Protein 5IR4 (pdb70)

Nearest PDB structures (foldseek):
  5ir4-assembly1_A  TM=1.002E+00  e=6.500E-102  Pseudomonas aeruginosa
  5lc8-assembly1_A  TM=9.999E-01  e=4.297E-97  Pseudomonas aeruginosa
  4g33-assembly1_A  TM=1.000E+00  e=2.411E-96  Pseudomonas aeruginosa
  4rpe-assembly1_A  TM=9.992E-01  e=1.468E-93  Pseudomonas aeruginosa
  5ir5-assembly1_A  TM=9.910E-01  e=6.858E-91  Pseudomonas aeruginosa

Structure (mmCIF, N/CA/C/O backbone):
data_5IR4
#
_entry.id   5IR4
#
_cell.length_a   83.744
_cell.length_b   97.391
_cell.length_c   153.839
_cell.angle_alpha   90.00
_cell.angle_beta   90.00
_cell.angle_gamma   90.00
#
_symmetry.space_group_name_H-M   'C 2 2 21'
#
loop_
_entity.id
_entity.type
_entity.pdbx_description
1 polymer 'Arachidonate 15-lipoxygenase'
2 non-polymer 'FE (II) ION'
3 non-polymer '(2R)-3-{[(S)-(2-aminoethoxy)(hydroxy)phosphoryl]oxy}-2-(tetradec-5-enoyloxy)propyl (11Z)-octadec-11-enoate'
4 non-polymer GLYCEROL
5 non-polymer 'CHLORIDE ION'
6 non-polymer 'MAGNESIUM ION'
7 non-polymer DI(HYDROXYETHYL)ETHER
8 water water
#
loop_
_atom_site.group_PDB
_atom_site.id
_atom_site.type_symbol
_atom_site.label_atom_id
_atom_site.label_alt_id
_atom_site.label_comp_id
_atom_site.label_asym_id
_atom_site.label_entity_id
_atom_site.label_seq_id
_atom_site.pdbx_PDB_ins_code
_atom_site.Cartn_x
_atom_site.Cartn_y
_atom_site.Cartn_z
_atom_site.occupancy
_atom_site.B_iso_or_equiv
_atom_site.auth_seq_id
_atom_site.auth_comp_id
_atom_site.auth_asym_id
_atom_site.auth_atom_id
_atom_site.pdbx_PDB_model_num
ATOM 1 N N A ASP A 1 24 ? 56.305 6.856 -45.755 0.70 64.04 21 ASP A N 1
ATOM 2 N N B ASP A 1 24 ? 56.307 6.756 -45.847 0.30 64.20 21 ASP A N 1
ATOM 3 C CA A ASP A 1 24 ? 54.947 7.143 -46.314 0.70 58.51 21 ASP A CA 1
ATOM 4 C CA B ASP A 1 24 ? 54.956 7.090 -46.384 0.30 58.63 21 ASP A CA 1
ATOM 5 C C A ASP A 1 24 ? 55.034 8.284 -47.345 0.70 51.89 21 ASP A C 1
ATOM 6 C C B ASP A 1 24 ? 55.041 8.260 -47.364 0.30 51.52 21 ASP A C 1
ATOM 7 O O A ASP A 1 24 ? 56.085 8.928 -47.485 0.70 46.49 21 ASP A O 1
ATOM 8 O O B ASP A 1 24 ? 56.090 8.901 -47.485 0.30 50.14 21 ASP A O 1
ATOM 17 N N . SER A 1 25 ? 53.936 8.521 -48.064 1.00 44.04 22 SER A N 1
ATOM 18 C CA . SER A 1 25 ? 53.863 9.607 -49.068 1.00 36.16 22 SER A CA 1
ATOM 19 C C . SER A 1 25 ? 54.088 10.976 -48.437 1.00 29.79 22 SER A C 1
ATOM 20 O O . SER A 1 25 ? 53.628 11.225 -47.317 1.00 30.57 22 SER A O 1
ATOM 23 N N A ILE A 1 26 ? 54.776 11.856 -49.162 0.50 24.58 23 ILE A N 1
ATOM 24 N N B ILE A 1 26 ? 54.787 11.867 -49.143 0.50 24.65 23 ILE A N 1
ATOM 25 C CA A ILE A 1 26 ? 55.047 13.207 -48.680 0.50 23.48 23 ILE A CA 1
ATOM 26 C CA B ILE A 1 26 ? 55.045 13.209 -48.608 0.50 23.68 23 ILE A CA 1
ATOM 27 C C A ILE A 1 26 ? 53.760 14.002 -48.431 0.50 21.94 23 ILE A C 1
ATOM 28 C C B ILE A 1 26 ? 53.751 14.011 -48.416 0.50 21.98 23 ILE A C 1
ATOM 29 O O A ILE A 1 26 ? 53.740 14.904 -47.599 0.50 20.93 23 ILE A O 1
ATOM 30 O O B ILE A 1 26 ? 53.719 14.933 -47.607 0.50 20.96 23 ILE A O 1
ATOM 39 N N . PHE A 1 27 ? 52.688 13.657 -49.141 1.00 21.17 24 PHE A N 1
ATOM 40 C CA . PHE A 1 27 ? 51.387 14.310 -48.942 1.00 20.98 24 PHE A CA 1
ATOM 41 C C . PHE A 1 27 ? 50.699 13.893 -47.632 1.00 21.90 24 PHE A C 1
ATOM 42 O O . PHE A 1 27 ? 49.793 14.573 -47.192 1.00 23.94 24 PHE A O 1
ATOM 50 N N . PHE A 1 28 ? 51.132 12.793 -47.012 1.00 22.96 25 PHE A N 1
ATOM 51 C CA . PHE A 1 28 ? 50.653 12.421 -45.674 1.00 24.33 25 PHE A CA 1
ATOM 52 C C . PHE A 1 28 ? 51.320 13.259 -44.573 1.00 20.71 25 PHE A C 1
ATOM 53 O O . PHE A 1 28 ? 50.820 13.310 -43.455 1.00 18.72 25 PHE A O 1
ATOM 61 N N . SER A 1 29 ? 52.437 13.925 -44.889 1.00 18.19 26 SER A N 1
ATOM 62 C CA . SER A 1 29 ? 53.193 14.697 -43.883 1.00 16.74 26 SER A CA 1
ATOM 63 C C . SER A 1 29 ? 52.306 15.577 -42.972 1.00 17.90 26 SER A C 1
ATOM 64 O O . SER A 1 29 ? 52.442 15.507 -41.754 1.00 18.64 26 SER A O 1
ATOM 67 N N . PRO A 1 30 ? 51.379 16.374 -43.552 1.00 19.13 27 PRO A N 1
ATOM 68 C CA . PRO A 1 30 ? 50.496 17.211 -42.698 1.00 20.75 27 PRO A CA 1
ATOM 69 C C . PRO A 1 30 ? 49.515 16.461 -41.794 1.00 23.56 27 PRO A C 1
ATOM 70 O O . PRO A 1 30 ? 49.005 17.052 -40.839 1.00 26.21 27 PRO A O 1
ATOM 74 N N . LEU A 1 31 ? 49.245 15.194 -42.098 1.00 22.52 28 LEU A N 1
ATOM 75 C CA . LEU A 1 31 ? 48.287 14.399 -41.329 1.00 24.25 28 LEU A CA 1
ATOM 76 C C . LEU A 1 31 ? 48.926 13.601 -40.202 1.00 23.55 28 LEU A C 1
ATOM 77 O O . LEU A 1 31 ? 48.228 13.163 -39.293 1.00 25.30 28 LEU A O 1
ATOM 82 N N . LYS A 1 32 ? 50.244 13.418 -40.252 1.00 23.20 29 LYS A N 1
ATOM 83 C CA . LYS A 1 32 ? 50.931 12.547 -39.302 1.00 25.30 29 LYS A CA 1
ATOM 84 C C . LYS A 1 32 ? 50.755 12.984 -37.844 1.00 24.03 29 LYS A C 1
ATOM 85 O O . LYS A 1 32 ? 50.511 12.146 -36.977 1.00 23.82 29 LYS A O 1
ATOM 91 N N . TYR A 1 33 ? 50.875 14.285 -37.590 1.00 23.05 30 TYR A N 1
ATOM 92 C CA . TYR A 1 33 ? 50.824 14.817 -36.224 1.00 23.80 30 TYR A CA 1
ATOM 93 C C . TYR A 1 33 ? 49.587 15.664 -35.951 1.00 25.88 30 TYR A C 1
ATOM 94 O O . TYR A 1 33 ? 49.461 16.234 -34.872 1.00 30.83 30 TYR A O 1
ATOM 103 N N . LEU A 1 34 ? 48.678 15.735 -36.921 1.00 27.25 31 LEU A N 1
ATOM 104 C CA . LEU A 1 34 ? 47.467 16.532 -36.799 1.00 29.12 31 LEU A CA 1
ATOM 105 C C . LEU A 1 34 ? 46.510 15.820 -35.856 1.00 29.41 31 LEU A C 1
ATOM 106 O O . LEU A 1 34 ? 46.219 14.642 -36.043 1.00 32.49 31 LEU A O 1
ATOM 111 N N . GLY A 1 35 ? 46.045 16.535 -34.834 1.00 26.48 32 GLY A N 1
ATOM 112 C CA . GLY A 1 35 ? 45.112 15.987 -33.854 1.00 23.43 32 GLY A CA 1
ATOM 113 C C . GLY A 1 35 ? 44.093 17.018 -33.417 1.00 21.97 32 GLY A C 1
ATOM 114 O O . GLY A 1 35 ? 44.246 18.208 -33.679 1.00 19.88 32 GLY A O 1
ATOM 115 N N . ALA A 1 36 ? 43.054 16.550 -32.734 1.00 22.03 33 ALA A N 1
ATOM 116 C CA . ALA A 1 36 ? 41.944 17.416 -32.326 1.00 20.42 33 ALA A CA 1
ATOM 117 C C . ALA A 1 36 ? 42.336 18.471 -31.284 1.00 18.79 33 ALA A C 1
ATOM 118 O O . ALA A 1 36 ? 41.849 19.600 -31.344 1.00 17.51 33 ALA A O 1
ATOM 120 N N . GLU A 1 37 ? 43.208 18.112 -30.340 1.00 18.14 34 GLU A N 1
ATOM 121 C CA . GLU A 1 37 ? 43.678 19.072 -29.335 1.00 19.51 34 GLU A CA 1
ATOM 122 C C . GLU A 1 37 ? 44.409 20.245 -29.987 1.00 18.59 34 GLU A C 1
ATOM 123 O O . GLU A 1 37 ? 44.168 21.404 -29.636 1.00 17.27 34 GLU A O 1
ATOM 129 N N A GLN A 1 38 ? 45.359 19.929 -30.865 0.70 18.78 35 GLN A N 1
ATOM 130 N N B GLN A 1 38 ? 45.243 19.935 -30.982 0.30 18.90 35 GLN A N 1
ATOM 131 C CA A GLN A 1 38 ? 46.124 20.936 -31.600 0.70 18.80 35 GLN A CA 1
ATOM 132 C CA B GLN A 1 38 ? 45.877 20.956 -31.811 0.30 19.10 35 GLN A CA 1
ATOM 133 C C A GLN A 1 38 ? 45.173 21.884 -32.323 0.70 16.42 35 GLN A C 1
ATOM 134 C C B GLN A 1 38 ? 44.846 21.789 -32.595 0.30 16.77 35 GLN A C 1
ATOM 135 O O A GLN A 1 38 ? 45.308 23.101 -32.270 0.70 16.43 35 GLN A O 1
ATOM 136 O O B GLN A 1 38 ? 44.946 23.015 -32.608 0.30 14.29 35 GLN A O 1
ATOM 147 N N A GLN A 1 39 ? 44.179 21.293 -33.007 0.65 15.69 36 GLN A N 1
ATOM 148 N N B GLN A 1 39 ? 43.852 21.160 -33.235 0.35 16.11 36 GLN A N 1
ATOM 149 C CA A GLN A 1 39 ? 43.148 22.059 -33.746 0.65 17.02 36 GLN A CA 1
ATOM 150 C CA B GLN A 1 39 ? 42.862 21.958 -33.923 0.35 17.08 36 GLN A CA 1
ATOM 151 C C A GLN A 1 39 ? 42.263 22.918 -32.845 0.65 15.92 36 GLN A C 1
ATOM 152 C C B GLN A 1 39 ? 42.092 22.856 -32.926 0.35 16.25 36 GLN A C 1
ATOM 153 O O A GLN A 1 39 ? 41.935 24.047 -33.198 0.65 15.95 36 GLN A O 1
ATOM 154 O O B GLN A 1 39 ? 41.705 23.968 -33.285 0.35 16.39 36 GLN A O 1
ATOM 165 N N . ARG A 1 40 ? 41.887 22.389 -31.685 1.00 15.84 37 ARG A N 1
ATOM 166 C CA . ARG A 1 40 ? 41.176 23.207 -30.671 1.00 15.62 37 ARG A CA 1
ATOM 167 C C . ARG A 1 40 ? 42.026 24.403 -30.203 1.00 15.70 37 ARG A C 1
ATOM 168 O O . ARG A 1 40 ? 41.497 25.500 -30.028 1.00 16.79 37 ARG A O 1
ATOM 176 N N . SER A 1 41 ? 43.334 24.205 -30.016 1.00 15.99 38 SER A N 1
ATOM 177 C CA . SER A 1 41 ? 44.226 25.326 -29.653 1.00 16.24 38 SER A CA 1
ATOM 178 C C . SER A 1 41 ? 44.247 26.392 -30.739 1.00 15.63 38 SER A C 1
ATOM 179 O O . SER A 1 41 ? 44.137 27.581 -30.446 1.00 17.12 38 SER A O 1
ATOM 182 N N . ILE A 1 42 ? 44.385 25.947 -31.987 1.00 16.46 39 ILE A N 1
ATOM 183 C CA . ILE A 1 42 ? 44.396 26.834 -33.147 1.00 18.79 39 ILE A CA 1
ATOM 184 C C . ILE A 1 42 ? 43.082 27.616 -33.228 1.00 19.41 39 ILE A C 1
ATOM 185 O O . ILE A 1 42 ? 43.088 28.840 -33.417 1.00 21.40 39 ILE A O 1
ATOM 190 N N . ASP A 1 43 ? 41.962 26.911 -33.076 1.00 20.41 40 ASP A N 1
ATOM 191 C CA . ASP A 1 43 ? 40.635 27.547 -33.088 1.00 22.04 40 ASP A CA 1
ATOM 192 C C . ASP A 1 43 ? 40.508 28.627 -32.016 1.00 21.28 40 ASP A C 1
ATOM 193 O O . ASP A 1 43 ? 39.983 29.723 -32.277 1.00 22.99 40 ASP A O 1
ATOM 198 N N . ALA A 1 44 ? 40.988 28.319 -30.816 1.00 18.24 41 ALA A N 1
ATOM 199 C CA . ALA A 1 44 ? 40.912 29.258 -29.702 1.00 18.32 41 ALA A CA 1
ATOM 200 C C . ALA A 1 44 ? 41.747 30.510 -29.961 1.00 19.81 41 ALA A C 1
ATOM 201 O O . ALA A 1 44 ? 41.285 31.623 -29.696 1.00 20.45 41 ALA A O 1
ATOM 203 N N A SER A 1 45 ? 42.966 30.331 -30.474 0.50 20.10 42 SER A N 1
ATOM 204 N N B SER A 1 45 ? 42.958 30.322 -30.480 0.50 19.57 42 SER A N 1
ATOM 205 C CA A SER A 1 45 ? 43.854 31.468 -30.739 0.50 21.16 42 SER A CA 1
ATOM 206 C CA B SER A 1 45 ? 43.859 31.437 -30.755 0.50 19.99 42 SER A CA 1
ATOM 207 C C A SER A 1 45 ? 43.367 32.275 -31.941 0.50 23.62 42 SER A C 1
ATOM 208 C C B SER A 1 45 ? 43.358 32.263 -31.932 0.50 22.89 42 SER A C 1
ATOM 209 O O A SER A 1 45 ? 43.343 33.508 -31.893 0.50 25.93 42 SER A O 1
ATOM 210 O O B SER A 1 45 ? 43.314 33.495 -31.859 0.50 25.12 42 SER A O 1
ATOM 215 N N . ARG A 1 46 ? 42.966 31.590 -33.011 0.50 24.56 43 ARG A N 1
ATOM 216 C CA . ARG A 1 46 ? 42.442 32.281 -34.199 0.50 25.48 43 ARG A CA 1
ATOM 217 C C . ARG A 1 46 ? 41.254 33.180 -33.860 0.50 27.08 43 ARG A C 1
ATOM 218 O O . ARG A 1 46 ? 41.104 34.246 -34.455 0.50 27.10 43 ARG A O 1
ATOM 226 N N . SER A 1 47 ? 40.409 32.750 -32.917 1.00 28.97 44 SER A N 1
ATOM 227 C CA . SER A 1 47 ? 39.222 33.526 -32.524 1.00 33.27 44 SER A CA 1
ATOM 228 C C . SER A 1 47 ? 39.578 34.855 -31.846 1.00 30.43 44 SER A C 1
ATOM 229 O O . SER A 1 47 ? 38.901 35.852 -32.064 1.00 33.12 44 SER A O 1
ATOM 232 N N . LEU A 1 48 ? 40.631 34.867 -31.025 1.00 23.77 45 LEU A N 1
ATOM 233 C CA . LEU A 1 48 ? 41.122 36.127 -30.447 1.00 21.27 45 LEU A CA 1
ATOM 234 C C . LEU A 1 48 ? 41.664 37.054 -31.532 1.00 23.15 45 LEU A C 1
ATOM 235 O O . LEU A 1 48 ? 41.506 38.271 -31.457 1.00 23.83 45 LEU A O 1
ATOM 240 N N . LEU A 1 49 ? 42.316 36.457 -32.523 1.00 25.74 46 LEU A N 1
ATOM 241 C CA . LEU A 1 49 ? 42.976 37.186 -33.599 1.00 29.60 46 LEU A CA 1
ATOM 242 C C . LEU A 1 49 ? 41.975 37.769 -34.577 1.00 31.60 46 LEU A C 1
ATOM 243 O O . LEU A 1 49 ? 42.045 38.956 -34.910 1.00 33.19 46 LEU A O 1
ATOM 248 N N . ASP A 1 50 ? 41.049 36.934 -35.042 1.00 33.41 47 ASP A N 1
ATOM 249 C CA . ASP A 1 50 ? 39.966 37.392 -35.932 1.00 33.02 47 ASP A CA 1
ATOM 250 C C . ASP A 1 50 ? 39.175 38.534 -35.320 1.00 33.97 47 ASP A C 1
ATOM 251 O O . ASP A 1 50 ? 38.775 39.467 -36.021 1.00 36.35 47 ASP A O 1
ATOM 253 N N . ASN A 1 51 ? 38.957 38.454 -34.009 1.00 33.36 48 ASN A N 1
ATOM 254 C CA . ASN A 1 51 ? 38.157 39.446 -33.282 1.00 31.96 48 ASN A CA 1
ATOM 255 C C . ASN A 1 51 ? 38.760 40.868 -33.206 1.00 31.35 48 ASN A C 1
ATOM 256 O O . ASN A 1 51 ? 38.105 41.783 -32.710 1.00 33.88 48 ASN A O 1
ATOM 258 N N . LEU A 1 52 ? 39.995 41.040 -33.687 1.00 29.93 49 LEU A N 1
ATOM 259 C CA . LEU A 1 52 ? 40.627 42.351 -33.811 1.00 29.57 49 LEU A CA 1
ATOM 260 C C . LEU A 1 52 ? 40.172 43.080 -35.076 1.00 30.33 49 LEU A C 1
ATOM 261 O O . LEU A 1 52 ? 40.446 44.260 -35.228 1.00 31.10 49 LEU A O 1
ATOM 266 N N . ILE A 1 53 ? 39.516 42.366 -35.992 1.00 28.10 50 ILE A N 1
ATOM 267 C CA . ILE A 1 53 ? 39.006 42.961 -37.231 1.00 25.71 50 ILE A CA 1
ATOM 268 C C . ILE A 1 53 ? 37.787 43.833 -36.883 1.00 23.69 50 ILE A C 1
ATOM 269 O O . ILE A 1 53 ? 36.833 43.347 -36.274 1.00 21.65 50 ILE A O 1
ATOM 274 N N . PRO A 1 54 ? 37.816 45.126 -37.253 1.00 23.21 51 PRO A N 1
ATOM 275 C CA . PRO A 1 54 ? 36.655 45.979 -36.919 1.00 21.84 51 PRO A CA 1
ATOM 276 C C . PRO A 1 54 ? 35.393 45.494 -37.635 1.00 19.30 51 PRO A C 1
ATOM 277 O O . PRO A 1 54 ? 35.483 45.167 -38.801 1.00 21.44 51 PRO A O 1
ATOM 281 N N . PRO A 1 55 ? 34.232 45.428 -36.942 1.00 18.58 52 PRO A N 1
ATOM 282 C CA . PRO A 1 55 ? 33.047 44.875 -37.635 1.00 17.21 52 PRO A CA 1
ATOM 283 C C . PRO A 1 55 ? 32.468 45.820 -38.686 1.00 15.14 52 PRO A C 1
ATOM 284 O O . PRO A 1 55 ? 32.592 47.038 -38.548 1.00 16.71 52 PRO A O 1
ATOM 288 N N . SER A 1 56 ? 31.851 45.260 -39.730 1.00 12.37 53 SER A N 1
ATOM 289 C CA . SER A 1 56 ? 31.277 46.072 -40.811 1.00 12.62 53 SER A CA 1
ATOM 290 C C . SER A 1 56 ? 30.141 45.357 -41.511 1.00 12.13 53 SER A C 1
ATOM 291 O O . SER A 1 56 ? 30.157 44.119 -41.643 1.00 12.21 53 SER A O 1
ATOM 294 N N . LEU A 1 57 ? 29.159 46.129 -41.971 1.00 12.15 54 LEU A N 1
ATOM 295 C CA . LEU A 1 57 ? 28.178 45.609 -42.923 1.00 12.31 54 LEU A CA 1
ATOM 296 C C . LEU A 1 57 ? 28.917 45.310 -44.220 1.00 12.05 54 LEU A C 1
ATOM 297 O O . LEU A 1 57 ? 29.894 45.989 -44.541 1.00 12.31 54 LEU A O 1
ATOM 302 N N . PRO A 1 58 ? 28.469 44.291 -44.972 1.00 12.03 55 PRO A N 1
ATOM 303 C CA . PRO A 1 58 ? 29.232 43.934 -46.169 1.00 12.45 55 PRO A CA 1
ATOM 304 C C . PRO A 1 58 ? 29.349 45.084 -47.168 1.00 12.90 55 PRO A C 1
ATOM 305 O O . PRO A 1 58 ? 30.421 45.275 -47.747 1.00 13.31 55 PRO A O 1
ATOM 309 N N . GLN A 1 59 ? 28.286 45.857 -47.340 1.00 12.76 56 GLN A N 1
ATOM 310 C CA . GLN A 1 59 ? 28.310 46.966 -48.305 1.00 14.24 56 GLN A CA 1
ATOM 311 C C . GLN A 1 59 ? 29.230 48.119 -47.900 1.00 14.80 56 GLN A C 1
ATOM 312 O O . GLN A 1 59 ? 29.547 48.963 -48.743 1.00 16.72 56 GLN A O 1
ATOM 318 N N . TYR A 1 60 ? 29.641 48.178 -46.634 1.00 13.70 57 TYR A N 1
ATOM 319 C CA . TYR A 1 60 ? 30.613 49.188 -46.170 1.00 14.73 57 TYR A CA 1
ATOM 320 C C . TYR A 1 60 ? 32.027 48.637 -45.999 1.00 15.09 57 TYR A C 1
ATOM 321 O O . TYR A 1 60 ? 32.952 49.378 -45.662 1.00 16.55 57 TYR A O 1
ATOM 330 N N . ASP A 1 61 ? 32.203 47.346 -46.258 1.00 13.57 58 ASP A N 1
ATOM 331 C CA . ASP A 1 61 ? 33.514 46.733 -46.164 1.00 14.10 58 ASP A CA 1
ATOM 332 C C . ASP A 1 61 ? 34.267 47.072 -47.436 1.00 14.32 58 ASP A C 1
ATOM 333 O O . ASP A 1 61 ? 33.661 47.410 -48.455 1.00 14.00 58 ASP A O 1
ATOM 338 N N . ASN A 1 62 ? 35.591 47.007 -47.382 1.00 15.18 59 ASN A N 1
ATOM 339 C CA . ASN A 1 62 ? 36.371 47.216 -48.599 1.00 15.38 59 ASN A CA 1
ATOM 340 C C . ASN A 1 62 ? 36.424 45.918 -49.402 1.00 14.27 59 ASN A C 1
ATOM 341 O O . ASN A 1 62 ? 35.966 44.865 -48.927 1.00 13.69 59 ASN A O 1
ATOM 346 N N . LEU A 1 63 ? 36.957 45.981 -50.616 1.00 13.76 60 LEU A N 1
ATOM 347 C CA . LEU A 1 63 ? 36.914 44.814 -51.500 1.00 15.13 60 LEU A CA 1
ATOM 348 C C . LEU A 1 63 ? 37.661 43.604 -50.907 1.00 14.86 60 LEU A C 1
ATOM 349 O O . LEU A 1 63 ? 37.182 42.459 -51.005 1.00 14.40 60 LEU A O 1
ATOM 354 N N . ALA A 1 64 ? 38.815 43.857 -50.285 1.00 14.81 61 ALA A N 1
ATOM 355 C CA . ALA A 1 64 ? 39.585 42.791 -49.614 1.00 15.14 61 ALA A CA 1
ATOM 356 C C . ALA A 1 64 ? 38.760 42.123 -48.514 1.00 14.46 61 ALA A C 1
ATOM 357 O O . ALA A 1 64 ? 38.771 40.896 -48.370 1.00 14.68 61 ALA A O 1
ATOM 359 N N . GLY A 1 65 ? 38.049 42.934 -47.741 1.00 12.89 62 GLY A N 1
ATOM 360 C CA . GLY A 1 65 ? 37.166 42.418 -46.708 1.00 12.49 62 GLY A CA 1
ATOM 361 C C . GLY A 1 65 ? 36.002 41.616 -47.279 1.00 12.19 62 GLY A C 1
ATOM 362 O O . GLY A 1 65 ? 35.650 40.557 -46.728 1.00 12.13 62 GLY A O 1
ATOM 363 N N A LYS A 1 66 ? 35.399 42.108 -48.364 0.50 11.83 63 LYS A N 1
ATOM 364 N N B LYS A 1 66 ? 35.398 42.114 -48.363 0.50 12.01 63 LYS A N 1
ATOM 365 C CA A LYS A 1 66 ? 34.307 41.383 -49.037 0.50 11.94 63 LYS A CA 1
ATOM 366 C CA B LYS A 1 66 ? 34.306 41.399 -49.047 0.50 12.31 63 LYS A CA 1
ATOM 367 C C A LYS A 1 66 ? 34.768 40.007 -49.523 0.50 12.18 63 LYS A C 1
ATOM 368 C C B LYS A 1 66 ? 34.761 40.017 -49.534 0.50 12.37 63 LYS A C 1
ATOM 369 O O A LYS A 1 66 ? 34.069 39.003 -49.347 0.50 12.31 63 LYS A O 1
ATOM 370 O O B LYS A 1 66 ? 34.048 39.021 -49.373 0.50 12.56 63 LYS A O 1
ATOM 381 N N . LEU A 1 67 ? 35.948 39.973 -50.134 1.00 12.55 64 LEU A N 1
ATOM 382 C CA . LEU A 1 67 ? 36.550 38.720 -50.604 1.00 14.25 64 LEU A CA 1
ATOM 383 C C . LEU A 1 67 ? 36.763 37.741 -49.451 1.00 13.21 64 LEU A C 1
ATOM 384 O O . LEU A 1 67 ? 36.327 36.585 -49.507 1.00 13.18 64 LEU A O 1
ATOM 389 N N . ALA A 1 68 ? 37.414 38.216 -48.397 1.00 13.10 65 ALA A N 1
ATOM 390 C CA . ALA A 1 68 ? 37.743 37.354 -47.262 1.00 12.47 65 ALA A CA 1
ATOM 391 C C . ALA A 1 68 ? 36.489 36.839 -46.569 1.00 12.45 65 ALA A C 1
ATOM 392 O O . ALA A 1 68 ? 36.407 35.659 -46.227 1.00 12.38 65 ALA A O 1
ATOM 394 N N . ARG A 1 69 ? 35.511 37.719 -46.354 1.00 11.81 66 ARG A N 1
ATOM 395 C CA . ARG A 1 69 ? 34.307 37.300 -45.629 1.00 12.04 66 ARG A CA 1
ATOM 396 C C . ARG A 1 69 ? 33.491 36.291 -46.429 1.00 11.89 66 ARG A C 1
ATOM 397 O O . ARG A 1 69 ? 32.937 35.346 -45.853 1.00 12.84 66 ARG A O 1
ATOM 405 N N . ARG A 1 70 ? 33.445 36.455 -47.747 1.00 11.28 67 ARG A N 1
ATOM 406 C CA . ARG A 1 70 ? 32.759 35.482 -48.592 1.00 11.44 67 ARG A CA 1
ATOM 407 C C . ARG A 1 70 ? 33.488 34.120 -48.585 1.00 11.53 67 ARG A C 1
ATOM 408 O O . ARG A 1 70 ? 32.856 33.060 -48.543 1.00 11.83 67 ARG A O 1
ATOM 416 N N . ALA A 1 71 ? 34.818 34.152 -48.621 1.00 11.75 68 ALA A N 1
ATOM 417 C CA . ALA A 1 71 ? 35.606 32.925 -48.493 1.00 12.35 68 ALA A CA 1
ATOM 418 C C . ALA A 1 71 ? 35.327 32.217 -47.171 1.00 11.57 68 ALA A C 1
ATOM 419 O O . ALA A 1 71 ? 35.106 30.999 -47.144 1.00 12.72 68 ALA A O 1
ATOM 421 N N . VAL A 1 72 ? 35.325 32.981 -46.078 1.00 11.38 69 VAL A N 1
ATOM 422 C CA . VAL A 1 72 ? 35.078 32.414 -44.746 1.00 11.40 69 VAL A CA 1
ATOM 423 C C . VAL A 1 72 ? 33.672 31.818 -44.672 1.00 11.13 69 VAL A C 1
ATOM 424 O O . VAL A 1 72 ? 33.502 30.696 -44.193 1.00 10.98 69 VAL A O 1
ATOM 428 N N . LEU A 1 73 ? 32.674 32.542 -45.179 1.00 11.25 70 LEU A N 1
ATOM 429 C CA . LEU A 1 73 ? 31.293 32.024 -45.162 1.00 11.90 70 LEU A CA 1
ATOM 430 C C . LEU A 1 73 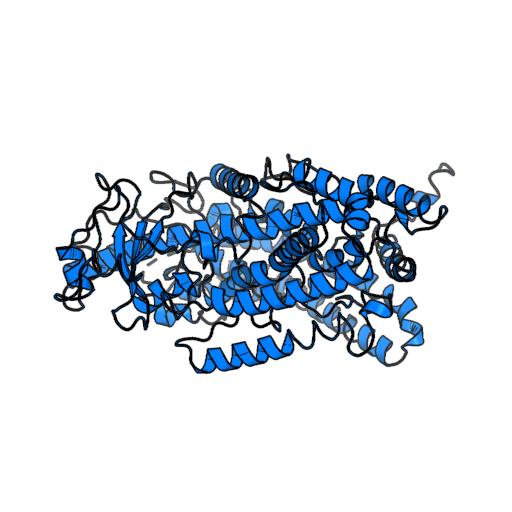? 31.145 30.741 -45.976 1.00 12.19 70 LEU A C 1
ATOM 431 O O . LEU A 1 73 ? 30.364 29.873 -45.611 1.00 12.99 70 LEU A O 1
ATOM 436 N N . THR A 1 74 ? 31.888 30.623 -47.077 1.00 12.25 71 THR A N 1
ATOM 437 C CA . THR A 1 74 ? 31.850 29.409 -47.884 1.00 12.98 71 THR A CA 1
ATOM 438 C C . THR A 1 74 ? 32.434 28.227 -47.078 1.00 12.62 71 THR A C 1
ATOM 439 O O . THR A 1 74 ? 31.859 27.132 -47.053 1.00 13.30 71 THR A O 1
ATOM 443 N N . SER A 1 75 ? 33.551 28.463 -46.397 1.00 12.23 72 SER A N 1
ATOM 444 C CA . SER A 1 75 ? 34.156 27.438 -45.530 1.00 13.55 72 SER A CA 1
ATOM 445 C C . SER A 1 75 ? 33.259 27.092 -44.331 1.00 13.49 72 SER A C 1
ATOM 446 O O . SER A 1 75 ? 33.197 25.933 -43.915 1.00 14.61 72 SER A O 1
ATOM 449 N N . LYS A 1 76 ? 32.565 28.092 -43.778 1.00 12.59 73 LYS A N 1
ATOM 450 C CA . LYS A 1 76 ? 31.640 27.862 -42.655 1.00 13.00 73 LYS A CA 1
ATOM 451 C C . LYS A 1 76 ? 30.579 26.826 -43.015 1.00 12.37 73 LYS A C 1
ATOM 452 O O . LYS A 1 76 ? 30.189 26.024 -42.176 1.00 12.51 73 LYS A O 1
ATOM 458 N N . LYS A 1 77 ? 30.117 26.852 -44.262 1.00 11.88 74 LYS A N 1
ATOM 459 C CA . LYS A 1 77 ? 29.072 25.931 -44.716 1.00 12.13 74 LYS A CA 1
ATOM 460 C C . LYS A 1 77 ? 29.543 24.465 -44.821 1.00 12.63 74 LYS A C 1
ATOM 461 O O . LYS A 1 77 ? 28.722 23.565 -44.936 1.00 13.79 74 LYS A O 1
ATOM 467 N N . LEU A 1 78 ? 30.855 24.240 -44.781 1.00 12.83 75 LEU A N 1
ATOM 468 C CA . LEU A 1 78 ? 31.410 22.890 -44.726 1.00 13.90 75 LEU A CA 1
ATOM 469 C C . LEU A 1 78 ? 31.302 22.298 -43.329 1.00 14.65 75 LEU A C 1
ATOM 470 O O . LEU A 1 78 ? 31.212 21.088 -43.174 1.00 16.23 75 LEU A O 1
ATOM 475 N N . VAL A 1 79 ? 31.318 23.182 -42.332 1.00 14.83 76 VAL A N 1
ATOM 476 C CA . VAL A 1 79 ? 31.420 22.855 -40.909 1.00 16.52 76 VAL A CA 1
ATOM 477 C C . VAL A 1 79 ? 30.045 22.865 -40.221 1.00 13.77 76 VAL A C 1
ATOM 478 O O . VAL A 1 79 ? 29.762 22.026 -39.386 1.00 13.08 76 VAL A O 1
ATOM 482 N N . TYR A 1 80 ? 29.211 23.832 -40.594 1.00 12.20 77 TYR A N 1
ATOM 483 C CA . TYR A 1 80 ? 27.868 24.014 -40.053 1.00 11.15 77 TYR A CA 1
ATOM 484 C C . TYR A 1 80 ? 26.899 23.577 -41.138 1.00 11.03 77 TYR A C 1
ATOM 485 O O . TYR A 1 80 ? 26.688 24.301 -42.114 1.00 12.09 77 TYR A O 1
ATOM 494 N N . VAL A 1 81 ? 26.332 22.384 -40.970 1.00 10.83 78 VAL A N 1
ATOM 495 C CA . VAL A 1 81 ? 25.573 21.713 -42.020 1.00 11.19 78 VAL A CA 1
ATOM 496 C C . VAL A 1 81 ? 24.189 21.368 -41.494 1.00 10.99 78 VAL A C 1
ATOM 497 O O . VAL A 1 81 ? 24.070 20.787 -40.422 1.00 11.85 78 VAL A O 1
ATOM 501 N N . TRP A 1 82 ? 23.151 21.737 -42.239 1.00 10.70 79 TRP A N 1
ATOM 502 C CA . TRP A 1 82 ? 21.782 21.423 -41.855 1.00 10.84 79 TRP A CA 1
ATOM 503 C C . TRP A 1 82 ? 21.431 19.964 -42.125 1.00 11.40 79 TRP A C 1
ATOM 504 O O . TRP A 1 82 ? 21.850 19.381 -43.137 1.00 12.59 79 TRP A O 1
ATOM 515 N N . THR A 1 83 ? 20.626 19.394 -41.237 1.00 11.34 80 THR A N 1
ATOM 516 C CA . THR A 1 83 ? 19.961 18.122 -41.506 1.00 11.66 80 THR A CA 1
ATOM 517 C C . THR A 1 83 ? 18.570 18.141 -40.892 1.00 11.92 80 THR A C 1
ATOM 518 O O . THR A 1 83 ? 18.339 18.806 -39.876 1.00 11.98 80 THR A O 1
ATOM 522 N N . GLU A 1 84 ? 17.646 17.431 -41.522 1.00 12.55 81 GLU A N 1
ATOM 523 C CA . GLU A 1 84 ? 16.333 17.165 -40.940 1.00 13.87 81 GLU A CA 1
ATOM 524 C C . GLU A 1 84 ? 16.166 15.681 -40.634 1.00 13.15 81 GLU A C 1
ATOM 525 O O . GLU A 1 84 ? 15.041 15.220 -40.428 1.00 14.78 81 GLU A O 1
ATOM 531 N N A ASN A 1 85 ? 17.272 14.932 -40.605 0.50 13.59 82 ASN A N 1
ATOM 532 N N B ASN A 1 85 ? 17.279 14.953 -40.579 0.50 13.56 82 ASN A N 1
ATOM 533 C CA A ASN A 1 85 ? 17.235 13.500 -40.281 0.50 15.12 82 ASN A CA 1
ATOM 534 C CA B ASN A 1 85 ? 17.260 13.527 -40.286 0.50 14.99 82 ASN A CA 1
ATOM 535 C C A ASN A 1 85 ? 18.167 13.162 -39.131 0.50 14.40 82 ASN A C 1
ATOM 536 C C B ASN A 1 85 ? 18.187 13.173 -39.143 0.50 14.36 82 ASN A C 1
ATOM 537 O O A ASN A 1 85 ? 18.771 12.089 -39.109 0.50 15.61 82 ASN A O 1
ATOM 538 O O B ASN A 1 85 ? 18.802 12.106 -39.133 0.50 15.67 82 ASN A O 1
ATOM 547 N N . PHE A 1 86 ? 18.281 14.071 -38.164 1.00 13.40 83 PHE A N 1
ATOM 548 C CA . PHE A 1 86 ? 19.094 13.814 -36.993 1.00 13.24 83 PHE A CA 1
ATOM 549 C C . PHE A 1 86 ? 18.407 12.760 -36.119 1.00 13.12 83 PHE A C 1
ATOM 550 O O . PHE A 1 86 ? 17.187 12.770 -35.978 1.00 13.76 83 PHE A O 1
ATOM 558 N N . ALA A 1 87 ? 19.204 11.866 -35.539 1.00 13.35 84 ALA A N 1
ATOM 559 C CA . ALA A 1 87 ? 18.690 10.764 -34.709 1.00 13.42 84 ALA A CA 1
ATOM 560 C C . ALA A 1 87 ? 17.709 11.262 -33.657 1.00 13.25 84 ALA A C 1
ATOM 561 O O . ALA A 1 87 ? 18.019 12.196 -32.918 1.00 12.87 84 ALA A O 1
ATOM 563 N N . ASN A 1 88 ? 16.527 10.636 -33.614 1.00 13.39 85 ASN A N 1
ATOM 564 C CA . ASN A 1 88 ? 15.487 10.879 -32.594 1.00 14.00 85 ASN A CA 1
ATOM 565 C C . ASN A 1 88 ? 14.734 12.213 -32.682 1.00 14.26 85 ASN A C 1
ATOM 566 O O . ASN A 1 88 ? 13.857 12.471 -31.861 1.00 15.04 85 ASN A O 1
ATOM 571 N N . VAL A 1 89 ? 15.056 13.059 -33.668 1.00 13.63 86 VAL A N 1
ATOM 572 C CA . VAL A 1 89 ? 14.342 14.326 -33.848 1.00 14.16 86 VAL A CA 1
ATOM 573 C C . VAL A 1 89 ? 14.077 14.577 -35.335 1.00 14.15 86 VAL A C 1
ATOM 574 O O . VAL A 1 89 ? 14.295 15.677 -35.853 1.00 14.25 86 VAL A O 1
ATOM 578 N N . LYS A 1 90 ? 13.578 13.540 -36.009 1.00 14.84 87 LYS A N 1
ATOM 579 C CA . LYS A 1 90 ? 13.298 13.617 -37.452 1.00 15.54 87 LYS A CA 1
ATOM 580 C C . LYS A 1 90 ? 12.414 14.819 -37.763 1.00 14.54 87 LYS A C 1
ATOM 581 O O . LYS A 1 90 ? 11.421 15.078 -37.072 1.00 15.38 87 LYS A O 1
ATOM 587 N N . GLY A 1 91 ? 12.794 15.554 -38.802 1.00 13.12 88 GLY A N 1
ATOM 588 C CA . GLY A 1 91 ? 12.049 16.708 -39.277 1.00 13.23 88 GLY A CA 1
ATOM 589 C C . GLY A 1 91 ? 12.449 18.044 -38.671 1.00 12.49 88 GLY A C 1
ATOM 590 O O . GLY A 1 91 ? 12.110 19.098 -39.212 1.00 14.33 88 GLY A O 1
ATOM 591 N N . VAL A 1 92 ? 13.159 18.019 -37.546 1.00 11.34 89 VAL A N 1
ATOM 592 C CA . VAL A 1 92 ? 13.596 19.249 -36.906 1.00 11.54 89 VAL A CA 1
ATOM 593 C C . VAL A 1 92 ? 14.936 19.672 -37.520 1.00 10.93 89 VAL A C 1
ATOM 594 O O . VAL A 1 92 ? 15.869 18.862 -37.577 1.00 10.89 89 VAL A O 1
ATOM 598 N N . PRO A 1 93 ? 15.042 20.929 -37.997 1.00 10.80 90 PRO A N 1
ATOM 599 C CA . PRO A 1 93 ? 16.357 21.360 -38.480 1.00 10.64 90 PRO A CA 1
ATOM 600 C C . PRO A 1 93 ? 17.408 21.299 -37.371 1.00 10.24 90 PRO A C 1
ATOM 601 O O . PRO A 1 93 ? 17.214 21.857 -36.293 1.00 10.77 90 PRO A O 1
ATOM 605 N N . MET A 1 94 ? 18.493 20.578 -37.639 1.00 9.67 91 MET A N 1
ATOM 606 C CA . MET A 1 94 ? 19.563 20.370 -36.682 1.00 9.46 91 MET A CA 1
ATOM 607 C C . MET A 1 94 ? 20.909 20.511 -37.355 1.00 9.42 91 MET A C 1
ATOM 608 O O . MET A 1 94 ? 21.030 20.382 -38.575 1.00 10.33 91 MET A O 1
ATOM 613 N N . ALA A 1 95 ? 21.928 20.751 -36.552 1.00 9.01 92 ALA A N 1
ATOM 614 C CA . ALA A 1 95 ? 23.291 20.629 -37.037 1.00 9.18 92 ALA A CA 1
ATOM 615 C C . ALA A 1 95 ? 23.595 19.141 -37.282 1.00 9.95 92 ALA A C 1
ATOM 616 O O . ALA A 1 95 ? 23.304 18.293 -36.442 1.00 10.43 92 ALA A O 1
ATOM 618 N N . ARG A 1 96 ? 24.184 18.823 -38.435 1.00 10.00 93 ARG A N 1
ATOM 619 C CA . ARG A 1 96 ? 24.584 17.445 -38.722 1.00 11.54 93 ARG A CA 1
ATOM 620 C C . ARG A 1 96 ? 25.571 16.940 -37.670 1.00 11.76 93 ARG A C 1
ATOM 621 O O . ARG A 1 96 ? 25.522 15.774 -37.272 1.00 12.59 93 ARG A O 1
ATOM 629 N N . SER A 1 97 ? 26.463 17.829 -37.238 1.00 11.29 94 SER A N 1
ATOM 630 C CA . SER A 1 97 ? 27.394 17.560 -36.157 1.00 11.61 94 SER A CA 1
ATOM 631 C C . SER A 1 97 ? 27.785 18.863 -35.490 1.00 11.64 94 SER A C 1
ATOM 632 O O . SER A 1 97 ? 27.564 19.935 -36.041 1.00 12.28 94 SER A O 1
ATOM 635 N N . VAL A 1 98 ? 28.383 18.757 -34.305 1.00 12.07 95 VAL A N 1
ATOM 636 C CA . VAL A 1 98 ? 28.860 19.910 -33.555 1.00 12.37 95 VAL A CA 1
ATOM 637 C C . VAL A 1 98 ? 30.312 20.180 -33.942 1.00 12.94 95 VAL A C 1
ATOM 638 O O . VAL A 1 98 ? 31.159 19.318 -33.723 1.00 13.22 95 VAL A O 1
ATOM 642 N N . PRO A 1 99 ? 30.609 21.368 -34.518 1.00 12.81 96 PRO A N 1
ATOM 643 C CA . PRO A 1 99 ? 32.011 21.684 -34.841 1.00 14.01 96 PRO A CA 1
ATOM 644 C C . PRO A 1 99 ? 32.940 21.685 -33.629 1.00 14.35 96 PRO A C 1
ATOM 645 O O . PRO A 1 99 ? 32.488 21.909 -32.499 1.00 13.95 96 PRO A O 1
ATOM 649 N N . LEU A 1 100 ? 34.235 21.447 -33.864 1.00 14.99 97 LEU A N 1
ATOM 650 C CA . LEU A 1 100 ? 35.234 21.477 -32.782 1.00 14.95 97 LEU A CA 1
ATOM 651 C C . LEU A 1 100 ? 35.150 22.744 -31.944 1.00 14.29 97 LEU A C 1
ATOM 652 O O . LEU A 1 100 ? 35.216 22.687 -30.710 1.00 15.46 97 LEU A O 1
ATOM 657 N N . GLY A 1 101 ? 35.005 23.882 -32.621 1.00 13.84 98 GLY A N 1
ATOM 658 C CA . GLY A 1 101 ? 34.917 25.174 -31.955 1.00 14.65 98 GLY A CA 1
ATOM 659 C C . GLY A 1 101 ? 33.612 25.418 -31.210 1.00 14.07 98 GLY A C 1
ATOM 660 O O . GLY A 1 101 ? 33.489 26.421 -30.507 1.00 14.99 98 GLY A O 1
ATOM 661 N N . GLU A 1 102 ? 32.643 24.516 -31.375 1.00 12.72 99 GLU A N 1
ATOM 662 C CA . GLU A 1 102 ? 31.341 24.592 -30.690 1.00 11.46 99 GLU A CA 1
ATOM 663 C C . GLU A 1 102 ? 31.233 23.624 -29.504 1.00 11.57 99 GLU A C 1
ATOM 664 O O . GLU A 1 102 ? 30.196 23.541 -28.859 1.00 11.57 99 GLU A O 1
ATOM 670 N N . LEU A 1 103 ? 32.304 22.892 -29.204 1.00 11.50 100 LEU A N 1
ATOM 671 C CA . LEU A 1 103 ? 32.344 22.137 -27.964 1.00 11.78 100 LEU A CA 1
ATOM 672 C C . LEU A 1 103 ? 32.345 23.113 -26.792 1.00 11.30 100 LEU A C 1
ATOM 673 O O . LEU A 1 103 ? 32.889 24.217 -26.902 1.00 12.72 100 LEU A O 1
ATOM 678 N N . PRO A 1 104 ? 31.726 22.723 -25.661 1.00 11.50 101 PRO A N 1
ATOM 679 C CA . PRO A 1 104 ? 31.759 23.635 -24.520 1.00 11.24 101 PRO A CA 1
ATOM 680 C C . PRO A 1 104 ? 33.169 23.912 -24.025 1.00 11.86 101 PRO A C 1
ATOM 681 O O . PRO A 1 104 ? 34.061 23.051 -24.121 1.00 11.91 101 PRO A O 1
ATOM 685 N N . ASN A 1 105 ? 33.363 25.107 -23.490 1.00 12.14 102 ASN A N 1
ATOM 686 C CA . ASN A 1 105 ? 34.654 25.459 -22.916 1.00 12.66 102 ASN A CA 1
ATOM 687 C C . ASN A 1 105 ? 34.852 24.775 -21.570 1.00 13.28 102 ASN A C 1
ATOM 688 O O . ASN A 1 105 ? 33.910 24.193 -21.004 1.00 13.50 102 ASN A O 1
ATOM 693 N N A VAL A 1 106 ? 36.071 24.836 -21.058 0.50 14.23 103 VAL A N 1
ATOM 694 N N B VAL A 1 106 ? 36.083 24.831 -21.052 0.50 14.31 103 VAL A N 1
ATOM 695 C CA A VAL A 1 106 ? 36.404 24.103 -19.848 0.50 14.56 103 VAL A CA 1
ATOM 696 C CA B VAL A 1 106 ? 36.427 24.154 -19.787 0.50 14.74 103 VAL A CA 1
ATOM 697 C C A VAL A 1 106 ? 35.586 24.586 -18.620 0.50 13.75 103 VAL A C 1
ATOM 698 C C B VAL A 1 106 ? 35.555 24.589 -18.620 0.50 13.82 103 VAL A C 1
ATOM 699 O O A VAL A 1 106 ? 35.293 23.790 -17.731 0.50 14.50 103 VAL A O 1
ATOM 700 O O B VAL A 1 106 ? 35.214 23.777 -17.762 0.50 14.46 103 VAL A O 1
ATOM 707 N N . ASP A 1 107 ? 35.200 25.869 -18.587 1.00 13.09 104 ASP A N 1
ATOM 708 C CA . ASP A 1 107 ? 34.376 26.399 -17.489 1.00 14.28 104 ASP A CA 1
ATOM 709 C C . ASP A 1 107 ? 33.010 25.687 -17.423 1.00 12.77 104 ASP A C 1
ATOM 710 O O . ASP A 1 107 ? 32.581 25.257 -16.358 1.00 14.40 104 ASP A O 1
ATOM 715 N N . TRP A 1 108 ? 32.355 25.538 -18.571 1.00 10.77 105 TRP A N 1
ATOM 716 C CA . TRP A 1 108 ? 31.072 24.826 -18.619 1.00 10.01 105 TRP A CA 1
ATOM 717 C C . TRP A 1 108 ? 31.260 23.346 -18.317 1.00 10.20 105 TRP A C 1
ATOM 718 O O . TRP A 1 108 ? 30.468 22.750 -17.589 1.00 10.44 105 TRP A O 1
ATOM 729 N N . LEU A 1 109 ? 32.304 22.748 -18.889 1.00 10.56 106 LEU A N 1
ATOM 730 C CA . LEU A 1 109 ? 32.569 21.323 -18.668 1.00 11.56 106 LEU A CA 1
ATOM 731 C C . LEU A 1 109 ? 32.790 21.005 -17.194 1.00 11.99 106 LEU A C 1
ATOM 732 O O . LEU A 1 109 ? 32.241 20.015 -16.687 1.00 12.56 106 LEU A O 1
ATOM 737 N N . LEU A 1 110 ? 33.574 21.837 -16.501 1.00 12.07 107 LEU A N 1
ATOM 738 C CA . LEU A 1 110 ? 33.800 21.644 -15.063 1.00 13.96 107 LEU A CA 1
ATOM 739 C C . LEU A 1 110 ? 32.530 21.787 -14.223 1.00 14.13 107 LEU A C 1
ATOM 740 O O . LEU A 1 110 ? 32.292 20.992 -13.316 1.00 15.22 107 LEU A O 1
ATOM 745 N N . LYS A 1 111 ? 31.724 22.802 -14.516 1.00 14.26 108 LYS A N 1
ATOM 746 C CA . LYS A 1 111 ? 30.468 23.009 -13.790 1.00 14.89 108 LYS A CA 1
ATOM 747 C C . LYS A 1 111 ? 29.538 21.821 -13.952 1.00 14.10 108 LYS A C 1
ATOM 748 O O . LYS A 1 111 ? 28.997 21.291 -12.981 1.00 15.05 108 LYS A O 1
ATOM 754 N N . THR A 1 112 ? 29.368 21.398 -15.192 1.00 13.00 109 THR A N 1
ATOM 755 C CA . THR A 1 112 ? 28.448 20.336 -15.517 1.00 13.32 109 THR A CA 1
ATOM 756 C C . THR A 1 112 ? 28.942 18.993 -14.969 1.00 13.60 109 THR A C 1
ATOM 757 O O . THR A 1 112 ? 28.175 18.241 -14.385 1.00 12.88 109 THR A O 1
ATOM 761 N N . ALA A 1 113 ? 30.226 18.703 -15.148 1.00 13.89 110 ALA A N 1
ATOM 762 C CA . ALA A 1 113 ? 30.807 17.493 -14.570 1.00 14.55 110 ALA A CA 1
ATOM 763 C C . ALA A 1 113 ? 30.651 17.481 -13.048 1.00 14.03 110 ALA A C 1
ATOM 764 O O . ALA A 1 113 ? 30.363 16.431 -12.470 1.00 15.48 110 ALA A O 1
ATOM 766 N N . GLY A 1 114 ? 30.825 18.637 -12.409 1.00 13.85 111 GLY A N 1
ATOM 767 C CA . GLY A 1 114 ? 30.640 18.757 -10.966 1.00 15.10 111 GLY A CA 1
ATOM 768 C C . GLY A 1 114 ? 29.264 18.320 -10.521 1.00 14.93 111 GLY A C 1
ATOM 769 O O . GLY A 1 114 ? 29.126 17.508 -9.589 1.00 15.43 111 GLY A O 1
ATOM 770 N N . VAL A 1 115 ? 28.240 18.838 -11.193 1.00 13.50 112 VAL A N 1
ATOM 771 C CA . VAL A 1 115 ? 26.861 18.492 -10.830 1.00 12.88 112 VAL A CA 1
ATOM 772 C C . VAL A 1 115 ? 26.588 17.006 -11.073 1.00 12.41 112 VAL A C 1
ATOM 773 O O . VAL A 1 115 ? 26.008 16.329 -10.219 1.00 12.63 112 VAL A O 1
ATOM 777 N N . ILE A 1 116 ? 27.013 16.490 -12.222 1.00 11.96 113 ILE A N 1
ATOM 778 C CA . ILE A 1 116 ? 26.742 15.091 -12.554 1.00 12.38 113 ILE A CA 1
ATOM 779 C C . ILE A 1 116 ? 27.433 14.162 -11.558 1.00 12.92 113 ILE A C 1
ATOM 780 O O . ILE A 1 116 ? 26.820 13.219 -11.076 1.00 12.85 113 ILE A O 1
ATOM 785 N N . VAL A 1 117 ? 28.695 14.442 -11.239 1.00 14.07 114 VAL A N 1
ATOM 786 C CA . VAL A 1 117 ? 29.430 13.611 -10.274 1.00 15.08 114 VAL A CA 1
ATOM 787 C C . VAL A 1 117 ? 28.770 13.660 -8.888 1.00 14.94 114 VAL A C 1
ATOM 788 O O . VAL A 1 117 ? 28.628 12.611 -8.245 1.00 14.80 114 VAL A O 1
ATOM 792 N N A GLU A 1 118 ? 28.365 14.851 -8.437 0.50 15.15 115 GLU A N 1
ATOM 793 N N B GLU A 1 118 ? 28.363 14.852 -8.442 0.50 15.02 115 GLU A N 1
ATOM 794 C CA A GLU A 1 118 ? 27.630 14.983 -7.168 0.50 16.62 115 GLU A CA 1
ATOM 795 C CA B GLU A 1 118 ? 27.633 14.994 -7.171 0.50 16.55 115 GLU A CA 1
ATOM 796 C C A GLU A 1 118 ? 26.385 14.094 -7.160 0.50 14.77 115 GLU A C 1
ATOM 797 C C B GLU A 1 118 ? 26.381 14.108 -7.156 0.50 14.78 115 GLU A C 1
ATOM 798 O O A GLU A 1 118 ? 26.128 13.384 -6.193 0.50 15.13 115 GLU A O 1
ATOM 799 O O B GLU A 1 118 ? 26.115 13.414 -6.180 0.50 15.17 115 GLU A O 1
ATOM 810 N N . LEU A 1 119 ? 25.624 14.130 -8.250 1.00 13.56 116 LEU A N 1
ATOM 811 C CA . LEU A 1 119 ? 24.420 13.311 -8.367 1.00 13.04 116 LEU A CA 1
ATOM 812 C C . LEU A 1 119 ? 24.723 11.805 -8.417 1.00 13.26 116 LEU A C 1
ATOM 813 O O . LEU A 1 119 ? 23.990 11.000 -7.825 1.00 13.37 116 LEU A O 1
ATOM 818 N N . ILE A 1 120 ? 25.796 11.428 -9.109 1.00 12.89 117 ILE A N 1
ATOM 819 C CA . ILE A 1 120 ? 26.218 10.012 -9.136 1.00 14.11 117 ILE A CA 1
ATOM 820 C C . ILE A 1 120 ? 26.552 9.532 -7.728 1.00 14.67 117 ILE A C 1
ATOM 821 O O . ILE A 1 120 ? 26.054 8.490 -7.292 1.00 15.57 117 ILE A O 1
ATOM 826 N N . VAL A 1 121 ? 27.369 10.306 -7.021 1.00 14.48 118 VAL A N 1
ATOM 827 C CA . VAL A 1 121 ? 27.780 9.941 -5.651 1.00 16.68 118 VAL A CA 1
ATOM 828 C C . VAL A 1 121 ? 26.546 9.803 -4.750 1.00 16.40 118 VAL A C 1
ATOM 829 O O . VAL A 1 121 ? 26.420 8.837 -3.991 1.00 15.96 118 VAL A O 1
ATOM 833 N N . ASN A 1 122 ? 25.629 10.760 -4.852 1.00 15.80 119 ASN A N 1
ATOM 834 C CA . ASN A 1 122 ? 24.388 10.734 -4.083 1.00 16.06 119 ASN A CA 1
ATOM 835 C C . ASN A 1 122 ? 23.543 9.496 -4.384 1.00 16.31 119 ASN A C 1
ATOM 836 O O . ASN A 1 122 ? 23.040 8.839 -3.464 1.00 17.85 119 ASN A O 1
ATOM 841 N N . PHE A 1 123 ? 23.385 9.171 -5.662 1.00 16.12 120 PHE A N 1
ATOM 842 C CA . PHE A 1 123 ? 22.583 8.009 -6.037 1.00 17.53 120 PHE A CA 1
ATOM 843 C C . PHE A 1 123 ? 23.235 6.696 -5.601 1.00 17.59 120 PHE A C 1
ATOM 844 O O . PHE A 1 123 ? 22.569 5.835 -5.025 1.00 17.31 120 PHE A O 1
ATOM 852 N N . VAL A 1 124 ? 24.528 6.551 -5.873 1.00 16.85 121 VAL A N 1
ATOM 853 C CA . VAL A 1 124 ? 25.257 5.327 -5.520 1.00 18.21 121 VAL A CA 1
ATOM 854 C C . VAL A 1 124 ? 25.202 5.094 -4.000 1.00 19.42 121 VAL A C 1
ATOM 855 O O . VAL A 1 124 ? 25.070 3.952 -3.553 1.00 19.45 121 VAL A O 1
ATOM 859 N N . ALA A 1 125 ? 25.264 6.173 -3.216 1.00 19.57 122 ALA A N 1
ATOM 860 C CA . ALA A 1 125 ? 25.147 6.075 -1.746 1.00 21.36 122 ALA A CA 1
ATOM 861 C C . ALA A 1 125 ? 23.827 5.446 -1.244 1.00 22.05 122 ALA A C 1
ATOM 862 O O . ALA A 1 125 ? 23.800 4.875 -0.143 1.00 23.66 122 ALA A O 1
ATOM 864 N N A SER A 1 126 ? 22.761 5.556 -2.043 0.50 22.61 123 SER A N 1
ATOM 865 N N B SER A 1 126 ? 22.757 5.554 -2.032 0.50 23.33 123 SER A N 1
ATOM 866 C CA A SER A 1 126 ? 21.447 4.985 -1.723 0.50 24.45 123 SER A CA 1
ATOM 867 C CA B SER A 1 126 ? 21.454 4.967 -1.691 0.50 26.00 123 SER A CA 1
ATOM 868 C C A SER A 1 126 ? 21.254 3.541 -2.197 0.50 24.11 123 SER A C 1
ATOM 869 C C B SER A 1 126 ? 21.234 3.545 -2.221 0.50 24.77 123 SER A C 1
ATOM 870 O O A SER A 1 126 ? 20.313 2.877 -1.766 0.50 26.19 123 SER A O 1
ATOM 871 O O B SER A 1 126 ? 20.253 2.901 -1.851 0.50 26.54 123 SER A O 1
ATOM 876 N N . LEU A 1 127 ? 22.124 3.058 -3.089 1.00 23.11 124 LEU A N 1
ATOM 877 C CA . LEU A 1 127 ? 22.018 1.689 -3.612 1.00 23.24 124 LEU A CA 1
ATOM 878 C C . LEU A 1 127 ? 22.353 0.668 -2.531 1.00 24.38 124 LEU A C 1
ATOM 879 O O . LEU A 1 127 ? 23.087 1.001 -1.590 1.00 23.08 124 LEU A O 1
ATOM 884 N N . PRO A 1 128 ? 21.829 -0.572 -2.664 1.00 27.02 125 PRO A N 1
ATOM 885 C CA . PRO A 1 128 ? 22.261 -1.651 -1.770 1.00 26.82 125 PRO A CA 1
ATOM 886 C C . PRO A 1 128 ? 23.773 -1.803 -1.851 1.00 23.26 125 PRO A C 1
ATOM 887 O O . PRO A 1 128 ? 24.345 -1.748 -2.949 1.00 21.62 125 PRO A O 1
ATOM 891 N N . ALA A 1 129 ? 24.415 -1.989 -0.703 1.00 20.21 126 ALA A N 1
ATOM 892 C CA . ALA A 1 129 ? 25.877 -1.971 -0.623 1.00 19.41 126 ALA A CA 1
ATOM 893 C C . ALA A 1 129 ? 26.582 -2.894 -1.628 1.00 21.14 126 ALA A C 1
ATOM 894 O O . ALA A 1 129 ? 27.535 -2.478 -2.270 1.00 19.25 126 ALA A O 1
ATOM 896 N N . SER A 1 130 ? 26.108 -4.133 -1.767 1.00 24.60 127 SER A N 1
ATOM 897 C CA . SER A 1 130 ? 26.727 -5.108 -2.691 1.00 27.33 127 SER A CA 1
ATOM 898 C C . SER A 1 130 ? 26.747 -4.596 -4.136 1.00 26.85 127 SER A C 1
ATOM 899 O O . SER A 1 130 ? 27.782 -4.649 -4.816 1.00 28.19 127 SER A O 1
ATOM 902 N N . ALA A 1 131 ? 25.599 -4.092 -4.574 1.00 26.16 128 ALA A N 1
ATOM 903 C CA . ALA A 1 131 ? 25.433 -3.504 -5.910 1.00 27.83 128 ALA A CA 1
ATOM 904 C C . ALA A 1 131 ? 26.145 -2.158 -6.107 1.00 27.69 128 ALA A C 1
ATOM 905 O O . ALA A 1 131 ? 26.319 -1.722 -7.241 1.00 26.87 128 ALA A O 1
ATOM 907 N N . ALA A 1 132 ? 26.536 -1.500 -5.012 1.00 25.76 129 ALA A N 1
ATOM 908 C CA . ALA A 1 132 ? 27.212 -0.199 -5.063 1.00 22.19 129 ALA A CA 1
ATOM 909 C C . ALA A 1 132 ? 28.741 -0.267 -5.048 1.00 21.23 129 ALA A C 1
ATOM 910 O O . ALA A 1 132 ? 29.384 0.695 -5.433 1.00 20.54 129 ALA A O 1
ATOM 912 N N . ALA A 1 133 ? 29.326 -1.392 -4.621 1.00 22.21 130 ALA A N 1
ATOM 913 C CA . ALA A 1 133 ? 30.776 -1.452 -4.312 1.00 23.97 130 ALA A CA 1
ATOM 914 C C . ALA A 1 133 ? 31.715 -0.944 -5.422 1.00 25.30 130 ALA A C 1
ATOM 915 O O . ALA A 1 133 ? 32.593 -0.112 -5.168 1.00 25.66 130 ALA A O 1
ATOM 917 N N A GLN A 1 134 ? 31.518 -1.450 -6.638 0.50 26.98 131 GLN A N 1
ATOM 918 N N B GLN A 1 134 ? 31.529 -1.433 -6.640 0.50 27.17 131 GLN A N 1
ATOM 919 C CA A GLN A 1 134 ? 32.336 -1.051 -7.790 0.50 30.50 131 GLN A CA 1
ATOM 920 C CA B GLN A 1 134 ? 32.382 -1.015 -7.756 0.50 30.48 131 GLN A CA 1
ATOM 921 C C A GLN A 1 134 ? 32.053 0.390 -8.228 0.50 27.86 131 GLN A C 1
ATOM 922 C C B GLN A 1 134 ? 32.056 0.399 -8.253 0.50 27.92 131 GLN A C 1
ATOM 923 O O A GLN A 1 134 ? 32.984 1.138 -8.541 0.50 26.78 131 GLN A O 1
ATOM 924 O O B GLN A 1 134 ? 32.966 1.142 -8.633 0.50 27.05 131 GLN A O 1
ATOM 935 N N . PHE A 1 135 ? 30.773 0.771 -8.247 1.00 25.33 132 PHE A N 1
ATOM 936 C CA . PHE A 1 135 ? 30.368 2.142 -8.625 1.00 22.87 132 PHE A CA 1
ATOM 937 C C . PHE A 1 135 ? 30.979 3.171 -7.670 1.00 23.43 132 PHE A C 1
ATOM 938 O O . PHE A 1 135 ? 31.423 4.233 -8.102 1.00 22.52 132 PHE A O 1
ATOM 946 N N . GLU A 1 136 ? 30.992 2.847 -6.374 1.00 23.04 133 GLU A N 1
ATOM 947 C CA . GLU A 1 136 ? 31.608 3.713 -5.353 1.00 25.40 133 GLU A CA 1
ATOM 948 C C . GLU A 1 136 ? 33.053 4.041 -5.635 1.00 24.78 133 GLU A C 1
ATOM 949 O O . GLU A 1 136 ? 33.469 5.200 -5.510 1.00 26.17 133 GLU A O 1
ATOM 955 N N . ARG A 1 137 ? 33.819 3.012 -5.991 1.00 25.28 134 ARG A N 1
ATOM 956 C CA . ARG A 1 137 ? 35.239 3.177 -6.290 1.00 27.40 134 ARG A CA 1
ATOM 957 C C . ARG A 1 137 ? 35.432 4.038 -7.532 1.00 24.74 134 ARG A C 1
ATOM 958 O O . ARG A 1 137 ? 36.239 4.965 -7.522 1.00 24.14 134 ARG A O 1
ATOM 966 N N . ILE A 1 138 ? 34.685 3.725 -8.591 1.00 21.49 135 ILE A N 1
ATOM 967 C CA . ILE A 1 138 ? 34.790 4.475 -9.849 1.00 21.90 135 ILE A CA 1
ATOM 968 C C . ILE A 1 138 ? 34.355 5.923 -9.625 1.00 21.42 135 ILE A C 1
ATOM 969 O O . ILE A 1 138 ? 35.024 6.847 -10.074 1.00 21.18 135 ILE A O 1
ATOM 974 N N . ALA A 1 139 ? 33.242 6.113 -8.927 1.00 20.59 136 ALA A N 1
ATOM 975 C CA . ALA A 1 139 ? 32.732 7.456 -8.633 1.00 21.54 136 ALA A CA 1
ATOM 976 C C . ALA A 1 139 ? 33.714 8.260 -7.784 1.00 21.99 136 ALA A C 1
ATOM 977 O O . ALA A 1 139 ? 33.888 9.459 -8.004 1.00 21.89 136 ALA A O 1
ATOM 979 N N . ALA A 1 140 ? 34.356 7.599 -6.822 1.00 23.08 137 ALA A N 1
ATOM 980 C CA . ALA A 1 140 ? 35.385 8.247 -5.998 1.00 25.25 137 ALA A CA 1
ATOM 981 C C . ALA A 1 140 ? 36.549 8.728 -6.857 1.00 23.08 137 ALA A C 1
ATOM 982 O O . ALA A 1 140 ? 37.025 9.853 -6.687 1.00 24.33 137 ALA A O 1
ATOM 984 N N . GLY A 1 141 ? 36.997 7.872 -7.777 1.00 21.62 138 GLY A N 1
ATOM 985 C CA . GLY A 1 141 ? 38.072 8.205 -8.711 1.00 23.09 138 GLY A CA 1
ATOM 986 C C . GLY A 1 141 ? 37.709 9.388 -9.590 1.00 22.50 138 GLY A C 1
ATOM 987 O O . GLY A 1 141 ? 38.519 10.303 -9.770 1.00 23.43 138 GLY A O 1
ATOM 988 N N . LEU A 1 142 ? 36.485 9.381 -10.122 1.00 19.97 139 LEU A N 1
ATOM 989 C CA . LEU A 1 142 ? 36.002 10.500 -10.936 1.00 20.18 139 LEU A CA 1
ATOM 990 C C . LEU A 1 142 ? 35.934 11.801 -10.136 1.00 19.67 139 LEU A C 1
ATOM 991 O O . LEU A 1 142 ? 36.292 12.864 -10.657 1.00 19.18 139 LEU A O 1
ATOM 996 N N A SER A 1 143 ? 35.476 11.720 -8.885 0.50 19.14 140 SER A N 1
ATOM 997 N N B SER A 1 143 ? 35.473 11.717 -8.883 0.50 19.57 140 SER A N 1
ATOM 998 C CA A SER A 1 143 ? 35.413 12.896 -8.020 0.50 20.35 140 SER A CA 1
ATOM 999 C CA B SER A 1 143 ? 35.420 12.882 -7.995 0.50 21.24 140 SER A CA 1
ATOM 1000 C C A SER A 1 143 ? 36.813 13.459 -7.754 0.50 20.55 140 SER A C 1
ATOM 1001 C C B SER A 1 143 ? 36.815 13.455 -7.767 0.50 20.92 140 SER A C 1
ATOM 1002 O O A SER A 1 143 ? 37.010 14.675 -7.781 0.50 20.42 140 SER A O 1
ATOM 1003 O O B SER A 1 143 ? 37.013 14.670 -7.833 0.50 20.76 140 SER A O 1
ATOM 1008 N N . GLY A 1 144 ? 37.776 12.569 -7.503 1.00 20.73 141 GLY A N 1
ATOM 1009 C CA . GLY A 1 144 ? 39.171 12.966 -7.309 1.00 21.15 141 GLY A CA 1
ATOM 1010 C C . GLY A 1 144 ? 39.763 13.615 -8.555 1.00 20.40 141 GLY A C 1
ATOM 1011 O O . GLY A 1 144 ? 40.430 14.646 -8.462 1.00 20.63 141 GLY A O 1
ATOM 1012 N N . ASP A 1 145 ? 39.501 13.016 -9.720 1.00 20.47 142 ASP A N 1
ATOM 1013 C CA . ASP A 1 145 ? 39.975 13.560 -11.003 1.00 20.71 142 ASP A CA 1
ATOM 1014 C C . ASP A 1 145 ? 39.360 14.932 -11.274 1.00 19.22 142 ASP A C 1
ATOM 1015 O O . ASP A 1 145 ? 40.030 15.832 -11.780 1.00 17.73 142 ASP A O 1
ATOM 1020 N N . LEU A 1 146 ? 38.082 15.089 -10.940 1.00 18.36 143 LEU A N 1
ATOM 1021 C CA . LEU A 1 146 ? 37.425 16.376 -11.109 1.00 19.15 143 LEU A CA 1
ATOM 1022 C C . LEU A 1 146 ? 38.028 17.428 -10.191 1.00 18.74 143 LEU A C 1
ATOM 1023 O O . LEU A 1 146 ? 38.266 18.547 -10.620 1.00 18.52 143 LEU A O 1
ATOM 1028 N N . GLU A 1 147 ? 38.275 17.066 -8.932 1.00 19.60 144 GLU A N 1
ATOM 1029 C CA . GLU A 1 147 ? 38.922 17.989 -7.997 1.00 21.72 144 GLU A CA 1
ATOM 1030 C C . GLU A 1 147 ? 40.298 18.418 -8.515 1.00 19.70 144 GLU A C 1
ATOM 1031 O O . GLU A 1 147 ? 40.642 19.607 -8.467 1.00 19.72 144 GLU A O 1
ATOM 1037 N N . ALA A 1 148 ? 41.072 17.458 -9.017 1.00 18.93 145 ALA A N 1
ATOM 1038 C CA . ALA A 1 148 ? 42.389 17.755 -9.603 1.00 19.92 145 ALA A CA 1
ATOM 1039 C C . ALA A 1 148 ? 42.274 18.745 -10.771 1.00 18.11 145 ALA A C 1
ATOM 1040 O O . ALA A 1 148 ? 43.062 19.675 -10.879 1.00 17.72 145 ALA A O 1
ATOM 1042 N N . ALA A 1 149 ? 41.280 18.540 -11.633 1.00 16.53 146 ALA A N 1
ATOM 1043 C CA . ALA A 1 149 ? 41.061 19.422 -12.781 1.00 15.79 146 ALA A CA 1
ATOM 1044 C C . ALA A 1 149 ? 40.673 20.832 -12.340 1.00 15.73 146 ALA A C 1
ATOM 1045 O O . ALA A 1 149 ? 41.157 21.813 -12.911 1.00 16.44 146 ALA A O 1
ATOM 1047 N N . ARG A 1 150 ? 39.811 20.932 -11.323 1.00 16.81 147 ARG A N 1
ATOM 1048 C CA . ARG A 1 150 ? 39.450 22.236 -10.738 1.00 18.48 147 ARG A CA 1
ATOM 1049 C C . ARG A 1 150 ? 40.672 22.948 -10.172 1.00 18.42 147 ARG A C 1
ATOM 1050 O O . ARG A 1 150 ? 40.812 24.153 -10.321 1.00 19.42 147 ARG A O 1
ATOM 1058 N N . GLN A 1 151 ? 41.536 22.191 -9.501 1.00 19.00 148 GLN A N 1
ATOM 1059 C CA . GLN A 1 151 ? 42.767 22.750 -8.936 1.00 20.81 148 GLN A CA 1
ATOM 1060 C C . GLN A 1 151 ? 43.707 23.267 -10.027 1.00 20.46 148 GLN A C 1
ATOM 1061 O O . GLN A 1 151 ? 44.316 24.326 -9.862 1.00 21.47 148 GLN A O 1
ATOM 1067 N N . VAL A 1 152 ? 43.816 22.537 -11.137 1.00 19.79 149 VAL A N 1
ATOM 1068 C CA . VAL A 1 152 ? 44.612 23.011 -12.279 1.00 19.26 149 VAL A CA 1
ATOM 1069 C C . VAL A 1 152 ? 44.011 24.307 -12.825 1.00 18.37 149 VAL A C 1
ATOM 1070 O O . VAL A 1 152 ? 44.736 25.258 -13.098 1.00 17.79 149 VAL A O 1
ATOM 1074 N N . HIS A 1 153 ? 42.685 24.345 -12.971 1.00 17.47 150 HIS A N 1
ATOM 1075 C CA . HIS A 1 153 ? 42.014 25.538 -13.487 1.00 17.70 150 HIS A CA 1
ATOM 1076 C C . HIS A 1 153 ? 42.343 26.762 -12.618 1.00 19.39 150 HIS A C 1
ATOM 1077 O O . HIS A 1 153 ? 42.738 27.818 -13.129 1.00 18.41 150 HIS A O 1
ATOM 1084 N N A GLU A 1 154 ? 42.185 26.598 -11.306 0.50 20.59 151 GLU A N 1
ATOM 1085 N N B GLU A 1 154 ? 42.189 26.596 -11.306 0.50 20.29 151 GLU A N 1
ATOM 1086 C CA A GLU A 1 154 ? 42.484 27.655 -10.338 0.50 23.46 151 GLU A CA 1
ATOM 1087 C CA B GLU A 1 154 ? 42.474 27.656 -10.342 0.50 22.93 151 GLU A CA 1
ATOM 1088 C C A GLU A 1 154 ? 43.938 28.114 -10.415 0.50 22.60 151 GLU A C 1
ATOM 1089 C C B GLU A 1 154 ? 43.936 28.113 -10.403 0.50 22.44 151 GLU A C 1
ATOM 1090 O O A GLU A 1 154 ? 44.217 29.314 -10.383 0.50 23.27 151 GLU A O 1
ATOM 1091 O O B GLU A 1 154 ? 44.216 29.311 -10.346 0.50 23.40 151 GLU A O 1
ATOM 1102 N N . ALA A 1 155 ? 44.858 27.158 -10.526 1.00 22.39 152 ALA A N 1
ATOM 1103 C CA . ALA A 1 155 ? 46.296 27.469 -10.630 1.00 22.69 152 ALA A CA 1
ATOM 1104 C C . ALA A 1 155 ? 46.638 28.229 -11.916 1.00 21.63 152 ALA A C 1
ATOM 1105 O O . ALA A 1 155 ? 47.456 29.153 -11.897 1.00 23.70 152 ALA A O 1
ATOM 1107 N N . LEU A 1 156 ? 46.015 27.841 -13.030 1.00 18.70 153 LEU A N 1
ATOM 1108 C CA . LEU A 1 156 ? 46.225 28.545 -14.301 1.00 19.27 153 LEU A CA 1
ATOM 1109 C C . LEU A 1 156 ? 45.696 29.982 -14.237 1.00 19.98 153 LEU A C 1
ATOM 1110 O O . LEU A 1 156 ? 46.341 30.900 -14.744 1.00 21.65 153 LEU A O 1
ATOM 1115 N N . LEU A 1 157 ? 44.531 30.171 -13.614 1.00 20.11 154 LEU A N 1
ATOM 1116 C CA . LEU A 1 157 ? 43.959 31.509 -13.438 1.00 22.14 154 LEU A CA 1
ATOM 1117 C C . LEU A 1 157 ? 44.871 32.383 -12.572 1.00 24.40 154 LEU A C 1
ATOM 1118 O O . LEU A 1 157 ? 45.067 33.566 -12.866 1.00 25.39 154 LEU A O 1
ATOM 1123 N N . GLU A 1 158 ? 45.426 31.785 -11.514 1.00 26.08 155 GLU A N 1
ATOM 1124 C CA . GLU A 1 158 ? 46.371 32.469 -10.629 1.00 26.01 155 GLU A CA 1
ATOM 1125 C C . GLU A 1 158 ? 47.638 32.871 -11.384 1.00 26.38 155 GLU A C 1
ATOM 1126 O O . GLU A 1 158 ? 48.120 33.999 -11.231 1.00 28.33 155 GLU A O 1
ATOM 1128 N N . GLU A 1 159 ? 48.176 31.950 -12.190 1.00 26.15 156 GLU A N 1
ATOM 1129 C CA . GLU A 1 159 ? 49.322 32.253 -13.067 1.00 28.20 156 GLU A CA 1
ATOM 1130 C C . GLU A 1 159 ? 49.041 33.458 -13.959 1.00 29.58 156 GLU A C 1
ATOM 1131 O O . GLU A 1 159 ? 49.883 34.347 -14.099 1.00 31.51 156 GLU A O 1
ATOM 1137 N N . ALA A 1 160 ? 47.856 33.469 -14.567 1.00 27.85 157 ALA A N 1
ATOM 1138 C CA . ALA A 1 160 ? 47.453 34.546 -15.470 1.00 28.85 157 ALA A CA 1
ATOM 1139 C C . ALA A 1 160 ? 47.360 35.895 -14.756 1.00 30.01 157 ALA A C 1
ATOM 1140 O O . ALA A 1 160 ? 47.797 36.909 -15.291 1.00 31.64 157 ALA A O 1
ATOM 1142 N N . LYS A 1 161 ? 46.786 35.895 -13.555 1.00 31.79 158 LYS A N 1
ATOM 1143 C CA . LYS A 1 161 ? 46.690 37.113 -12.742 1.00 33.24 158 LYS A CA 1
ATOM 1144 C C . LYS A 1 161 ? 48.080 37.628 -12.348 1.00 38.50 158 LYS A C 1
ATOM 1145 O O . LYS A 1 161 ? 48.338 38.831 -12.408 1.00 43.04 158 LYS A O 1
ATOM 1147 N N . ASN A 1 162 ? 48.969 36.712 -11.963 1.00 40.24 159 ASN A N 1
ATOM 1148 C CA . ASN A 1 162 ? 50.332 37.071 -11.551 1.00 45.01 159 ASN A CA 1
ATOM 1149 C C . ASN A 1 162 ? 51.259 37.444 -12.717 1.00 44.08 159 ASN A C 1
ATOM 1150 O O . ASN A 1 162 ? 52.243 38.156 -12.513 1.00 45.09 159 ASN A O 1
ATOM 1155 N N . ASP A 1 163 ? 50.949 36.964 -13.924 1.00 41.08 160 ASP A N 1
ATOM 1156 C CA . ASP A 1 163 ? 51.737 37.284 -15.117 1.00 39.11 160 ASP A CA 1
ATOM 1157 C C . ASP A 1 163 ? 50.805 37.471 -16.329 1.00 37.74 160 ASP A C 1
ATOM 1158 O O . ASP A 1 163 ? 50.718 36.588 -17.189 1.00 36.65 160 ASP A O 1
ATOM 1163 N N . PRO A 1 164 ? 50.104 38.631 -16.398 1.00 37.39 161 PRO A N 1
ATOM 1164 C CA . PRO A 1 164 ? 49.180 38.948 -17.506 1.00 36.40 161 PRO A CA 1
ATOM 1165 C C . PRO A 1 164 ? 49.798 38.817 -18.904 1.00 34.38 161 PRO A C 1
ATOM 1166 O O . PRO A 1 164 ? 49.118 38.383 -19.834 1.00 32.73 161 PRO A O 1
ATOM 1170 N N . ALA A 1 165 ? 51.077 39.176 -19.035 1.00 32.75 162 ALA A N 1
ATOM 1171 C CA . ALA A 1 165 ? 51.804 39.077 -20.310 1.00 35.14 162 ALA A CA 1
ATOM 1172 C C . ALA A 1 165 ? 51.891 37.650 -20.883 1.00 34.18 162 ALA A C 1
ATOM 1173 O O . ALA A 1 165 ? 52.083 37.485 -22.086 1.00 34.30 162 ALA A O 1
ATOM 1175 N N . ALA A 1 166 ? 51.756 36.636 -20.030 1.00 34.46 163 ALA A N 1
ATOM 1176 C CA . ALA A 1 166 ? 51.786 35.233 -20.468 1.00 34.58 163 ALA A CA 1
ATOM 1177 C C . ALA A 1 166 ? 50.399 34.633 -20.730 1.00 30.51 163 ALA A C 1
ATOM 1178 O O . ALA A 1 166 ? 50.298 33.436 -20.995 1.00 27.88 163 ALA A O 1
ATOM 1180 N N . ALA A 1 167 ? 49.339 35.446 -20.661 1.00 26.42 164 ALA A N 1
ATOM 1181 C CA . ALA A 1 167 ? 47.972 34.952 -20.889 1.00 24.94 164 ALA A CA 1
ATOM 1182 C C . ALA A 1 167 ? 47.838 34.223 -22.221 1.00 22.56 164 ALA A C 1
ATOM 1183 O O . ALA A 1 167 ? 47.225 33.163 -22.288 1.00 21.12 164 ALA A O 1
ATOM 1185 N N . GLY A 1 168 ? 48.420 34.789 -23.279 1.00 21.85 165 GLY A N 1
ATOM 1186 C CA . GLY A 1 168 ? 48.341 34.188 -24.617 1.00 21.47 165 GLY A CA 1
ATOM 1187 C C . GLY A 1 168 ? 48.907 32.779 -24.683 1.00 20.58 165 GLY A C 1
ATOM 1188 O O . GLY A 1 168 ? 48.342 31.906 -25.350 1.00 20.68 165 GLY A O 1
ATOM 1189 N N . SER A 1 169 ? 50.021 32.551 -23.989 1.00 20.32 166 SER A N 1
ATOM 1190 C CA . SER A 1 169 ? 50.639 31.221 -23.946 1.00 22.31 166 SER A CA 1
ATOM 1191 C C . SER A 1 169 ? 49.914 30.266 -22.985 1.00 23.57 166 SER A C 1
ATOM 1192 O O . SER A 1 169 ? 49.879 29.055 -23.228 1.00 26.16 166 SER A O 1
ATOM 1195 N N . LEU A 1 170 ? 49.332 30.807 -21.910 1.00 23.02 167 LEU A N 1
ATOM 1196 C CA . LEU A 1 170 ? 48.537 30.007 -20.955 1.00 23.14 167 LEU A CA 1
ATOM 1197 C C . LEU A 1 170 ? 47.264 29.423 -21.565 1.00 21.44 167 LEU A C 1
ATOM 1198 O O . LEU A 1 170 ? 46.762 28.405 -21.089 1.00 21.46 167 LEU A O 1
ATOM 1203 N N . LEU A 1 171 ? 46.738 30.067 -22.603 1.00 19.85 168 LEU A N 1
ATOM 1204 C CA . LEU A 1 171 ? 45.553 29.566 -23.297 1.00 18.71 168 LEU A CA 1
ATOM 1205 C C . LEU A 1 171 ? 45.714 28.109 -23.754 1.00 18.31 168 LEU A C 1
ATOM 1206 O O . LEU A 1 171 ? 44.766 27.341 -23.708 1.00 18.82 168 LEU A O 1
ATOM 1211 N N . LEU A 1 172 ? 46.915 27.737 -24.195 1.00 17.56 169 LEU A N 1
ATOM 1212 C CA . LEU A 1 172 ? 47.183 26.344 -24.565 1.00 17.29 169 LEU A CA 1
ATOM 1213 C C . LEU A 1 172 ? 46.952 25.367 -23.389 1.00 17.24 169 LEU A C 1
ATOM 1214 O O . LEU A 1 172 ? 46.396 24.282 -23.586 1.00 17.49 169 LEU A O 1
ATOM 1219 N N A ARG A 1 173 ? 47.375 25.752 -22.186 0.50 17.55 170 ARG A N 1
ATOM 1220 N N B ARG A 1 173 ? 47.378 25.754 -22.186 0.50 17.57 170 ARG A N 1
ATOM 1221 C CA A ARG A 1 173 ? 47.180 24.910 -21.006 0.50 18.04 170 ARG A CA 1
ATOM 1222 C CA B ARG A 1 173 ? 47.186 24.917 -20.999 0.50 18.06 170 ARG A CA 1
ATOM 1223 C C A ARG A 1 173 ? 45.696 24.756 -20.657 0.50 16.57 170 ARG A C 1
ATOM 1224 C C B ARG A 1 173 ? 45.698 24.754 -20.664 0.50 16.59 170 ARG A C 1
ATOM 1225 O O A ARG A 1 173 ? 45.281 23.699 -20.187 0.50 16.65 170 ARG A O 1
ATOM 1226 O O B ARG A 1 173 ? 45.282 23.690 -20.212 0.50 16.63 170 ARG A O 1
ATOM 1241 N N . PHE A 1 174 ? 44.906 25.804 -20.887 1.00 15.77 171 PHE A N 1
ATOM 1242 C CA . PHE A 1 174 ? 43.439 25.708 -20.726 1.00 15.24 171 PHE A CA 1
ATOM 1243 C C . PHE A 1 174 ? 42.840 24.746 -21.770 1.00 14.90 171 PHE A C 1
ATOM 1244 O O . PHE A 1 174 ? 41.901 24.002 -21.472 1.00 15.66 171 PHE A O 1
ATOM 1252 N N . THR A 1 175 ? 43.380 24.768 -22.993 1.00 14.75 172 THR A N 1
ATOM 1253 C CA . THR A 1 175 ? 42.945 23.842 -24.037 1.00 15.80 172 THR A CA 1
ATOM 1254 C C . THR A 1 175 ? 43.294 22.389 -23.667 1.00 15.54 172 THR A C 1
ATOM 1255 O O . THR A 1 175 ? 42.503 21.480 -23.911 1.00 14.53 172 THR A O 1
ATOM 1259 N N . GLU A 1 176 ? 44.469 22.178 -23.073 1.00 15.39 173 GLU A N 1
ATOM 1260 C CA . GLU A 1 176 ? 44.853 20.843 -22.605 1.00 16.46 173 GLU A CA 1
ATOM 1261 C C . GLU A 1 176 ? 43.956 20.405 -21.448 1.00 15.48 173 GLU A C 1
ATOM 1262 O O . GLU A 1 176 ? 43.578 19.237 -21.352 1.00 14.99 173 GLU A O 1
ATOM 1268 N N . LEU A 1 177 ? 43.610 21.348 -20.572 1.00 15.08 174 LEU A N 1
ATOM 1269 C CA . LEU A 1 177 ? 42.671 21.053 -19.493 1.00 15.33 174 LEU A CA 1
ATOM 1270 C C . LEU A 1 177 ? 41.303 20.665 -20.063 1.00 14.93 174 LEU A C 1
ATOM 1271 O O . LEU A 1 177 ? 40.662 19.740 -19.557 1.00 15.43 174 LEU A O 1
ATOM 1276 N N . GLN A 1 178 ? 40.862 21.363 -21.115 1.00 14.06 175 GLN A N 1
ATOM 1277 C CA . GLN A 1 178 ? 39.633 20.984 -21.821 1.00 13.77 175 GLN A CA 1
ATOM 1278 C C . GLN A 1 178 ? 39.665 19.527 -22.272 1.00 14.26 175 GLN A C 1
ATOM 1279 O O . GLN A 1 178 ? 38.696 18.796 -22.085 1.00 14.36 175 GLN A O 1
ATOM 1285 N N . THR A 1 179 ? 40.779 19.103 -22.858 1.00 14.60 176 THR A N 1
ATOM 1286 C CA . THR A 1 179 ? 40.936 17.699 -23.274 1.00 15.18 176 THR A CA 1
ATOM 1287 C C . THR A 1 179 ? 40.730 16.754 -22.090 1.00 15.42 176 THR A C 1
ATOM 1288 O O . THR A 1 179 ? 40.012 15.755 -22.193 1.00 15.30 176 THR A O 1
ATOM 1292 N N . ARG A 1 180 ? 41.356 17.092 -20.963 1.00 15.38 177 ARG A N 1
ATOM 1293 C CA . ARG A 1 180 ? 41.238 16.283 -19.755 1.00 16.89 177 ARG A CA 1
ATOM 1294 C C . ARG A 1 180 ? 39.801 16.189 -19.237 1.00 15.92 177 ARG A C 1
ATOM 1295 O O . ARG A 1 180 ? 39.358 15.120 -18.845 1.00 15.14 177 ARG A O 1
ATOM 1303 N N . VAL A 1 181 ? 39.081 17.307 -19.223 1.00 14.53 178 VAL A N 1
ATOM 1304 C CA . VAL A 1 181 ? 37.716 17.300 -18.686 1.00 13.90 178 VAL A CA 1
ATOM 1305 C C . VAL A 1 181 ? 36.760 16.620 -19.667 1.00 14.10 178 VAL A C 1
ATOM 1306 O O . VAL A 1 181 ? 35.816 15.960 -19.243 1.00 14.32 178 VAL A O 1
ATOM 1310 N N . ILE A 1 182 ? 37.005 16.769 -20.973 1.00 13.99 179 ILE A N 1
ATOM 1311 C CA . ILE A 1 182 ? 36.254 15.998 -21.970 1.00 14.46 179 ILE A CA 1
ATOM 1312 C C . ILE A 1 182 ? 36.436 14.496 -21.721 1.00 14.60 179 ILE A C 1
ATOM 1313 O O . ILE A 1 182 ? 35.453 13.750 -21.722 1.00 14.70 179 ILE A O 1
ATOM 1318 N N . ALA A 1 183 ? 37.678 14.066 -21.495 1.00 15.09 180 ALA A N 1
ATOM 1319 C CA . ALA A 1 183 ? 37.959 12.649 -21.202 1.00 15.70 180 ALA A CA 1
ATOM 1320 C C . ALA A 1 183 ? 37.228 12.195 -19.929 1.00 15.90 180 ALA A C 1
ATOM 1321 O O . ALA A 1 183 ? 36.656 11.118 -19.900 1.00 16.36 180 ALA A O 1
ATOM 1323 N N A LEU A 1 184 ? 37.251 13.034 -18.893 0.50 16.22 181 LEU A N 1
ATOM 1324 N N B LEU A 1 184 ? 37.256 13.034 -18.893 0.50 16.20 181 LEU A N 1
ATOM 1325 C CA A LEU A 1 184 ? 36.546 12.758 -17.644 0.50 17.81 181 LEU A CA 1
ATOM 1326 C CA B LEU A 1 184 ? 36.546 12.766 -17.645 0.50 17.77 181 LEU A CA 1
ATOM 1327 C C A LEU A 1 184 ? 35.038 12.591 -17.872 0.50 16.46 181 LEU A C 1
ATOM 1328 C C B LEU A 1 184 ? 35.042 12.589 -17.876 0.50 16.46 181 LEU A C 1
ATOM 1329 O O A LEU A 1 184 ? 34.436 11.637 -17.378 0.50 16.26 181 LEU A O 1
ATOM 1330 O O B LEU A 1 184 ? 34.444 11.630 -17.388 0.50 16.35 181 LEU A O 1
ATOM 1339 N N . LEU A 1 185 ? 34.436 13.504 -18.635 1.00 15.20 182 LEU A N 1
ATOM 1340 C CA . LEU A 1 185 ? 32.989 13.415 -18.932 1.00 15.39 182 LEU A CA 1
ATOM 1341 C C . LEU A 1 185 ? 32.624 12.211 -19.807 1.00 15.45 182 LEU A C 1
ATOM 1342 O O . LEU A 1 185 ? 31.529 11.669 -19.681 1.00 15.03 182 LEU A O 1
ATOM 1347 N N . THR A 1 186 ? 33.541 11.793 -20.681 1.00 15.97 183 THR A N 1
ATOM 1348 C CA . THR A 1 186 ? 33.363 10.546 -21.433 1.00 16.80 183 THR A CA 1
ATOM 1349 C C . THR A 1 186 ? 33.292 9.351 -20.456 1.00 16.82 183 THR A C 1
ATOM 1350 O O . THR A 1 186 ? 32.407 8.498 -20.582 1.00 17.73 183 THR A O 1
ATOM 1354 N N . ARG A 1 187 ? 34.198 9.314 -19.478 1.00 16.82 184 ARG A N 1
ATOM 1355 C CA . ARG A 1 187 ? 34.178 8.263 -18.436 1.00 17.91 184 ARG A CA 1
ATOM 1356 C C . ARG A 1 187 ? 32.899 8.349 -17.582 1.00 17.67 184 ARG A C 1
ATOM 1357 O O . ARG A 1 187 ? 32.291 7.325 -17.245 1.00 17.51 184 ARG A O 1
ATOM 1365 N N . VAL A 1 188 ? 32.485 9.570 -17.248 1.00 16.63 185 VAL A N 1
ATOM 1366 C CA . VAL A 1 188 ? 31.226 9.785 -16.532 1.00 16.65 185 VAL A CA 1
ATOM 1367 C C . VAL A 1 188 ? 30.054 9.185 -17.318 1.00 16.80 185 VAL A C 1
ATOM 1368 O O . VAL A 1 188 ? 29.193 8.523 -16.732 1.00 17.37 185 VAL A O 1
ATOM 1372 N N . GLY A 1 189 ? 30.031 9.409 -18.634 1.00 16.09 186 GLY A N 1
ATOM 1373 C CA . GLY A 1 189 ? 28.972 8.877 -19.499 1.00 18.28 186 GLY A CA 1
ATOM 1374 C C . GLY A 1 189 ? 28.868 7.363 -19.447 1.00 18.98 186 GLY A C 1
ATOM 1375 O O . GLY A 1 189 ? 27.766 6.816 -19.392 1.00 18.74 186 GLY A O 1
ATOM 1376 N N . LEU A 1 190 ? 30.020 6.693 -19.461 1.00 19.22 187 LEU A N 1
ATOM 1377 C CA . LEU A 1 190 ? 30.063 5.228 -19.372 1.00 21.11 187 LEU A CA 1
ATOM 1378 C C . LEU A 1 190 ? 29.525 4.755 -18.026 1.00 19.70 187 LEU A C 1
ATOM 1379 O O . LEU A 1 190 ? 28.756 3.793 -17.969 1.00 20.21 187 LEU A O 1
ATOM 1384 N N . LEU A 1 191 ? 29.919 5.434 -16.949 1.00 18.48 188 LEU A N 1
ATOM 1385 C CA . LEU A 1 191 ? 29.420 5.094 -15.610 1.00 18.89 188 LEU A CA 1
ATOM 1386 C C . LEU A 1 191 ? 27.915 5.303 -15.497 1.00 19.17 188 LEU A C 1
ATOM 1387 O O . LEU A 1 191 ? 27.205 4.443 -14.973 1.00 18.96 188 LEU A O 1
ATOM 1392 N N . VAL A 1 192 ? 27.419 6.437 -15.992 1.00 18.94 189 VAL A N 1
ATOM 1393 C CA . VAL A 1 192 ? 25.982 6.715 -15.933 1.00 19.03 189 VAL A CA 1
ATOM 1394 C C . VAL A 1 192 ? 25.176 5.603 -16.624 1.00 20.03 189 VAL A C 1
ATOM 1395 O O . VAL A 1 192 ? 24.174 5.139 -16.077 1.00 22.10 189 VAL A O 1
ATOM 1399 N N . ASP A 1 193 ? 25.622 5.171 -17.802 1.00 21.07 190 ASP A N 1
ATOM 1400 C CA . ASP A 1 193 ? 24.935 4.096 -18.534 1.00 24.78 190 ASP A CA 1
ATOM 1401 C C . ASP A 1 193 ? 24.874 2.808 -17.718 1.00 25.84 190 ASP A C 1
ATOM 1402 O O . ASP A 1 193 ? 23.835 2.145 -17.692 1.00 28.53 190 ASP A O 1
ATOM 1407 N N . ASP A 1 194 ? 25.975 2.463 -17.051 1.00 24.21 191 ASP A N 1
ATOM 1408 C CA . ASP A 1 194 ? 25.994 1.272 -16.180 1.00 25.93 191 ASP A CA 1
ATOM 1409 C C . ASP A 1 194 ? 25.099 1.432 -14.946 1.00 27.41 191 ASP A C 1
ATOM 1410 O O . ASP A 1 194 ? 24.393 0.493 -14.563 1.00 29.05 191 ASP A O 1
ATOM 1415 N N . ILE A 1 195 ? 25.131 2.610 -14.325 1.00 27.55 192 ILE A N 1
ATOM 1416 C CA . ILE A 1 195 ? 24.307 2.890 -13.139 1.00 29.14 192 ILE A CA 1
ATOM 1417 C C . ILE A 1 195 ? 22.811 2.845 -13.458 1.00 30.03 192 ILE A C 1
ATOM 1418 O O . ILE A 1 195 ? 22.019 2.329 -12.657 1.00 29.01 192 ILE A O 1
ATOM 1423 N N . LEU A 1 196 ? 22.430 3.390 -14.613 1.00 30.18 193 LEU A N 1
ATOM 1424 C CA . LEU A 1 196 ? 21.029 3.369 -15.054 1.00 33.52 193 LEU A CA 1
ATOM 1425 C C . LEU A 1 196 ? 20.519 1.942 -15.218 1.00 33.57 193 LEU A C 1
ATOM 1426 O O . LEU A 1 196 ? 19.386 1.645 -14.828 1.00 32.45 193 LEU A O 1
ATOM 1431 N N . LYS A 1 197 ? 21.354 1.070 -15.789 1.00 32.81 194 LYS A N 1
ATOM 1432 C CA . LYS A 1 197 ? 21.009 -0.355 -15.944 1.00 31.95 194 LYS A CA 1
ATOM 1433 C C . LYS A 1 197 ? 20.805 -1.027 -14.584 1.00 33.66 194 LYS A C 1
ATOM 1434 O O . LYS A 1 197 ? 19.797 -1.706 -14.366 1.00 31.22 194 LYS A O 1
ATOM 1436 N N . SER A 1 198 ? 21.761 -0.826 -13.676 1.00 36.98 195 SER A N 1
ATOM 1437 C CA . SER A 1 198 ? 21.673 -1.367 -12.311 1.00 39.50 195 SER A CA 1
ATOM 1438 C C . SER A 1 198 ? 20.428 -0.858 -11.577 1.00 39.18 195 SER A C 1
ATOM 1439 O O . SER A 1 198 ? 19.702 -1.640 -10.963 1.00 37.82 195 SER A O 1
ATOM 1442 N N . ALA A 1 199 ? 20.195 0.453 -11.652 1.00 38.54 196 ALA A N 1
ATOM 1443 C CA . ALA A 1 199 ? 19.008 1.077 -11.055 1.00 38.06 196 ALA A CA 1
ATOM 1444 C C . ALA A 1 199 ? 17.728 0.450 -11.594 1.00 35.87 196 ALA A C 1
ATOM 1445 O O . ALA A 1 199 ? 16.856 0.066 -10.821 1.00 34.90 196 ALA A O 1
ATOM 1447 N N . SER A 1 200 ? 17.639 0.345 -12.922 1.00 36.08 197 SER A N 1
ATOM 1448 C CA . SER A 1 200 ? 16.470 -0.235 -13.605 1.00 39.29 197 SER A CA 1
ATOM 1449 C C . SER A 1 200 ? 16.141 -1.642 -13.114 1.00 39.17 197 SER A C 1
ATOM 1450 O O . SER A 1 200 ? 14.968 -1.969 -12.898 1.00 40.06 197 SER A O 1
ATOM 1453 N N A ASN A 1 201 ? 17.172 -2.472 -12.947 0.50 36.56 198 ASN A N 1
ATOM 1454 N N B ASN A 1 201 ? 17.177 -2.462 -12.944 0.50 36.66 198 ASN A N 1
ATOM 1455 C CA A ASN A 1 201 ? 17.003 -3.827 -12.418 0.50 32.55 198 ASN A CA 1
ATOM 1456 C CA B ASN A 1 201 ? 17.030 -3.817 -12.425 0.50 32.44 198 ASN A CA 1
ATOM 1457 C C A ASN A 1 201 ? 16.532 -3.831 -10.966 0.50 34.03 198 ASN A C 1
ATOM 1458 C C B ASN A 1 201 ? 16.546 -3.833 -10.973 0.50 34.00 198 ASN A C 1
ATOM 1459 O O A ASN A 1 201 ? 15.643 -4.602 -10.604 0.50 36.58 198 ASN A O 1
ATOM 1460 O O B ASN A 1 201 ? 15.662 -4.614 -10.621 0.50 36.56 198 ASN A O 1
ATOM 1469 N N . LEU A 1 202 ? 17.128 -2.968 -10.141 1.00 34.24 199 LEU A N 1
ATOM 1470 C CA . LEU A 1 202 ? 16.774 -2.883 -8.711 1.00 34.45 199 LEU A CA 1
ATOM 1471 C C . LEU A 1 202 ? 15.364 -2.319 -8.443 1.00 35.99 199 LEU A C 1
ATOM 1472 O O . LEU A 1 202 ? 14.559 -2.971 -7.776 1.00 38.71 199 LEU A O 1
ATOM 1474 N N . VAL A 1 203 ? 15.076 -1.118 -8.951 1.00 33.33 200 VAL A N 1
ATOM 1475 C CA . VAL A 1 203 ? 13.756 -0.490 -8.723 1.00 30.63 200 VAL A CA 1
ATOM 1476 C C . VAL A 1 203 ? 12.683 -1.121 -9.611 1.00 34.28 200 VAL A C 1
ATOM 1477 O O . VAL A 1 203 ? 11.493 -0.879 -9.413 1.00 42.29 200 VAL A O 1
ATOM 1481 N N . GLY A 1 211 ? 2.675 4.780 0.664 1.00 38.68 208 GLY A N 1
ATOM 1482 C CA . GLY A 1 211 ? 2.363 6.200 0.573 1.00 30.13 208 GLY A CA 1
ATOM 1483 C C . GLY A 1 211 ? 3.405 6.953 -0.237 1.00 26.36 208 GLY A C 1
ATOM 1484 O O . GLY A 1 211 ? 3.865 6.473 -1.282 1.00 26.72 208 GLY A O 1
ATOM 1485 N N . LEU A 1 212 ? 3.788 8.129 0.245 1.00 22.66 209 LEU A N 1
ATOM 1486 C CA . LEU A 1 212 ? 4.705 8.990 -0.502 1.00 21.91 209 LEU A CA 1
ATOM 1487 C C . LEU A 1 212 ? 6.184 8.938 -0.084 1.00 20.84 209 LEU A C 1
ATOM 1488 O O . LEU A 1 212 ? 6.982 9.674 -0.642 1.00 18.64 209 LEU A O 1
ATOM 1493 N N A ASN A 1 213 ? 6.551 8.076 0.868 0.50 21.43 210 ASN A N 1
ATOM 1494 N N B ASN A 1 213 ? 6.545 8.079 0.868 0.50 21.57 210 ASN A N 1
ATOM 1495 C CA A ASN A 1 213 ? 7.935 8.051 1.356 0.50 22.46 210 ASN A CA 1
ATOM 1496 C CA B ASN A 1 213 ? 7.923 8.043 1.367 0.50 22.64 210 ASN A CA 1
ATOM 1497 C C A ASN A 1 213 ? 8.968 7.821 0.256 0.50 20.68 210 ASN A C 1
ATOM 1498 C C B ASN A 1 213 ? 8.973 7.798 0.276 0.50 20.80 210 ASN A C 1
ATOM 1499 O O A ASN A 1 213 ? 10.025 8.454 0.261 0.50 21.06 210 ASN A O 1
ATOM 1500 O O B ASN A 1 213 ? 10.045 8.403 0.307 0.50 21.66 210 ASN A O 1
ATOM 1509 N N . ARG A 1 214 ? 8.661 6.934 -0.691 1.00 19.88 211 ARG A N 1
ATOM 1510 C CA . ARG A 1 214 ? 9.595 6.635 -1.793 1.00 20.12 211 ARG A CA 1
ATOM 1511 C C . ARG A 1 214 ? 9.935 7.878 -2.635 1.00 18.49 211 ARG A C 1
ATOM 1512 O O . ARG A 1 214 ? 11.028 7.964 -3.189 1.00 17.50 211 ARG A O 1
ATOM 1520 N N . PHE A 1 215 ? 9.013 8.839 -2.698 1.00 17.91 212 PHE A N 1
ATOM 1521 C CA . PHE A 1 215 ? 9.245 10.088 -3.446 1.00 15.84 212 PHE A CA 1
ATOM 1522 C C . PHE A 1 215 ? 10.177 11.071 -2.731 1.00 17.17 212 PHE A C 1
ATOM 1523 O O . PHE A 1 215 ? 10.728 11.967 -3.366 1.00 15.76 212 PHE A O 1
ATOM 1531 N N . ARG A 1 216 ? 10.354 10.904 -1.420 1.00 17.88 213 ARG A N 1
ATOM 1532 C CA . ARG A 1 216 ? 11.410 11.591 -0.688 1.00 20.08 213 ARG A CA 1
ATOM 1533 C C . ARG A 1 216 ? 12.700 10.778 -0.760 1.00 18.28 213 ARG A C 1
ATOM 1534 O O . ARG A 1 216 ? 13.784 11.345 -0.911 1.00 17.65 213 ARG A O 1
ATOM 1542 N N . ALA A 1 217 ? 12.595 9.454 -0.641 1.00 18.21 214 ALA A N 1
ATOM 1543 C CA . ALA A 1 217 ? 13.786 8.587 -0.625 1.00 19.81 214 ALA A CA 1
ATOM 1544 C C . ALA A 1 217 ? 14.672 8.745 -1.860 1.00 18.55 214 ALA A C 1
ATOM 1545 O O . ALA A 1 217 ? 15.896 8.695 -1.746 1.00 18.41 214 ALA A O 1
ATOM 1547 N N . VAL A 1 218 ? 14.064 8.945 -3.033 1.00 17.27 215 VAL A N 1
ATOM 1548 C CA . VAL A 1 218 ? 14.847 9.111 -4.270 1.00 17.46 215 VAL A CA 1
ATOM 1549 C C . VAL A 1 218 ? 15.789 10.331 -4.257 1.00 16.42 215 VAL A C 1
ATOM 1550 O O . VAL A 1 218 ? 16.735 10.384 -5.035 1.00 16.85 215 VAL A O 1
ATOM 1554 N N . PHE A 1 219 ? 15.520 11.301 -3.383 1.00 15.84 216 PHE A N 1
ATOM 1555 C CA . PHE A 1 219 ? 16.384 12.474 -3.235 1.00 15.51 216 PHE A CA 1
ATOM 1556 C C . PHE A 1 219 ? 17.718 12.184 -2.549 1.00 15.84 216 PHE A C 1
ATOM 1557 O O . PHE A 1 219 ? 18.690 12.905 -2.764 1.00 15.13 216 PHE A O 1
ATOM 1565 N N . GLY A 1 220 ? 17.774 11.141 -1.723 1.00 17.41 217 GLY A N 1
ATOM 1566 C CA . GLY A 1 220 ? 19.004 10.830 -0.997 1.00 18.50 217 GLY A CA 1
ATOM 1567 C C . GLY A 1 220 ? 19.346 11.969 -0.054 1.00 18.52 217 GLY A C 1
ATOM 1568 O O . GLY A 1 220 ? 18.544 12.328 0.812 1.00 19.77 217 GLY A O 1
ATOM 1569 N N . THR A 1 221 ? 20.524 12.555 -0.233 1.00 17.92 218 THR A N 1
ATOM 1570 C CA . THR A 1 221 ? 20.965 13.679 0.608 1.00 19.11 218 THR A CA 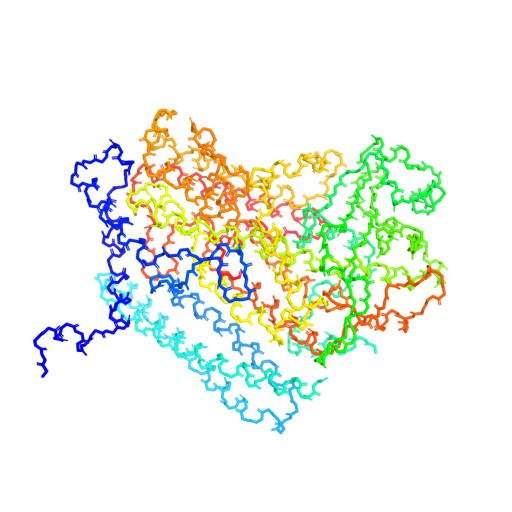1
ATOM 1571 C C . THR A 1 221 ? 20.373 15.018 0.188 1.00 18.11 218 THR A C 1
ATOM 1572 O O . THR A 1 221 ? 20.452 15.983 0.947 1.00 18.98 218 THR A O 1
ATOM 1576 N N . LEU A 1 222 ? 19.786 15.091 -1.010 1.00 17.58 219 LEU A N 1
ATOM 1577 C CA . LEU A 1 222 ? 19.242 16.342 -1.522 1.00 18.13 219 LEU A CA 1
ATOM 1578 C C . LEU A 1 222 ? 17.968 16.725 -0.775 1.00 18.66 219 LEU A C 1
ATOM 1579 O O . LEU A 1 222 ? 17.129 15.870 -0.510 1.00 17.15 219 LEU A O 1
ATOM 1584 N N A ARG A 1 223 ? 17.830 18.007 -0.448 0.50 20.53 220 ARG A N 1
ATOM 1585 N N B ARG A 1 223 ? 17.827 18.005 -0.432 0.50 20.55 220 ARG A N 1
ATOM 1586 C CA A ARG A 1 223 ? 16.632 18.501 0.216 0.50 22.27 220 ARG A CA 1
ATOM 1587 C CA B ARG A 1 223 ? 16.615 18.472 0.236 0.50 22.37 220 ARG A CA 1
ATOM 1588 C C A ARG A 1 223 ? 15.476 18.537 -0.777 0.50 20.22 220 ARG A C 1
ATOM 1589 C C B ARG A 1 223 ? 15.476 18.532 -0.769 0.50 20.25 220 ARG A C 1
ATOM 1590 O O A ARG A 1 223 ? 15.686 18.747 -1.979 0.50 19.35 220 ARG A O 1
ATOM 1591 O O B ARG A 1 223 ? 15.697 18.755 -1.967 0.50 19.42 220 ARG A O 1
ATOM 1606 N N . LEU A 1 224 ? 14.259 18.322 -0.278 1.00 19.61 221 LEU A N 1
ATOM 1607 C CA . LEU A 1 224 ? 13.067 18.411 -1.113 1.00 18.71 221 LEU A CA 1
ATOM 1608 C C . LEU A 1 224 ? 12.894 19.855 -1.581 1.00 18.21 221 LEU A C 1
ATOM 1609 O O . LEU A 1 224 ? 13.308 20.789 -0.879 1.00 19.21 221 LEU A O 1
ATOM 1614 N N . PRO A 1 225 ? 12.290 20.044 -2.764 1.00 17.13 222 PRO A N 1
ATOM 1615 C CA . PRO A 1 225 ? 12.047 21.396 -3.229 1.00 18.16 222 PRO A CA 1
ATOM 1616 C C . PRO A 1 225 ? 10.925 22.060 -2.435 1.00 19.48 222 PRO A C 1
ATOM 1617 O O . PRO A 1 225 ? 10.142 21.372 -1.752 1.00 17.25 222 PRO A O 1
ATOM 1621 N N . GLU A 1 226 ? 10.863 23.387 -2.527 1.00 21.64 223 GLU A N 1
ATOM 1622 C CA . GLU A 1 226 ? 9.844 24.179 -1.832 1.00 24.56 223 GLU A CA 1
ATOM 1623 C C . GLU A 1 226 ? 8.422 23.706 -2.140 1.00 22.83 223 GLU A C 1
ATOM 1624 O O . GLU A 1 226 ? 7.560 23.705 -1.260 1.00 22.59 223 GLU A O 1
ATOM 1626 N N . VAL A 1 227 ? 8.181 23.284 -3.381 1.00 21.18 224 VAL A N 1
ATOM 1627 C CA . VAL A 1 227 ? 6.832 22.847 -3.769 1.00 20.99 224 VAL A CA 1
ATOM 1628 C C . VAL A 1 227 ? 6.321 21.642 -2.976 1.00 19.97 224 VAL A C 1
ATOM 1629 O O . VAL A 1 227 ? 5.116 21.453 -2.879 1.00 22.67 224 VAL A O 1
ATOM 1633 N N . ALA A 1 228 ? 7.225 20.836 -2.410 1.00 18.26 225 ALA A N 1
ATOM 1634 C CA . ALA A 1 228 ? 6.827 19.667 -1.629 1.00 19.57 225 ALA A CA 1
ATOM 1635 C C . ALA A 1 228 ? 6.022 20.045 -0.383 1.00 21.40 225 ALA A C 1
ATOM 1636 O O . ALA A 1 228 ? 5.208 19.254 0.089 1.00 23.28 225 ALA A O 1
ATOM 1638 N N . ASP A 1 229 ? 6.257 21.244 0.144 1.00 23.21 226 ASP A N 1
ATOM 1639 C CA . ASP A 1 229 ? 5.491 21.735 1.298 1.00 27.22 226 ASP A CA 1
ATOM 1640 C C . ASP A 1 229 ? 4.083 22.189 0.911 1.00 28.06 226 ASP A C 1
ATOM 1641 O O . ASP A 1 229 ? 3.140 21.985 1.675 1.00 32.43 226 ASP A O 1
ATOM 1646 N N . SER A 1 230 ? 3.951 22.792 -0.273 1.00 26.09 227 SER A N 1
ATOM 1647 C CA . SER A 1 230 ? 2.717 23.455 -0.704 1.00 25.74 227 SER A CA 1
ATOM 1648 C C . SER A 1 230 ? 1.881 22.729 -1.766 1.00 24.31 227 SER A C 1
ATOM 1649 O O . SER A 1 230 ? 0.808 23.212 -2.108 1.00 23.64 227 SER A O 1
ATOM 1652 N N . PHE A 1 231 ? 2.348 21.589 -2.277 1.00 25.36 228 PHE A N 1
ATOM 1653 C CA . PHE A 1 231 ? 1.762 21.003 -3.506 1.00 24.33 228 PHE A CA 1
ATOM 1654 C C . PHE A 1 231 ? 0.249 20.716 -3.472 1.00 22.60 228 PHE A C 1
ATOM 1655 O O . PHE A 1 231 ? -0.382 20.802 -4.509 1.00 25.07 228 PHE A O 1
ATOM 1663 N N . ARG A 1 232 ? -0.329 20.391 -2.310 1.00 18.72 229 ARG A N 1
ATOM 1664 C CA . ARG A 1 232 ? -1.789 20.145 -2.235 1.00 18.21 229 ARG A CA 1
ATOM 1665 C C . ARG A 1 232 ? -2.632 21.423 -2.126 1.00 16.30 229 ARG A C 1
ATOM 1666 O O . ARG A 1 232 ? -3.847 21.361 -2.248 1.00 16.97 229 ARG A O 1
ATOM 1674 N N . ASP A 1 233 ? -1.997 22.572 -1.902 1.00 16.64 230 ASP A N 1
ATOM 1675 C CA . ASP A 1 233 ? -2.731 23.825 -1.735 1.00 17.01 230 ASP A CA 1
ATOM 1676 C C . ASP A 1 233 ? -3.317 24.304 -3.073 1.00 15.74 230 ASP A C 1
ATOM 1677 O O . ASP A 1 233 ? -2.606 24.386 -4.069 1.00 15.67 230 ASP A O 1
ATOM 1682 N N . ASP A 1 234 ? -4.608 24.626 -3.079 1.00 14.58 231 ASP A N 1
ATOM 1683 C CA . ASP A 1 234 ? -5.296 25.073 -4.307 1.00 14.29 231 ASP A CA 1
ATOM 1684 C C . ASP A 1 234 ? -4.775 26.400 -4.842 1.00 14.60 231 ASP A C 1
ATOM 1685 O O . ASP A 1 234 ? -4.676 26.574 -6.062 1.00 14.51 231 ASP A O 1
ATOM 1690 N N . GLU A 1 235 ? -4.457 27.348 -3.957 1.00 14.96 232 GLU A N 1
ATOM 1691 C CA . GLU A 1 235 ? -3.914 28.632 -4.423 1.00 16.40 232 GLU A CA 1
ATOM 1692 C C . GLU A 1 235 ? -2.515 28.463 -5.023 1.00 15.20 232 GLU A C 1
ATOM 1693 O O . GLU A 1 235 ? -2.172 29.152 -5.979 1.00 15.12 232 GLU A O 1
ATOM 1699 N N . ALA A 1 236 ? -1.717 27.546 -4.463 1.00 14.62 233 ALA A N 1
ATOM 1700 C CA . ALA A 1 236 ? -0.401 27.237 -5.017 1.00 14.86 233 ALA A CA 1
ATOM 1701 C C . ALA A 1 236 ? -0.560 26.656 -6.424 1.00 13.77 233 ALA A C 1
ATOM 1702 O O . ALA A 1 236 ? 0.108 27.093 -7.357 1.00 13.85 233 ALA A O 1
ATOM 1704 N N . PHE A 1 237 ? -1.472 25.698 -6.559 1.00 13.12 234 PHE A N 1
ATOM 1705 C CA . PHE A 1 237 ? -1.801 25.075 -7.849 1.00 12.56 234 PHE A CA 1
ATOM 1706 C C . PHE A 1 237 ? -2.160 26.131 -8.895 1.00 12.85 234 PHE A C 1
ATOM 1707 O O . PHE A 1 237 ? -1.662 26.093 -10.032 1.00 13.89 234 PHE A O 1
ATOM 1715 N N . ALA A 1 238 ? -3.010 27.081 -8.520 1.00 12.19 235 ALA A N 1
ATOM 1716 C CA . ALA A 1 238 ? -3.374 28.154 -9.446 1.00 11.97 235 ALA A CA 1
ATOM 1717 C C . ALA A 1 238 ? -2.173 29.054 -9.773 1.00 12.02 235 ALA A C 1
ATOM 1718 O O . ALA A 1 238 ? -2.025 29.497 -10.904 1.00 12.62 235 ALA A O 1
ATOM 1720 N N . TYR A 1 239 ? -1.318 29.319 -8.788 1.00 12.49 236 TYR A N 1
ATOM 1721 C CA . TYR A 1 239 ? -0.177 30.220 -8.987 1.00 12.80 236 TYR A CA 1
ATOM 1722 C C . TYR A 1 239 ? 0.852 29.687 -10.004 1.00 11.51 236 TYR A C 1
ATOM 1723 O O . TYR A 1 239 ? 1.536 30.475 -10.649 1.00 11.40 236 TYR A O 1
ATOM 1732 N N . TRP A 1 240 ? 0.940 28.364 -10.160 1.00 11.08 237 TRP A N 1
ATOM 1733 C CA . TRP A 1 240 ? 1.746 27.769 -11.234 1.00 11.07 237 TRP A CA 1
ATOM 1734 C C . TRP A 1 240 ? 1.443 28.367 -12.618 1.00 10.25 237 TRP A C 1
ATOM 1735 O O . TRP A 1 240 ? 2.323 28.444 -13.463 1.00 10.05 237 TRP A O 1
ATOM 1746 N N . ARG A 1 241 ? 0.198 28.786 -12.840 1.00 9.85 238 ARG A N 1
ATOM 1747 C CA . ARG A 1 241 ? -0.234 29.252 -14.154 1.00 10.39 238 ARG A CA 1
ATOM 1748 C C . ARG A 1 241 ? 0.406 30.593 -14.528 1.00 10.64 238 ARG A C 1
ATOM 1749 O O . ARG A 1 241 ? 0.508 30.923 -15.709 1.00 11.74 238 ARG A O 1
ATOM 1757 N N . VAL A 1 242 ? 0.812 31.374 -13.523 1.00 10.55 239 VAL A N 1
ATOM 1758 C CA . VAL A 1 242 ? 1.413 32.704 -13.758 1.00 10.54 239 VAL A CA 1
ATOM 1759 C C . VAL A 1 242 ? 2.865 32.834 -13.300 1.00 10.21 239 VAL A C 1
ATOM 1760 O O . VAL A 1 242 ? 3.543 33.783 -13.700 1.00 10.52 239 VAL A O 1
ATOM 1764 N N . ALA A 1 243 ? 3.332 31.905 -12.462 1.00 10.09 240 ALA A N 1
ATOM 1765 C CA . ALA A 1 243 ? 4.675 31.967 -11.889 1.00 10.79 240 ALA A CA 1
ATOM 1766 C C . ALA A 1 243 ? 5.424 30.632 -11.913 1.00 11.15 240 ALA A C 1
ATOM 1767 O O . ALA A 1 243 ? 6.486 30.519 -11.312 1.00 12.57 240 ALA A O 1
ATOM 1769 N N . GLY A 1 244 ? 4.889 29.638 -12.624 1.00 10.73 241 GLY A N 1
ATOM 1770 C CA . GLY A 1 244 ? 5.531 28.330 -12.753 1.00 10.51 241 GLY A CA 1
ATOM 1771 C C . GLY A 1 244 ? 6.349 28.199 -14.028 1.00 10.63 241 GLY A C 1
ATOM 1772 O O . GLY A 1 244 ? 6.574 29.180 -14.748 1.00 10.57 241 GLY A O 1
ATOM 1773 N N . PRO A 1 245 ? 6.799 26.972 -14.329 1.00 11.21 242 PRO A N 1
ATOM 1774 C CA . PRO A 1 245 ? 7.650 26.743 -15.514 1.00 11.45 242 PRO A CA 1
ATOM 1775 C C . PRO A 1 245 ? 6.958 26.978 -16.856 1.00 10.71 242 PRO A C 1
ATOM 1776 O O . PRO A 1 245 ? 7.639 27.232 -17.852 1.00 11.30 242 PRO A O 1
ATOM 1780 N N . ASN A 1 246 ? 5.629 26.886 -16.879 1.00 10.32 243 ASN A N 1
ATOM 1781 C CA . ASN A 1 246 ? 4.831 27.181 -18.067 1.00 9.85 243 ASN A CA 1
ATOM 1782 C C . ASN A 1 246 ? 3.864 28.326 -17.814 1.00 9.49 243 ASN A C 1
ATOM 1783 O O . ASN A 1 246 ? 2.676 28.096 -17.547 1.00 9.59 243 ASN A O 1
ATOM 1788 N N . PRO A 1 247 ? 4.357 29.572 -17.935 1.00 10.00 244 PRO A N 1
ATOM 1789 C CA . PRO A 1 247 ? 3.496 30.746 -17.819 1.00 10.32 244 PRO A CA 1
ATOM 1790 C C . PRO A 1 247 ? 2.820 31.157 -19.149 1.00 10.46 244 PRO A C 1
ATOM 1791 O O . PRO A 1 247 ? 2.226 32.236 -19.224 1.00 11.49 244 PRO A O 1
ATOM 1795 N N . LEU A 1 248 ? 2.889 30.311 -20.183 1.00 9.55 245 LEU A N 1
ATOM 1796 C CA . LEU A 1 248 ? 2.448 30.702 -21.526 1.00 9.76 245 LEU A CA 1
ATOM 1797 C C . LEU A 1 248 ? 1.066 30.221 -21.932 1.00 10.45 245 LEU A C 1
ATOM 1798 O O . LEU A 1 248 ? 0.496 30.771 -22.854 1.00 12.98 245 LEU A O 1
ATOM 1803 N N . LEU A 1 249 ? 0.529 29.201 -21.277 1.00 10.15 246 LEU A N 1
ATOM 1804 C CA . LEU A 1 249 ? -0.712 28.601 -21.747 1.00 10.37 246 LEU A CA 1
ATOM 1805 C C . LEU A 1 249 ? -1.961 29.317 -21.235 1.00 10.37 246 LEU A C 1
ATOM 1806 O O . LEU A 1 249 ? -2.970 29.392 -21.943 1.00 11.77 246 LEU A O 1
ATOM 1811 N N . ILE A 1 250 ? -1.903 29.838 -20.013 1.00 10.34 247 ILE A N 1
ATOM 1812 C CA . ILE A 1 250 ? -3.058 30.492 -19.412 1.00 10.52 247 ILE A CA 1
ATOM 1813 C C . ILE A 1 250 ? -3.567 31.625 -20.322 1.00 10.69 247 ILE A C 1
ATOM 1814 O O . ILE A 1 250 ? -2.771 32.373 -20.894 1.00 10.97 247 ILE A O 1
ATOM 1819 N N . ARG A 1 251 ? -4.886 31.728 -20.479 1.00 11.04 248 ARG A N 1
ATOM 1820 C CA . ARG A 1 251 ? -5.459 32.800 -21.301 1.00 11.91 248 ARG A CA 1
ATOM 1821 C C . ARG A 1 251 ? -6.751 33.285 -20.688 1.00 12.70 248 ARG A C 1
ATOM 1822 O O . ARG A 1 251 ? -7.447 32.519 -20.025 1.00 13.47 248 ARG A O 1
ATOM 1830 N N . ARG A 1 252 ? -7.075 34.555 -20.913 1.00 13.48 249 ARG A N 1
ATOM 1831 C CA . ARG A 1 252 ? -8.356 35.097 -20.462 1.00 14.38 249 ARG A CA 1
ATOM 1832 C C . ARG A 1 252 ? -9.449 34.515 -21.333 1.00 14.79 249 ARG A C 1
ATOM 1833 O O . ARG A 1 252 ? -9.257 34.327 -22.535 1.00 16.73 249 ARG A O 1
ATOM 1841 N N . VAL A 1 253 ? -10.597 34.227 -20.735 1.00 15.44 250 VAL A N 1
ATOM 1842 C CA . VAL A 1 253 ? -11.744 33.764 -21.515 1.00 16.44 250 VAL A CA 1
ATOM 1843 C C . VAL A 1 253 ? -12.948 34.658 -21.266 1.00 17.48 250 VAL A C 1
ATOM 1844 O O . VAL A 1 253 ? -13.225 35.041 -20.139 1.00 17.90 250 VAL A O 1
ATOM 1848 N N . ASP A 1 254 ? -13.630 35.002 -22.349 1.00 19.00 251 ASP A N 1
ATOM 1849 C CA . ASP A 1 254 ? -14.825 35.847 -22.310 1.00 20.83 251 ASP A CA 1
ATOM 1850 C C . ASP A 1 254 ? -16.106 35.025 -22.355 1.00 20.18 251 ASP A C 1
ATOM 1851 O O . ASP A 1 254 ? -17.181 35.524 -22.022 1.00 21.63 251 ASP A O 1
ATOM 1856 N N . ALA A 1 255 ? -15.986 33.782 -22.805 1.00 20.59 252 ALA A N 1
ATOM 1857 C CA . ALA A 1 255 ? -17.078 32.819 -22.785 1.00 21.57 252 ALA A CA 1
ATOM 1858 C C . ALA A 1 255 ? -16.452 31.443 -22.724 1.00 22.28 252 ALA A C 1
ATOM 1859 O O . ALA A 1 255 ? -15.429 31.196 -23.367 1.00 24.24 252 ALA A O 1
ATOM 1861 N N . LEU A 1 256 ? -17.057 30.545 -21.957 1.00 20.88 253 LEU A N 1
ATOM 1862 C CA . LEU A 1 256 ? -16.503 29.204 -21.832 1.00 20.39 253 LEU A CA 1
ATOM 1863 C C . LEU A 1 256 ? -16.605 28.457 -23.167 1.00 19.39 253 LEU A C 1
ATOM 1864 O O . LEU A 1 256 ? -17.574 28.644 -23.907 1.00 20.47 253 LEU A O 1
ATOM 1869 N N . PRO A 1 257 ? -15.602 27.616 -23.486 1.00 18.46 254 PRO A N 1
ATOM 1870 C CA . PRO A 1 257 ? -15.690 26.815 -24.713 1.00 18.59 254 PRO A CA 1
ATOM 1871 C C . PRO A 1 257 ? -16.917 25.907 -24.712 1.00 16.61 254 PRO A C 1
ATOM 1872 O O . PRO A 1 257 ? -17.402 25.519 -23.649 1.00 16.04 254 PRO A O 1
ATOM 1876 N N . ALA A 1 258 ? -17.398 25.557 -25.896 1.00 16.32 255 ALA A N 1
ATOM 1877 C CA . ALA A 1 258 ? -18.580 24.691 -26.022 1.00 16.77 255 ALA A CA 1
ATOM 1878 C C . ALA A 1 258 ? -18.361 23.315 -25.393 1.00 16.48 255 ALA A C 1
ATOM 1879 O O . ALA A 1 258 ? -19.309 22.681 -24.914 1.00 17.84 255 ALA A O 1
ATOM 1881 N N . ASN A 1 259 ? -17.105 22.863 -25.381 1.00 16.04 256 ASN A N 1
ATOM 1882 C CA . ASN A 1 259 ? -16.749 21.571 -24.784 1.00 16.19 256 ASN A CA 1
ATOM 1883 C C . ASN A 1 259 ? -16.372 21.642 -23.289 1.00 15.50 256 ASN A C 1
ATOM 1884 O O . ASN A 1 259 ? -15.812 20.688 -22.761 1.00 16.61 256 ASN A O 1
ATOM 1889 N N . PHE A 1 260 ? -16.688 22.760 -22.620 1.00 15.52 257 PHE A N 1
ATOM 1890 C CA . PHE A 1 260 ? -16.451 22.932 -21.174 1.00 14.95 257 PHE A CA 1
ATOM 1891 C C . PHE A 1 260 ? -17.736 23.459 -20.520 1.00 15.13 257 PHE A C 1
ATOM 1892 O O . PHE A 1 260 ? -17.839 24.645 -20.187 1.00 15.16 257 PHE A O 1
ATOM 1900 N N . PRO A 1 261 ? -18.725 22.571 -20.335 1.00 15.50 258 PRO A N 1
ATOM 1901 C CA . PRO A 1 261 ? -20.069 22.989 -19.912 1.00 16.60 258 PRO A CA 1
ATOM 1902 C C . PRO A 1 261 ? -20.226 23.195 -18.396 1.00 17.26 258 PRO A C 1
ATOM 1903 O O . PRO A 1 261 ? -21.033 22.518 -17.749 1.00 20.41 258 PRO A O 1
ATOM 1907 N N . LEU A 1 262 ? -19.471 24.136 -17.846 1.00 17.36 259 LEU A N 1
ATOM 1908 C CA . LEU A 1 262 ? -19.616 24.496 -16.438 1.00 18.31 259 LEU A CA 1
ATOM 1909 C C . LEU A 1 262 ? -20.871 25.365 -16.260 1.00 20.62 259 LEU A C 1
ATOM 1910 O O . LEU A 1 262 ? -21.086 26.315 -17.011 1.00 22.14 259 LEU A O 1
ATOM 1915 N N . GLY A 1 263 ? -21.683 25.030 -15.262 1.00 23.39 260 GLY A N 1
ATOM 1916 C CA . GLY A 1 263 ? -22.924 25.750 -14.991 1.00 24.53 260 GLY A CA 1
ATOM 1917 C C . GLY A 1 263 ? -22.748 26.879 -13.987 1.00 23.64 260 GLY A C 1
ATOM 1918 O O . GLY A 1 263 ? -21.776 26.903 -13.226 1.00 21.25 260 GLY A O 1
ATOM 1919 N N . GLU A 1 264 ? -23.693 27.819 -13.996 1.00 23.72 261 GLU A N 1
ATOM 1920 C CA . GLU A 1 264 ? -23.692 28.941 -13.046 1.00 23.71 261 GLU A CA 1
ATOM 1921 C C . GLU A 1 264 ? -23.682 28.468 -11.589 1.00 21.27 261 GLU A C 1
ATOM 1922 O O . GLU A 1 264 ? -22.948 29.020 -10.777 1.00 20.99 261 GLU A O 1
ATOM 1928 N N . GLU A 1 265 ? -24.489 27.454 -11.262 1.00 21.57 262 GLU A N 1
ATOM 1929 C CA . GLU A 1 265 ? -24.558 26.935 -9.883 1.00 22.06 262 GLU A CA 1
ATOM 1930 C C . GLU A 1 265 ? -23.209 26.376 -9.413 1.00 21.55 262 GLU A C 1
ATOM 1931 O O . GLU A 1 265 ? -22.803 26.604 -8.270 1.00 21.79 262 GLU A O 1
ATOM 1933 N N . GLN A 1 266 ? -22.521 25.653 -10.302 1.00 20.25 263 GLN A N 1
ATOM 1934 C CA . GLN A 1 266 ? -21.184 25.118 -10.017 1.00 20.61 263 GLN A CA 1
ATOM 1935 C C . GLN A 1 266 ? -20.198 26.257 -9.757 1.00 18.84 263 GLN A C 1
ATOM 1936 O O . GLN A 1 266 ? -19.403 26.199 -8.818 1.00 18.71 263 GLN A O 1
ATOM 1942 N N . PHE A 1 267 ? -20.261 27.297 -10.586 1.00 16.97 264 PHE A N 1
ATOM 1943 C CA . PHE A 1 267 ? -19.395 28.458 -10.417 1.00 17.07 264 PHE A CA 1
ATOM 1944 C C . PHE A 1 267 ? -19.639 29.154 -9.077 1.00 17.51 264 PHE A C 1
ATOM 1945 O O . PHE A 1 267 ? -18.688 29.474 -8.364 1.00 17.38 264 PHE A O 1
ATOM 1953 N N . ARG A 1 268 ? -20.911 29.375 -8.735 1.00 18.12 265 ARG A N 1
ATOM 1954 C CA . ARG A 1 268 ? -21.260 30.021 -7.461 1.00 19.12 265 ARG A CA 1
ATOM 1955 C C . ARG A 1 268 ? -20.835 29.207 -6.236 1.00 18.84 265 ARG A C 1
ATOM 1956 O O . ARG A 1 268 ? -20.439 29.789 -5.218 1.00 19.42 265 ARG A O 1
ATOM 1964 N N . ARG A 1 269 ? -20.911 27.879 -6.327 1.00 19.19 266 ARG A N 1
ATOM 1965 C CA . ARG A 1 269 ? -20.427 27.000 -5.246 1.00 21.41 266 ARG A CA 1
ATOM 1966 C C . ARG A 1 269 ? -18.982 27.317 -4.876 1.00 20.27 266 ARG A C 1
ATOM 1967 O O . ARG A 1 269 ? -18.612 27.277 -3.700 1.00 22.91 266 ARG A O 1
ATOM 1975 N N . VAL A 1 270 ? -18.164 27.629 -5.882 1.00 16.83 267 VAL A N 1
ATOM 1976 C CA . VAL A 1 270 ? -16.765 27.920 -5.656 1.00 16.48 267 VAL A CA 1
ATOM 1977 C C . VAL A 1 270 ? -16.518 29.389 -5.326 1.00 16.23 267 VAL A C 1
ATOM 1978 O O . VAL A 1 270 ? -15.825 29.702 -4.356 1.00 17.13 267 VAL A O 1
ATOM 1982 N N . MET A 1 271 ? -17.057 30.285 -6.148 1.00 15.12 268 MET A N 1
ATOM 1983 C CA . MET A 1 271 ? -16.707 31.708 -6.051 1.00 16.48 268 MET A CA 1
ATOM 1984 C C . MET A 1 271 ? -17.638 32.553 -5.192 1.00 18.10 268 MET A C 1
ATOM 1985 O O . MET A 1 271 ? -17.286 33.669 -4.843 1.00 20.62 268 MET A O 1
ATOM 1990 N N . GLY A 1 272 ? -18.800 32.020 -4.839 1.00 17.40 269 GLY A N 1
ATOM 1991 C CA . GLY A 1 272 ? -19.728 32.724 -3.956 1.00 18.88 269 GLY A CA 1
ATOM 1992 C C . GLY A 1 272 ? -21.083 32.926 -4.583 1.00 19.06 269 GLY A C 1
ATOM 1993 O O . GLY A 1 272 ? -21.213 33.048 -5.803 1.00 19.24 269 GLY A O 1
ATOM 1994 N N . ALA A 1 273 ? -22.094 32.991 -3.725 1.00 19.43 270 ALA A N 1
ATOM 1995 C CA . ALA A 1 273 ? -23.488 33.135 -4.141 1.00 20.02 270 ALA A CA 1
ATOM 1996 C C . ALA A 1 273 ? -23.782 34.459 -4.843 1.00 20.36 270 ALA A C 1
ATOM 1997 O O . ALA A 1 273 ? -24.760 34.556 -5.588 1.00 24.47 270 ALA A O 1
ATOM 1999 N N . ASP A 1 274 ? -22.937 35.463 -4.605 1.00 20.15 271 ASP A N 1
ATOM 2000 C CA . ASP A 1 274 ? -23.090 36.799 -5.190 1.00 22.92 271 ASP A CA 1
ATOM 2001 C C . ASP A 1 274 ? -22.146 37.058 -6.374 1.00 22.49 271 ASP A C 1
ATOM 2002 O O . ASP A 1 274 ? -21.869 38.210 -6.714 1.00 23.19 271 ASP A O 1
ATOM 2007 N N . ASP A 1 275 ? -21.652 35.988 -6.994 1.00 20.77 272 ASP A N 1
ATOM 2008 C CA . ASP A 1 275 ? -20.837 36.092 -8.196 1.00 19.87 272 ASP A CA 1
ATOM 2009 C C . ASP A 1 275 ? -21.558 35.313 -9.285 1.00 20.08 272 ASP A C 1
ATOM 2010 O O . ASP A 1 275 ? -22.565 34.649 -9.025 1.00 21.49 272 ASP A O 1
ATOM 2015 N N . SER A 1 276 ? -21.061 35.410 -10.510 1.00 20.10 273 SER A N 1
ATOM 2016 C CA . SER A 1 276 ? -21.628 34.666 -11.624 1.00 20.51 273 SER A CA 1
ATOM 2017 C C . SER A 1 276 ? -20.614 34.557 -12.753 1.00 19.89 273 SER A C 1
ATOM 2018 O O . SER A 1 276 ? -19.707 35.385 -12.865 1.00 19.78 273 SER A O 1
ATOM 2021 N N . LEU A 1 277 ? -20.765 33.523 -13.572 1.00 19.30 274 LEU A N 1
ATOM 2022 C CA . LEU A 1 277 ? -19.923 33.353 -14.752 1.00 20.51 274 LEU A CA 1
ATOM 2023 C C . LEU A 1 277 ? -19.987 34.554 -15.675 1.00 20.67 274 LEU A C 1
ATOM 2024 O O . LEU A 1 277 ? -18.955 35.016 -16.163 1.00 19.67 274 LEU A O 1
ATOM 2029 N N . LEU A 1 278 ? -21.198 35.055 -15.910 1.00 22.04 275 LEU A N 1
ATOM 2030 C CA . LEU A 1 278 ? -21.405 36.190 -16.805 1.00 25.58 275 LEU A CA 1
ATOM 2031 C C . LEU A 1 278 ? -20.637 37.415 -16.332 1.00 22.76 275 LEU A C 1
ATOM 2032 O O . LEU A 1 278 ? -19.908 38.026 -17.119 1.00 24.35 275 LEU A O 1
ATOM 2037 N N A GLU A 1 279 ? -20.779 37.775 -15.057 0.50 22.20 276 GLU A N 1
ATOM 2038 N N B GLU A 1 279 ? -20.804 37.760 -15.052 0.50 22.23 276 GLU A N 1
ATOM 2039 C CA A GLU A 1 279 ? -20.114 38.977 -14.544 0.50 24.25 276 GLU A CA 1
ATOM 2040 C CA B GLU A 1 279 ? -20.136 38.919 -14.450 0.50 24.12 276 GLU A CA 1
ATOM 2041 C C A GLU A 1 279 ? -18.602 38.769 -14.366 0.50 21.25 276 GLU A C 1
ATOM 2042 C C B GLU A 1 279 ? -18.623 38.741 -14.412 0.50 21.20 276 GLU A C 1
ATOM 2043 O O A GLU A 1 279 ? -17.828 39.708 -14.559 0.50 20.92 276 GLU A O 1
ATOM 2044 O O B GLU A 1 279 ? -17.874 39.659 -14.748 0.50 20.90 276 GLU A O 1
ATOM 2055 N N . ALA A 1 280 ? -18.183 37.555 -14.002 1.00 18.75 277 ALA A N 1
ATOM 2056 C CA . ALA A 1 280 ? -16.739 37.241 -13.928 1.00 17.80 277 ALA A CA 1
ATOM 2057 C C . ALA A 1 280 ? -16.093 37.320 -15.312 1.00 17.74 277 ALA A C 1
ATOM 2058 O O . ALA A 1 280 ? -14.996 37.867 -15.453 1.00 17.69 277 ALA A O 1
ATOM 2060 N N . ALA A 1 281 ? -16.778 36.793 -16.325 1.00 17.61 278 ALA A N 1
ATOM 2061 C CA . ALA A 1 281 ? -16.274 36.856 -17.707 1.00 19.62 278 ALA A CA 1
ATOM 2062 C C . ALA A 1 281 ? -16.148 38.301 -18.166 1.00 21.08 278 ALA A C 1
ATOM 2063 O O . ALA A 1 281 ? -15.086 38.722 -18.644 1.00 20.87 278 ALA A O 1
ATOM 2065 N N . ALA A 1 282 ? -17.233 39.058 -18.004 1.00 22.29 279 ALA A N 1
ATOM 2066 C CA . ALA A 1 282 ? -17.284 40.465 -18.433 1.00 24.63 279 ALA A CA 1
ATOM 2067 C C . ALA A 1 282 ? -16.267 41.345 -17.711 1.00 22.86 279 ALA A C 1
ATOM 2068 O O . ALA A 1 282 ? -15.737 42.290 -18.303 1.00 25.87 279 ALA A O 1
ATOM 2070 N N . SER A 1 283 ? -15.995 41.034 -16.440 1.00 20.91 280 SER A N 1
ATOM 2071 C CA . SER A 1 283 ? -15.024 41.782 -15.636 1.00 20.24 280 SER A CA 1
ATOM 2072 C C . SER A 1 283 ? -13.579 41.240 -15.741 1.00 18.82 280 SER A C 1
ATOM 2073 O O . SER A 1 283 ? -12.729 41.598 -14.930 1.00 19.05 280 SER A O 1
ATOM 2076 N N . ARG A 1 284 ? -13.314 40.386 -16.731 1.00 17.14 281 ARG A N 1
ATOM 2077 C CA . ARG A 1 284 ? -11.957 39.892 -17.003 1.00 16.33 281 ARG A CA 1
ATOM 2078 C C . ARG A 1 284 ? -11.371 39.136 -15.803 1.00 14.68 281 ARG A C 1
ATOM 2079 O O . ARG A 1 284 ? -10.207 39.320 -15.427 1.00 14.79 281 ARG A O 1
ATOM 2087 N N . ARG A 1 285 ? -12.192 38.278 -15.208 1.00 14.57 282 ARG A N 1
ATOM 2088 C CA . ARG A 1 285 ? -11.787 37.496 -14.040 1.00 14.31 282 ARG A CA 1
ATOM 2089 C C . ARG A 1 285 ? -11.696 35.989 -14.302 1.00 12.95 282 ARG A C 1
ATOM 2090 O O . ARG A 1 285 ? -11.349 35.248 -13.394 1.00 13.58 282 ARG A O 1
ATOM 2098 N N . LEU A 1 286 ? -11.982 35.543 -15.530 1.00 12.39 283 LEU A N 1
ATOM 2099 C CA . LEU A 1 286 ? -11.923 34.110 -15.886 1.00 12.89 283 LEU A CA 1
ATOM 2100 C C . LEU A 1 286 ? -10.717 33.785 -16.759 1.00 12.72 283 LEU A C 1
ATOM 2101 O O . LEU A 1 286 ? -10.464 34.469 -17.769 1.00 12.45 283 LEU A O 1
ATOM 2106 N N . TYR A 1 287 ? -9.981 32.739 -16.366 1.00 11.99 284 TYR A N 1
ATOM 2107 C CA . TYR A 1 287 ? -8.750 32.338 -17.063 1.00 11.90 284 TYR A CA 1
ATOM 2108 C C . TYR A 1 287 ? -8.777 30.840 -17.298 1.00 11.85 284 TYR A C 1
ATOM 2109 O O . TYR A 1 287 ? -9.091 30.075 -16.391 1.00 12.72 284 TYR A O 1
ATOM 2118 N N . LEU A 1 288 ? -8.464 30.428 -18.524 1.00 12.03 285 LEU A N 1
ATOM 2119 C CA . LEU A 1 288 ? -8.565 29.020 -18.929 1.00 12.37 285 LEU A CA 1
ATOM 2120 C C . LEU A 1 288 ? -7.211 28.410 -19.277 1.00 11.72 285 LEU A C 1
ATOM 2121 O O . LEU A 1 288 ? -6.372 29.068 -19.886 1.00 11.42 285 LEU A O 1
ATOM 2126 N N . LEU A 1 289 ? -7.032 27.144 -18.891 1.00 11.39 286 LEU A N 1
ATOM 2127 C CA . LEU A 1 289 ? -5.912 26.301 -19.323 1.00 11.75 286 LEU A CA 1
ATOM 2128 C C . LEU A 1 289 ? -6.519 25.212 -20.149 1.00 12.28 286 LEU A C 1
ATOM 2129 O O . LEU A 1 289 ? -7.312 24.451 -19.626 1.00 14.62 286 LEU A O 1
ATOM 2134 N N . ASP A 1 290 ? -6.156 25.116 -21.419 1.00 11.48 287 ASP A N 1
ATOM 2135 C CA . ASP A 1 290 ? -6.706 24.097 -22.308 1.00 11.32 287 ASP A CA 1
ATOM 2136 C C . ASP A 1 290 ? -5.532 23.439 -23.006 1.00 10.97 287 ASP A C 1
ATOM 2137 O O . ASP A 1 290 ? -4.789 24.115 -23.739 1.00 12.12 287 ASP A O 1
ATOM 2142 N N . TYR A 1 291 ? -5.368 22.137 -22.765 1.00 10.02 288 TYR A N 1
ATOM 2143 C CA . TYR A 1 291 ? -4.214 21.370 -23.262 1.00 9.72 288 TYR A CA 1
ATOM 2144 C C . TYR A 1 291 ? -4.473 20.654 -24.589 1.00 9.97 288 TYR A C 1
ATOM 2145 O O . TYR A 1 291 ? -3.755 19.715 -24.941 1.00 10.88 288 TYR A O 1
ATOM 2154 N N . ALA A 1 292 ? -5.462 21.116 -25.357 1.00 10.61 289 ALA A N 1
ATOM 2155 C CA . ALA A 1 292 ? -5.789 20.484 -26.642 1.00 12.13 289 ALA A CA 1
ATOM 2156 C C . ALA A 1 292 ? -4.584 20.264 -27.579 1.00 12.15 289 ALA A C 1
ATOM 2157 O O . ALA A 1 292 ? -4.533 19.258 -28.298 1.00 13.74 289 ALA A O 1
ATOM 2159 N N A GLU A 1 293 ? -3.631 21.199 -27.563 0.50 11.37 290 GLU A N 1
ATOM 2160 N N B GLU A 1 293 ? -3.628 21.189 -27.577 0.50 11.45 290 GLU A N 1
ATOM 2161 C CA A GLU A 1 293 ? -2.454 21.138 -28.443 0.50 12.13 290 GLU A CA 1
ATOM 2162 C CA B GLU A 1 293 ? -2.483 21.095 -28.493 0.50 12.12 290 GLU A CA 1
ATOM 2163 C C A GLU A 1 293 ? -1.487 19.980 -28.157 0.50 10.71 290 GLU A C 1
ATOM 2164 C C B GLU A 1 293 ? -1.475 19.982 -28.157 0.50 10.71 290 GLU A C 1
ATOM 2165 O O A GLU A 1 293 ? -0.621 19.691 -28.983 0.50 11.60 290 GLU A O 1
ATOM 2166 O O B GLU A 1 293 ? -0.572 19.721 -28.953 0.50 11.62 290 GLU A O 1
ATOM 2177 N N . LEU A 1 294 ? -1.625 19.319 -27.005 1.00 10.06 291 LEU A N 1
ATOM 2178 C CA . LEU A 1 294 ? -0.753 18.179 -26.665 1.00 10.12 291 LEU A CA 1
ATOM 2179 C C . LEU A 1 294 ? -0.795 17.050 -27.696 1.00 10.67 291 LEU A C 1
ATOM 2180 O O . LEU A 1 294 ? 0.184 16.327 -27.853 1.00 11.25 291 LEU A O 1
ATOM 2185 N N . GLY A 1 295 ? -1.923 16.890 -28.390 1.00 11.27 292 GLY A N 1
ATOM 2186 C CA . GLY A 1 295 ? -2.022 15.862 -29.413 1.00 12.02 292 GLY A CA 1
ATOM 2187 C C . GLY A 1 295 ? -1.632 14.510 -28.838 1.00 11.78 292 GLY A C 1
ATOM 2188 O O . GLY A 1 295 ? -2.124 14.112 -27.781 1.00 11.55 292 GLY A O 1
ATOM 2189 N N . LYS A 1 296 ? -0.718 13.825 -29.511 1.00 12.74 293 LYS A N 1
ATOM 2190 C CA . LYS A 1 296 ? -0.305 12.476 -29.111 1.00 12.78 293 LYS A CA 1
ATOM 2191 C C . LYS A 1 296 ? 0.476 12.404 -27.794 1.00 12.35 293 LYS A C 1
ATOM 2192 O O . LYS A 1 296 ? 0.683 11.313 -27.257 1.00 12.20 293 LYS A O 1
ATOM 2198 N N . LEU A 1 297 ? 0.903 13.554 -27.258 1.00 10.94 294 LEU A N 1
ATOM 2199 C CA . LEU A 1 297 ? 1.455 13.579 -25.899 1.00 11.20 294 LEU A CA 1
ATOM 2200 C C . LEU A 1 297 ? 0.394 13.270 -24.829 1.00 11.19 294 LEU A C 1
ATOM 2201 O O . LEU A 1 297 ? 0.739 12.968 -23.691 1.00 13.10 294 LEU A O 1
ATOM 2206 N N . ALA A 1 298 ? -0.884 13.364 -25.195 1.00 10.94 295 ALA A N 1
ATOM 2207 C CA . ALA A 1 298 ? -1.984 12.917 -24.355 1.00 10.77 295 ALA A CA 1
ATOM 2208 C C . ALA A 1 298 ? -2.597 11.670 -25.017 1.00 11.04 295 ALA A C 1
ATOM 2209 O O . ALA A 1 298 ? -3.536 11.787 -25.792 1.00 12.18 295 ALA A O 1
ATOM 2211 N N . PRO A 1 299 ? -2.047 10.478 -24.732 1.00 11.32 296 PRO A N 1
ATOM 2212 C CA . PRO A 1 299 ? -2.598 9.275 -25.370 1.00 11.52 296 PRO A CA 1
ATOM 2213 C C . PRO A 1 299 ? -4.058 9.085 -24.990 1.00 12.61 296 PRO A C 1
ATOM 2214 O O . PRO A 1 299 ? -4.461 9.470 -23.895 1.00 12.52 296 PRO A O 1
ATOM 2218 N N . SER A 1 300 ? -4.847 8.510 -25.889 1.00 14.82 297 SER A N 1
ATOM 2219 C CA . SER A 1 300 ? -6.270 8.346 -25.628 1.00 16.80 297 SER A CA 1
ATOM 2220 C C . SER A 1 300 ? -6.547 7.370 -24.482 1.00 15.81 297 SER A C 1
ATOM 2221 O O . SER A 1 300 ? -7.587 7.460 -23.838 1.00 17.75 297 SER A O 1
ATOM 2224 N N . GLY A 1 301 ? -5.614 6.455 -24.225 1.00 15.24 298 GLY A N 1
ATOM 2225 C CA . GLY A 1 301 ? -5.761 5.509 -23.121 1.00 14.46 298 GLY A CA 1
ATOM 2226 C C . GLY A 1 301 ? -4.434 5.059 -22.541 1.00 13.47 298 GLY A C 1
ATOM 2227 O O . GLY A 1 301 ? -3.435 5.774 -22.582 1.00 14.41 298 GLY A O 1
ATOM 2228 N N . ALA A 1 302 ? -4.439 3.858 -21.993 1.00 12.57 299 ALA A N 1
ATOM 2229 C CA . ALA A 1 302 ? -3.259 3.278 -21.389 1.00 13.02 299 ALA A CA 1
ATOM 2230 C C . ALA A 1 302 ? -2.144 3.087 -22.408 1.00 13.41 299 ALA A C 1
ATOM 2231 O O . ALA A 1 302 ? -2.399 2.679 -23.546 1.00 14.82 299 ALA A O 1
ATOM 2233 N N . VAL A 1 303 ? -0.914 3.398 -21.994 1.00 12.58 300 VAL A N 1
ATOM 2234 C CA . VAL A 1 303 ? 0.280 3.094 -22.773 1.00 12.65 300 VAL A CA 1
ATOM 2235 C C . VAL A 1 303 ? 1.147 2.208 -21.889 1.00 12.80 300 VAL A C 1
ATOM 2236 O O . VAL A 1 303 ? 1.726 2.681 -20.906 1.00 12.44 300 VAL A O 1
ATOM 2240 N N A ASP A 1 304 ? 1.213 0.918 -22.233 0.50 13.52 301 ASP A N 1
ATOM 2241 N N B ASP A 1 304 ? 1.238 0.927 -22.238 0.50 13.64 301 ASP A N 1
ATOM 2242 C CA A ASP A 1 304 ? 1.997 -0.058 -21.481 0.50 14.03 301 ASP A CA 1
ATOM 2243 C CA B ASP A 1 304 ? 1.978 -0.041 -21.442 0.50 14.45 301 ASP A CA 1
ATOM 2244 C C A ASP A 1 304 ? 3.425 -0.067 -21.985 0.50 13.92 301 ASP A C 1
ATOM 2245 C C B ASP A 1 304 ? 3.409 -0.131 -21.964 0.50 14.19 301 ASP A C 1
ATOM 2246 O O A ASP A 1 304 ? 3.647 -0.168 -23.189 0.50 14.89 301 ASP A O 1
ATOM 2247 O O B ASP A 1 304 ? 3.614 -0.346 -23.157 0.50 15.24 301 ASP A O 1
ATOM 2256 N N . LYS A 1 305 ? 4.385 0.038 -21.068 1.00 13.85 302 LYS A N 1
ATOM 2257 C CA . LYS A 1 305 ? 5.810 -0.058 -21.400 1.00 13.62 302 LYS A CA 1
ATOM 2258 C C . LYS A 1 305 ? 6.485 -1.044 -20.456 1.00 14.60 302 LYS A C 1
ATOM 2259 O O . LYS A 1 305 ? 6.107 -1.157 -19.295 1.00 15.12 302 LYS A O 1
ATOM 2265 N N . LEU A 1 306 ? 7.498 -1.747 -20.952 1.00 16.58 303 LEU A N 1
ATOM 2266 C CA . LEU A 1 306 ? 8.207 -2.728 -20.131 1.00 18.74 303 LEU A CA 1
ATOM 2267 C C . LEU A 1 306 ? 8.873 -2.099 -18.902 1.00 18.20 303 LEU A C 1
ATOM 2268 O O . LEU A 1 306 ? 8.744 -2.613 -17.793 1.00 19.35 303 LEU A O 1
ATOM 2273 N N . LEU A 1 307 ? 9.575 -0.984 -19.094 1.00 17.10 304 LEU A N 1
ATOM 2274 C CA . LEU A 1 307 ? 10.333 -0.371 -17.992 1.00 17.75 304 LEU A CA 1
ATOM 2275 C C . LEU A 1 307 ? 9.477 0.267 -16.911 1.00 16.60 304 LEU A C 1
ATOM 2276 O O . LEU A 1 307 ? 9.851 0.252 -15.743 1.00 19.40 304 LEU A O 1
ATOM 2281 N N . THR A 1 308 ? 8.345 0.846 -17.301 1.00 14.40 305 THR A N 1
ATOM 2282 C CA . THR A 1 308 ? 7.567 1.684 -16.400 1.00 14.14 305 THR A CA 1
ATOM 2283 C C . THR A 1 308 ? 6.125 1.226 -16.195 1.00 14.05 305 THR A C 1
ATOM 2284 O O . THR A 1 308 ? 5.377 1.885 -15.489 1.00 14.37 305 THR A O 1
ATOM 2288 N N . GLY A 1 309 ? 5.724 0.100 -16.794 1.00 14.56 306 GLY A N 1
ATOM 2289 C CA . GLY A 1 309 ? 4.358 -0.390 -16.630 1.00 14.12 306 GLY A CA 1
ATOM 2290 C C . GLY A 1 309 ? 3.349 0.460 -17.377 1.00 13.31 306 GLY A C 1
ATOM 2291 O O . GLY A 1 309 ? 3.667 1.062 -18.405 1.00 13.51 306 GLY A O 1
ATOM 2292 N N . THR A 1 310 ? 2.134 0.528 -16.853 1.00 13.22 307 THR A N 1
ATOM 2293 C CA . THR A 1 310 ? 1.046 1.216 -17.534 1.00 13.68 307 THR A CA 1
ATOM 2294 C C . THR A 1 310 ? 1.054 2.690 -17.174 1.00 13.28 307 THR A C 1
ATOM 2295 O O . THR A 1 310 ? 1.008 3.042 -16.004 1.00 14.26 307 THR A O 1
ATOM 2299 N N . GLY A 1 311 ? 1.095 3.537 -18.200 1.00 12.30 308 GLY A N 1
ATOM 2300 C CA . GLY A 1 311 ? 1.115 4.984 -18.036 1.00 11.79 308 GLY A CA 1
ATOM 2301 C C . GLY A 1 311 ? -0.013 5.684 -18.781 1.00 11.43 308 GLY A C 1
ATOM 2302 O O . GLY A 1 311 ? -0.538 5.178 -19.775 1.00 12.50 308 GLY A O 1
ATOM 2303 N N . PHE A 1 312 ? -0.373 6.862 -18.276 1.00 10.72 309 PHE A N 1
ATOM 2304 C CA . PHE A 1 312 ? -1.448 7.682 -18.819 1.00 10.54 309 PHE A CA 1
ATOM 2305 C C . PHE A 1 312 ? -1.012 9.134 -18.832 1.00 10.27 309 PHE A C 1
ATOM 2306 O O . PHE A 1 312 ? -0.223 9.553 -17.982 1.00 10.00 309 PHE A O 1
ATOM 2314 N N . ALA A 1 313 ? -1.516 9.890 -19.797 1.00 10.40 310 ALA A N 1
ATOM 2315 C CA . ALA A 1 313 ? -1.397 11.354 -19.774 1.00 10.24 310 ALA A CA 1
ATOM 2316 C C . ALA A 1 313 ? -2.626 11.934 -20.457 1.00 10.59 310 ALA A C 1
ATOM 2317 O O . ALA A 1 313 ? -3.416 11.199 -21.067 1.00 11.91 310 ALA A O 1
ATOM 2319 N N . TYR A 1 314 ? -2.795 13.246 -20.350 1.00 10.45 311 TYR A N 1
ATOM 2320 C CA . TYR A 1 314 ? -4.111 13.830 -20.520 1.00 10.23 311 TYR A CA 1
ATOM 2321 C C . TYR A 1 314 ? -4.078 15.160 -21.237 1.00 9.79 311 TYR A C 1
ATOM 2322 O O . TYR A 1 314 ? -3.053 15.843 -21.233 1.00 10.31 311 TYR A O 1
ATOM 2331 N N . ALA A 1 315 ? -5.221 15.527 -21.830 1.00 9.77 312 ALA A N 1
ATOM 2332 C CA . ALA A 1 315 ? -5.426 16.858 -22.431 1.00 9.81 312 ALA A CA 1
ATOM 2333 C C . ALA A 1 315 ? -6.646 17.526 -21.778 1.00 9.70 312 ALA A C 1
ATOM 2334 O O . ALA A 1 315 ? -7.708 17.650 -22.392 1.00 10.87 312 ALA A O 1
ATOM 2336 N N . PRO A 1 316 ? -6.495 17.956 -20.521 1.00 9.28 313 PRO A N 1
ATOM 2337 C CA . PRO A 1 316 ? -7.610 18.494 -19.767 1.00 9.65 313 PRO A CA 1
ATOM 2338 C C . PRO A 1 316 ? -7.874 19.968 -20.053 1.00 9.80 313 PRO A C 1
ATOM 2339 O O . PRO A 1 316 ? -7.115 20.627 -20.792 1.00 9.65 313 PRO A O 1
ATOM 2343 N N . ILE A 1 317 ? -8.960 20.457 -19.459 1.00 10.29 314 ILE A N 1
ATOM 2344 C CA . ILE A 1 317 ? -9.341 21.856 -19.515 1.00 10.73 314 ILE A CA 1
ATOM 2345 C C . ILE A 1 317 ? -9.620 22.275 -18.075 1.00 10.67 314 ILE A C 1
ATOM 2346 O O . ILE A 1 317 ? -10.335 21.571 -17.347 1.00 11.30 314 ILE A O 1
ATOM 2351 N N . ALA A 1 318 ? -9.048 23.402 -17.655 1.00 10.29 315 ALA A N 1
ATOM 2352 C CA . ALA A 1 318 ? -9.191 23.880 -16.293 1.00 10.62 315 ALA A CA 1
ATOM 2353 C C . ALA A 1 318 ? -9.533 25.355 -16.292 1.00 10.59 315 ALA A C 1
ATOM 2354 O O . ALA A 1 318 ? -8.943 26.134 -17.038 1.00 10.70 315 ALA A O 1
ATOM 2356 N N . LEU A 1 319 ? -10.506 25.722 -15.455 1.00 10.89 316 LEU A N 1
ATOM 2357 C CA . LEU A 1 319 ? -10.926 27.107 -15.272 1.00 11.36 316 LEU A CA 1
ATOM 2358 C C . LEU A 1 319 ? -10.432 27.652 -13.941 1.00 11.30 316 LEU A C 1
ATOM 2359 O O . LEU A 1 319 ? -10.566 26.996 -12.897 1.00 11.20 316 LEU A O 1
ATOM 2364 N N . PHE A 1 320 ? -9.885 28.864 -14.005 1.00 11.35 317 PHE A N 1
ATOM 2365 C CA . PHE A 1 320 ? -9.421 29.621 -12.864 1.00 11.25 317 PHE A CA 1
ATOM 2366 C C . PHE A 1 320 ? -10.164 30.943 -12.852 1.00 11.87 317 PHE A C 1
ATOM 2367 O O . PHE A 1 320 ? -10.575 31.442 -13.901 1.00 11.77 317 PHE A O 1
ATOM 2375 N N . ALA A 1 321 ? -10.342 31.500 -11.661 1.00 12.45 318 ALA A N 1
ATOM 2376 C CA . ALA A 1 321 ? -11.012 32.772 -11.524 1.00 12.56 318 ALA A CA 1
ATOM 2377 C C . ALA A 1 321 ? -10.345 33.638 -10.471 1.00 12.74 318 ALA A C 1
ATOM 2378 O O . ALA A 1 321 ? -9.846 33.141 -9.469 1.00 14.01 318 ALA A O 1
ATOM 2380 N N . LEU A 1 322 ? -10.331 34.936 -10.732 1.00 13.45 319 LEU A N 1
ATOM 2381 C CA . LEU A 1 322 ? -9.969 35.923 -9.728 1.00 14.76 319 LEU A CA 1
ATOM 2382 C C . LEU A 1 322 ? -11.191 36.235 -8.893 1.00 16.44 319 LEU A C 1
ATOM 2383 O O . LEU A 1 322 ? -12.299 36.312 -9.417 1.00 15.62 319 LEU A O 1
ATOM 2388 N N . GLY A 1 323 ? -10.988 36.432 -7.597 1.00 18.09 320 GLY A N 1
ATOM 2389 C CA . GLY A 1 323 ? -12.025 37.024 -6.765 1.00 21.39 320 GLY A CA 1
ATOM 2390 C C . GLY A 1 323 ? -12.263 38.455 -7.238 1.00 21.95 320 GLY A C 1
ATOM 2391 O O . GLY A 1 323 ? -11.473 39.008 -8.025 1.00 19.76 320 GLY A O 1
ATOM 2392 N N . LYS A 1 324 ? -13.338 39.071 -6.765 1.00 22.70 321 LYS A N 1
ATOM 2393 C CA . LYS A 1 324 ? -13.666 40.445 -7.183 1.00 23.67 321 LYS A CA 1
ATOM 2394 C C . LYS A 1 324 ? -12.569 41.465 -6.876 1.00 21.55 321 LYS A C 1
ATOM 2395 O O . LYS A 1 324 ? -12.428 42.446 -7.601 1.00 24.43 321 LYS A O 1
ATOM 2401 N N . ASP A 1 325 ? -11.790 41.232 -5.823 1.00 21.54 322 ASP A N 1
ATOM 2402 C CA . ASP A 1 325 ? -10.648 42.106 -5.493 1.00 24.20 322 ASP A CA 1
ATOM 2403 C C . ASP A 1 325 ? -9.373 41.843 -6.324 1.00 23.74 322 ASP A C 1
ATOM 2404 O O . ASP A 1 325 ? -8.378 42.541 -6.154 1.00 24.92 322 ASP A O 1
ATOM 2409 N N . ARG A 1 326 ? -9.405 40.828 -7.194 1.00 23.16 323 ARG A N 1
ATOM 2410 C CA . ARG A 1 326 ? -8.284 40.473 -8.096 1.00 23.33 323 ARG A CA 1
ATOM 2411 C C . ARG A 1 326 ? -6.967 40.113 -7.409 1.00 24.57 323 ARG A C 1
ATOM 2412 O O . ARG A 1 326 ? -5.896 40.177 -8.036 1.00 26.00 323 ARG A O 1
ATOM 2420 N N . ALA A 1 327 ? -7.045 39.704 -6.147 1.00 24.07 324 ALA A N 1
ATOM 2421 C CA . ALA A 1 327 ? -5.855 39.417 -5.348 1.00 27.65 324 ALA A CA 1
ATOM 2422 C C . ALA A 1 327 ? -5.103 38.201 -5.868 1.00 26.31 324 ALA A C 1
ATOM 2423 O O . ALA A 1 327 ? -3.873 38.200 -5.921 1.00 26.70 324 ALA A O 1
ATOM 2425 N N . GLY A 1 328 ? -5.841 37.164 -6.251 1.00 23.31 325 GLY A N 1
ATOM 2426 C CA . GLY A 1 328 ? -5.210 35.954 -6.757 1.00 21.31 325 GLY A CA 1
ATOM 2427 C C . GLY A 1 328 ? -6.161 35.000 -7.429 1.00 19.24 325 GLY A C 1
ATOM 2428 O O . GLY A 1 328 ? -7.374 35.093 -7.261 1.00 20.37 325 GLY A O 1
ATOM 2429 N N . LEU A 1 329 ? -5.588 34.081 -8.197 1.00 17.46 326 LEU A N 1
ATOM 2430 C CA . LEU A 1 329 ? -6.349 33.075 -8.920 1.00 16.00 326 LEU A CA 1
ATOM 2431 C C . LEU A 1 329 ? -6.723 31.907 -8.040 1.00 15.62 326 LEU A C 1
ATOM 2432 O O . LEU A 1 329 ? -5.928 31.457 -7.208 1.00 16.68 326 LEU A O 1
ATOM 2437 N N . LEU A 1 330 ? -7.938 31.414 -8.242 1.00 15.29 327 LEU A N 1
ATOM 2438 C CA . LEU A 1 330 ? -8.412 30.208 -7.588 1.00 16.10 327 LEU A CA 1
ATOM 2439 C C . LEU A 1 330 ? -8.787 29.194 -8.648 1.00 13.99 327 LEU A C 1
ATOM 2440 O O . LEU A 1 330 ? -9.371 29.566 -9.668 1.00 13.47 327 LEU A O 1
ATOM 2445 N N . PRO A 1 331 ? -8.472 27.907 -8.417 1.00 13.64 328 PRO A N 1
ATOM 2446 C CA . PRO A 1 331 ? -8.980 26.906 -9.337 1.00 13.31 328 PRO A CA 1
ATOM 2447 C C . PRO A 1 331 ? -10.475 26.707 -9.098 1.00 14.06 328 PRO A C 1
ATOM 2448 O O . PRO A 1 331 ? -10.893 26.564 -7.946 1.00 16.42 328 PRO A O 1
ATOM 2452 N N . VAL A 1 332 ? -11.267 26.710 -10.171 1.00 12.66 329 VAL A N 1
ATOM 2453 C CA . VAL A 1 332 ? -12.720 26.554 -10.075 1.00 13.03 329 VAL A CA 1
ATOM 2454 C C . VAL A 1 332 ? -13.181 25.161 -10.486 1.00 12.82 329 VAL A C 1
ATOM 2455 O O . VAL A 1 332 ? -13.950 24.511 -9.762 1.00 12.84 329 VAL A O 1
ATOM 2459 N N . ALA A 1 333 ? -12.737 24.711 -11.653 1.00 12.72 330 ALA A N 1
ATOM 2460 C CA . ALA A 1 333 ? -13.215 23.456 -12.193 1.00 13.02 330 ALA A CA 1
ATOM 2461 C C . ALA A 1 333 ? -12.217 22.861 -13.161 1.00 12.33 330 ALA A C 1
ATOM 2462 O O . ALA A 1 333 ? -11.464 23.580 -13.806 1.00 12.94 330 ALA A O 1
ATOM 2464 N N . ILE A 1 334 ? -12.230 21.539 -13.245 1.00 11.12 331 ILE A N 1
ATOM 2465 C CA . ILE A 1 334 ? -11.331 20.782 -14.110 1.00 11.05 331 ILE A CA 1
ATOM 2466 C C . ILE A 1 334 ? -12.135 19.693 -14.807 1.00 11.19 331 ILE A C 1
ATOM 2467 O O . ILE A 1 334 ? -12.908 18.985 -14.171 1.00 11.93 331 ILE A O 1
ATOM 2472 N N . GLN A 1 335 ? -11.954 19.589 -16.118 1.00 10.78 332 GLN A N 1
ATOM 2473 C CA . GLN A 1 335 ? -12.469 18.492 -16.920 1.00 11.17 332 GLN A CA 1
ATOM 2474 C C . GLN A 1 335 ? -11.233 17.755 -17.425 1.00 11.24 332 GLN A C 1
ATOM 2475 O O . GLN A 1 335 ? -10.339 18.372 -18.024 1.00 11.43 332 GLN A O 1
ATOM 2481 N N . CYS A 1 336 ? -11.157 16.450 -17.179 1.00 11.42 333 CYS A N 1
ATOM 2482 C CA . CYS A 1 336 ? -9.885 15.716 -17.375 1.00 11.33 333 CYS A CA 1
ATOM 2483 C C . CYS A 1 336 ? -9.576 15.309 -18.819 1.00 11.95 333 CYS A C 1
ATOM 2484 O O . CYS A 1 336 ? -8.592 14.610 -19.061 1.00 13.59 333 CYS A O 1
ATOM 2487 N N . GLY A 1 337 ? -10.407 15.750 -19.764 1.00 11.62 334 GLY A N 1
ATOM 2488 C CA . GLY A 1 337 ? -10.203 15.491 -21.181 1.00 11.57 334 GLY A CA 1
ATOM 2489 C C . GLY A 1 337 ? -11.014 16.480 -21.980 1.00 12.18 334 GLY A C 1
ATOM 2490 O O . GLY A 1 337 ? -11.706 17.325 -21.417 1.00 12.95 334 GLY A O 1
ATOM 2491 N N . GLN A 1 338 ? -10.951 16.351 -23.297 1.00 12.49 335 GLN A N 1
ATOM 2492 C CA . GLN A 1 338 ? -11.530 17.337 -24.208 1.00 13.38 335 GLN A CA 1
ATOM 2493 C C . GLN A 1 338 ? -13.035 17.187 -24.413 1.00 14.59 335 GLN A C 1
ATOM 2494 O O . GLN A 1 338 ? -13.707 18.175 -24.716 1.00 15.85 335 GLN A O 1
ATOM 2500 N N . ASP A 1 339 ? -13.551 15.964 -24.249 1.00 14.35 336 ASP A N 1
ATOM 2501 C CA . ASP A 1 339 ? -14.954 15.653 -24.535 1.00 15.91 336 ASP A CA 1
ATOM 2502 C C . ASP A 1 339 ? -15.754 15.580 -23.238 1.00 15.27 336 ASP A C 1
ATOM 2503 O O . ASP A 1 339 ? -15.542 14.669 -22.429 1.00 15.64 336 ASP A O 1
ATOM 2508 N N . PRO A 1 340 ? -16.693 16.528 -23.032 1.00 15.19 337 PRO A N 1
ATOM 2509 C CA . PRO A 1 340 ? -17.470 16.502 -21.796 1.00 15.89 337 PRO A CA 1
ATOM 2510 C C . PRO A 1 340 ? -18.456 15.337 -21.715 1.00 17.41 337 PRO A C 1
ATOM 2511 O O . PRO A 1 340 ? -18.892 14.995 -20.624 1.00 20.13 337 PRO A O 1
ATOM 2515 N N . ALA A 1 341 ? -18.796 14.737 -22.856 1.00 18.24 338 ALA A N 1
ATOM 2516 C CA . ALA A 1 341 ? -19.682 13.559 -22.872 1.00 20.17 338 ALA A CA 1
ATOM 2517 C C . ALA A 1 341 ? -19.033 12.360 -22.176 1.00 21.59 338 ALA A C 1
ATOM 2518 O O . ALA A 1 341 ? -19.737 11.487 -21.652 1.00 24.38 338 ALA A O 1
ATOM 2520 N N . THR A 1 342 ? -17.695 12.316 -22.169 1.00 19.87 339 THR A N 1
ATOM 2521 C CA . THR A 1 342 ? -16.961 11.204 -21.567 1.00 19.83 339 THR A CA 1
ATOM 2522 C C . THR A 1 342 ? -16.099 11.572 -20.350 1.00 19.57 339 THR A C 1
ATOM 2523 O O . THR A 1 342 ? -15.513 10.689 -19.733 1.00 22.59 339 THR A O 1
ATOM 2527 N N . HIS A 1 343 ? -16.025 12.860 -20.010 1.00 17.40 340 HIS A N 1
ATOM 2528 C CA . HIS A 1 343 ? -15.208 13.337 -18.892 1.00 16.56 340 HIS A CA 1
ATOM 2529 C C . HIS A 1 343 ? -16.046 14.253 -18.024 1.00 16.79 340 HIS A C 1
ATOM 2530 O O . HIS A 1 343 ? -16.384 15.352 -18.453 1.00 18.59 340 HIS A O 1
ATOM 2537 N N . PRO A 1 344 ? -16.402 13.803 -16.802 1.00 16.01 341 PRO A N 1
ATOM 2538 C CA . PRO A 1 344 ? -17.229 14.647 -15.925 1.00 16.37 341 PRO A CA 1
ATOM 2539 C C . PRO A 1 344 ? -16.524 15.904 -15.414 1.00 15.44 341 PRO A C 1
ATOM 2540 O O . PRO A 1 344 ? -15.303 15.998 -15.446 1.00 15.78 341 PRO A O 1
ATOM 2544 N N . MET A 1 345 ? -17.313 16.855 -14.937 1.00 14.67 342 MET A N 1
ATOM 2545 C CA . MET A 1 345 ? -16.787 18.111 -14.434 1.00 14.35 342 MET A CA 1
ATOM 2546 C C . MET A 1 345 ? -16.447 17.982 -12.957 1.00 14.03 342 MET A C 1
ATOM 2547 O O . MET A 1 345 ? -17.296 17.619 -12.143 1.00 17.67 342 MET A O 1
ATOM 2552 N N . PHE A 1 346 ? -15.196 18.277 -12.619 1.00 12.69 343 PHE A N 1
ATOM 2553 C CA . PHE A 1 346 ? -14.736 18.327 -11.235 1.00 12.68 343 PHE A CA 1
ATOM 2554 C C . PHE A 1 346 ? -14.757 19.775 -10.781 1.00 13.90 343 PHE A C 1
ATOM 2555 O O . PHE A 1 346 ? -14.228 20.636 -11.455 1.00 15.99 343 PHE A O 1
ATOM 2563 N N . VAL A 1 347 ? -15.376 20.037 -9.638 1.00 14.37 344 VAL A N 1
ATOM 2564 C CA . VAL A 1 347 ? -15.546 21.390 -9.126 1.00 15.11 344 VAL A CA 1
ATOM 2565 C C . VAL A 1 347 ? -14.822 21.490 -7.787 1.00 14.92 344 VAL A C 1
ATOM 2566 O O . VAL A 1 347 ? -14.868 20.554 -6.978 1.00 15.76 344 VAL A O 1
ATOM 2570 N N . ARG A 1 348 ? -14.150 22.615 -7.539 1.00 14.66 345 ARG A N 1
ATOM 2571 C CA . ARG A 1 348 ? -13.399 22.777 -6.292 1.00 15.46 345 ARG A CA 1
ATOM 2572 C C . ARG A 1 348 ? -14.316 22.524 -5.090 1.00 16.01 345 ARG A C 1
ATOM 2573 O O . ARG A 1 348 ? -15.334 23.191 -4.963 1.00 16.86 345 ARG A O 1
ATOM 2581 N N . PRO A 1 349 ? -13.956 21.564 -4.214 1.00 16.98 346 PRO A N 1
ATOM 2582 C CA . PRO A 1 349 ? -14.813 21.273 -3.058 1.00 17.83 346 PRO A CA 1
ATOM 2583 C C . PRO A 1 349 ? -14.507 22.142 -1.843 1.00 21.10 346 PRO A C 1
ATOM 2584 O O . PRO A 1 349 ? -13.397 22.672 -1.707 1.00 21.09 346 PRO A O 1
ATOM 2588 N N . ALA A 1 350 ? -15.507 22.279 -0.971 1.00 24.23 347 ALA A N 1
ATOM 2589 C CA . ALA A 1 350 ? -15.332 22.923 0.328 1.00 26.74 347 ALA A CA 1
ATOM 2590 C C . ALA A 1 350 ? -14.618 21.955 1.268 1.00 29.01 347 ALA A C 1
ATOM 2591 O O . ALA A 1 350 ? -14.620 20.736 1.037 1.00 27.27 347 ALA A O 1
ATOM 2593 N N . GLU A 1 351 ? -14.017 22.499 2.327 1.00 28.82 348 GLU A N 1
ATOM 2594 C CA . GLU A 1 351 ? -13.273 21.697 3.317 1.00 28.45 348 GLU A CA 1
ATOM 2595 C C . GLU A 1 351 ? -14.110 20.574 3.947 1.00 31.76 348 GLU A C 1
ATOM 2596 O O . GLU A 1 351 ? -13.590 19.499 4.243 1.00 34.92 348 GLU A O 1
ATOM 2598 N N . SER A 1 352 ? -15.401 20.830 4.148 1.00 34.46 349 SER A N 1
ATOM 2599 C CA . SER A 1 352 ? -16.306 19.840 4.735 1.00 36.84 349 SER A CA 1
ATOM 2600 C C . SER A 1 352 ? -16.665 18.680 3.785 1.00 35.37 349 SER A C 1
ATOM 2601 O O . SER A 1 352 ? -17.129 17.641 4.243 1.00 34.56 349 SER A O 1
ATOM 2604 N N . GLU A 1 353 ? -16.455 18.857 2.477 1.00 31.86 350 GLU A N 1
ATOM 2605 C CA . GLU A 1 353 ? -16.875 17.865 1.485 1.00 29.98 350 GLU A CA 1
ATOM 2606 C C . GLU A 1 353 ? -15.810 16.778 1.295 1.00 28.58 350 GLU A C 1
ATOM 2607 O O . GLU A 1 353 ? -15.139 16.705 0.263 1.00 28.35 350 GLU A O 1
ATOM 2613 N N . SER A 1 354 ? -15.671 15.924 2.304 1.00 27.31 351 SER A N 1
ATOM 2614 C CA . SER A 1 354 ? -14.675 14.848 2.286 1.00 27.57 351 SER A CA 1
ATOM 2615 C C . SER A 1 354 ? -14.908 13.819 1.161 1.00 25.15 351 SER A C 1
ATOM 2616 O O . SER A 1 354 ? -13.957 13.190 0.700 1.00 23.95 351 SER A O 1
ATOM 2619 N N . ASP A 1 355 ? -16.156 13.659 0.713 1.00 23.32 352 ASP A N 1
ATOM 2620 C CA . ASP A 1 355 ? -16.453 12.735 -0.379 1.00 23.32 352 ASP A CA 1
ATOM 2621 C C . ASP A 1 355 ? -16.009 13.274 -1.755 1.00 20.69 352 ASP A C 1
ATOM 2622 O O . ASP A 1 355 ? -15.995 12.521 -2.720 1.00 20.01 352 ASP A O 1
ATOM 2627 N N . LEU A 1 356 ? -15.661 14.563 -1.831 1.00 19.20 353 LEU A N 1
ATOM 2628 C CA . LEU A 1 356 ? -15.146 15.184 -3.066 1.00 19.23 353 LEU A CA 1
ATOM 2629 C C . LEU A 1 356 ? -13.643 15.484 -3.031 1.00 18.53 353 LEU A C 1
ATOM 2630 O O . LEU A 1 356 ? -13.052 15.798 -4.073 1.00 17.74 353 LEU A O 1
ATOM 2635 N N . TYR A 1 357 ? -13.021 15.385 -1.857 1.00 17.21 354 TYR A N 1
ATOM 2636 C CA . TYR A 1 357 ? -11.625 15.801 -1.677 1.00 16.14 354 TYR A CA 1
ATOM 2637 C C . TYR A 1 357 ? -10.648 15.079 -2.611 1.00 15.76 354 TYR A C 1
ATOM 2638 O O . TYR A 1 357 ? -9.839 15.727 -3.290 1.00 14.77 354 TYR A O 1
ATOM 2647 N N . TRP A 1 358 ? -10.717 13.748 -2.644 1.00 15.47 355 TRP A N 1
ATOM 2648 C CA . TRP A 1 358 ? -9.706 12.973 -3.381 1.00 15.37 355 TRP A CA 1
ATOM 2649 C C . TRP A 1 358 ? -9.890 13.025 -4.892 1.00 14.83 355 TRP A C 1
ATOM 2650 O O . TRP A 1 358 ? -8.897 13.073 -5.621 1.00 14.31 355 TRP A O 1
ATOM 2661 N N . GLY A 1 359 ? -11.135 13.032 -5.363 1.00 13.79 356 GLY A N 1
ATOM 2662 C CA . GLY A 1 359 ? -11.402 13.220 -6.784 1.00 13.18 356 GLY A CA 1
ATOM 2663 C C . GLY A 1 359 ? -10.803 14.531 -7.263 1.00 13.08 356 GLY A C 1
ATOM 2664 O O . GLY A 1 359 ? -10.257 14.597 -8.359 1.00 13.25 356 GLY A O 1
ATOM 2665 N N . TRP A 1 360 ? -10.888 15.566 -6.424 1.00 12.71 357 TRP A N 1
ATOM 2666 C CA . TRP A 1 360 ? -10.321 16.875 -6.751 1.00 12.63 357 TRP A CA 1
ATOM 2667 C C . TRP A 1 360 ? -8.787 16.813 -6.810 1.00 12.40 357 TRP A C 1
ATOM 2668 O O . TRP A 1 360 ? -8.181 17.352 -7.739 1.00 12.23 357 TRP A O 1
ATOM 2679 N N . GLN A 1 361 ? -8.155 16.146 -5.844 1.00 13.13 358 GLN A N 1
ATOM 2680 C CA . GLN A 1 361 ? -6.700 15.978 -5.898 1.00 12.66 358 GLN A CA 1
ATOM 2681 C C . GLN A 1 361 ? -6.312 15.238 -7.183 1.00 11.98 358 GLN A C 1
ATOM 2682 O O . GLN A 1 361 ? -5.312 15.578 -7.831 1.00 11.77 358 GLN A O 1
ATOM 2688 N N . MET A 1 362 ? -7.105 14.237 -7.557 1.00 11.92 359 MET A N 1
ATOM 2689 C CA . MET A 1 362 ? -6.831 13.478 -8.776 1.00 11.38 359 MET A CA 1
ATOM 2690 C C . MET A 1 362 ? -6.958 14.351 -10.035 1.00 11.03 359 MET A C 1
ATOM 2691 O O . MET A 1 362 ? -6.141 14.238 -10.950 1.00 11.39 359 MET A O 1
ATOM 2696 N N . ALA A 1 363 ? -7.971 15.209 -10.082 1.00 10.83 360 ALA A N 1
ATOM 2697 C CA . ALA A 1 363 ? -8.162 16.125 -11.218 1.00 10.31 360 ALA A CA 1
ATOM 2698 C C . ALA A 1 363 ? -7.000 17.131 -11.323 1.00 10.76 360 ALA A C 1
ATOM 2699 O O . ALA A 1 363 ? -6.533 17.453 -12.426 1.00 10.69 360 ALA A O 1
ATOM 2701 N N . LYS A 1 364 ? -6.526 17.629 -10.179 1.00 11.03 361 LYS A N 1
ATOM 2702 C CA . LYS A 1 364 ? -5.347 18.521 -10.193 1.00 10.70 361 LYS A CA 1
ATOM 2703 C C . LYS A 1 364 ? -4.092 17.782 -10.681 1.00 10.37 361 LYS A C 1
ATOM 2704 O O . LYS A 1 364 ? -3.293 18.335 -11.430 1.00 10.08 361 LYS A O 1
ATOM 2710 N N . THR A 1 365 ? -3.921 16.535 -10.250 1.00 10.98 362 THR A N 1
ATOM 2711 C CA . THR A 1 365 ? -2.828 15.688 -10.751 1.00 10.51 362 THR A CA 1
ATOM 2712 C C . THR A 1 365 ? -2.914 15.525 -12.272 1.00 10.15 362 THR A C 1
ATOM 2713 O O . THR A 1 365 ? -1.888 15.590 -12.956 1.00 10.25 362 THR A O 1
ATOM 2717 N N . VAL A 1 366 ? -4.120 15.329 -12.804 1.00 9.91 363 VAL A N 1
ATOM 2718 C CA . VAL A 1 366 ? -4.315 15.274 -14.251 1.00 9.44 363 VAL A CA 1
ATOM 2719 C C . VAL A 1 366 ? -3.768 16.539 -14.922 1.00 9.00 363 VAL A C 1
ATOM 2720 O O . VAL A 1 366 ? -3.059 16.453 -15.937 1.00 9.89 363 VAL A O 1
ATOM 2724 N N . VAL A 1 367 ? -4.089 17.704 -14.364 1.00 8.82 364 VAL A N 1
ATOM 2725 C CA . VAL A 1 367 ? -3.607 18.968 -14.932 1.00 8.82 364 VAL A CA 1
ATOM 2726 C C . VAL A 1 367 ? -2.071 19.027 -14.867 1.00 9.00 364 VAL A C 1
ATOM 2727 O O . VAL A 1 367 ? -1.421 19.425 -15.841 1.00 9.91 364 VAL A O 1
ATOM 2731 N N . GLN A 1 368 ? -1.492 18.612 -13.741 1.00 9.19 365 GLN A N 1
ATOM 2732 C CA . GLN A 1 368 ? -0.032 18.660 -13.580 1.00 8.91 365 GLN A CA 1
ATOM 2733 C C . GLN A 1 368 ? 0.690 17.686 -14.513 1.00 8.84 365 GLN A C 1
ATOM 2734 O O . GLN A 1 368 ? 1.781 17.990 -14.996 1.00 9.28 365 GLN A O 1
ATOM 2740 N N . VAL A 1 369 ? 0.068 16.542 -14.806 1.00 8.63 366 VAL A N 1
ATOM 2741 C CA . VAL A 1 369 ? 0.626 15.600 -15.786 1.00 8.94 366 VAL A CA 1
ATOM 2742 C C . VAL A 1 369 ? 0.655 16.229 -17.174 1.00 8.74 366 VAL A C 1
ATOM 2743 O O . VAL A 1 369 ? 1.671 16.177 -17.869 1.00 8.96 366 VAL A O 1
ATOM 2747 N N . ALA A 1 370 ? -0.455 16.824 -17.570 1.00 8.67 367 ALA A N 1
ATOM 2748 C CA . ALA A 1 370 ? -0.502 17.570 -18.818 1.00 8.70 367 ALA A CA 1
ATOM 2749 C C . ALA A 1 370 ? 0.553 18.676 -18.835 1.00 8.64 367 ALA A C 1
ATOM 2750 O O . ALA A 1 370 ? 1.223 18.897 -19.848 1.00 9.06 367 ALA A O 1
ATOM 2752 N N . GLU A 1 371 ? 0.695 19.358 -17.699 1.00 8.41 368 GLU A N 1
ATOM 2753 C CA . GLU A 1 371 ? 1.642 20.460 -17.576 1.00 8.58 368 GLU A CA 1
ATOM 2754 C C . GLU A 1 371 ? 3.086 20.047 -17.838 1.00 8.46 368 GLU A C 1
ATOM 2755 O O . GLU A 1 371 ? 3.796 20.755 -18.554 1.00 9.01 368 GLU A O 1
ATOM 2761 N N . GLU A 1 372 ? 3.550 18.929 -17.277 1.00 8.48 369 GLU A N 1
ATOM 2762 C CA . GLU A 1 372 ? 4.955 18.563 -17.516 1.00 8.22 369 GLU A CA 1
ATOM 2763 C C . GLU A 1 372 ? 5.180 18.238 -18.994 1.00 7.87 369 GLU A C 1
ATOM 2764 O O . GLU A 1 372 ? 6.204 18.598 -19.568 1.00 8.21 369 GLU A O 1
ATOM 2770 N N . ASN A 1 373 ? 4.216 17.560 -19.601 1.00 7.76 370 ASN A N 1
ATOM 2771 C CA . ASN A 1 373 ? 4.283 17.284 -21.045 1.00 7.69 370 ASN A CA 1
ATOM 2772 C C . ASN A 1 373 ? 4.348 18.570 -21.877 1.00 7.69 370 ASN A C 1
ATOM 2773 O O . ASN A 1 373 ? 5.223 18.721 -22.745 1.00 8.16 370 ASN A O 1
ATOM 2778 N N . TYR A 1 374 ? 3.438 19.492 -21.598 1.00 6.88 371 TYR A N 1
ATOM 2779 C CA . TYR A 1 374 ? 3.339 20.744 -22.339 1.00 6.95 371 TYR A CA 1
ATOM 2780 C C . TYR A 1 374 ? 4.596 21.598 -22.102 1.00 6.95 371 TYR A C 1
ATOM 2781 O O . TYR A 1 374 ? 5.211 22.100 -23.040 1.00 7.70 371 TYR A O 1
ATOM 2790 N N . HIS A 1 375 ? 4.950 21.776 -20.838 1.00 7.14 372 HIS A N 1
ATOM 2791 C CA . HIS A 1 375 ? 6.103 22.562 -20.482 1.00 6.91 372 HIS A CA 1
ATOM 2792 C C . HIS A 1 375 ? 7.386 22.020 -21.105 1.00 7.22 372 HIS A C 1
ATOM 2793 O O . HIS A 1 375 ? 8.098 22.739 -21.797 1.00 8.08 372 HIS A O 1
ATOM 2800 N N . GLU A 1 376 ? 7.689 20.746 -20.848 1.00 7.04 373 GLU A N 1
ATOM 2801 C CA . GLU A 1 376 ? 8.997 20.241 -21.245 1.00 7.24 373 GLU A CA 1
ATOM 2802 C C . GLU A 1 376 ? 9.122 20.055 -22.743 1.00 7.57 373 GLU A C 1
ATOM 2803 O O . GLU A 1 376 ? 10.157 20.396 -23.302 1.00 8.42 373 GLU A O 1
ATOM 2809 N N . MET A 1 377 ? 8.106 19.516 -23.399 1.00 7.75 374 MET A N 1
ATOM 2810 C CA . MET A 1 377 ? 8.237 19.247 -24.825 1.00 7.74 374 MET A CA 1
ATOM 2811 C C . MET A 1 377 ? 8.006 20.487 -25.683 1.00 8.06 374 MET A C 1
ATOM 2812 O O . MET A 1 377 ? 8.700 20.663 -26.688 1.00 8.99 374 MET A O 1
ATOM 2817 N N . PHE A 1 378 ? 7.067 21.354 -25.277 1.00 7.55 375 PHE A N 1
ATOM 2818 C CA . PHE A 1 378 ? 6.717 22.524 -26.092 1.00 7.34 375 PHE A CA 1
ATOM 2819 C C . PHE A 1 378 ? 7.427 23.785 -25.624 1.00 7.63 375 PHE A C 1
ATOM 2820 O O . PHE A 1 378 ? 8.194 24.393 -26.376 1.00 8.43 375 PHE A O 1
ATOM 2828 N N . VAL A 1 379 ? 7.157 24.193 -24.389 1.00 7.88 376 VAL A N 1
ATOM 2829 C CA . VAL A 1 379 ? 7.651 25.481 -23.894 1.00 8.24 376 VAL A CA 1
ATOM 2830 C C . VAL A 1 379 ? 9.182 25.496 -23.780 1.00 8.38 376 VAL A C 1
ATOM 2831 O O . VAL A 1 379 ? 9.832 26.481 -24.148 1.00 8.39 376 VAL A O 1
ATOM 2835 N N . HIS A 1 380 ? 9.743 24.402 -23.280 1.00 7.46 377 HIS A N 1
ATOM 2836 C CA . HIS A 1 380 ? 11.176 24.317 -23.070 1.00 7.04 377 HIS A CA 1
ATOM 2837 C C . HIS A 1 380 ? 11.893 23.749 -24.303 1.00 7.05 377 HIS A C 1
ATOM 2838 O O . HIS A 1 380 ? 12.612 24.474 -24.979 1.00 7.73 377 HIS A O 1
ATOM 2845 N N . LEU A 1 381 ? 11.701 22.470 -24.612 1.00 7.09 378 LEU A N 1
ATOM 2846 C CA . LEU A 1 381 ? 12.459 21.867 -25.726 1.00 7.49 378 LEU A CA 1
ATOM 2847 C C . LEU A 1 381 ? 12.176 22.536 -27.081 1.00 7.38 378 LEU A C 1
ATOM 2848 O O . LEU A 1 381 ? 13.105 23.022 -27.745 1.00 8.03 378 LEU A O 1
ATOM 2853 N N . ALA A 1 382 ? 10.912 22.562 -27.500 1.00 7.19 379 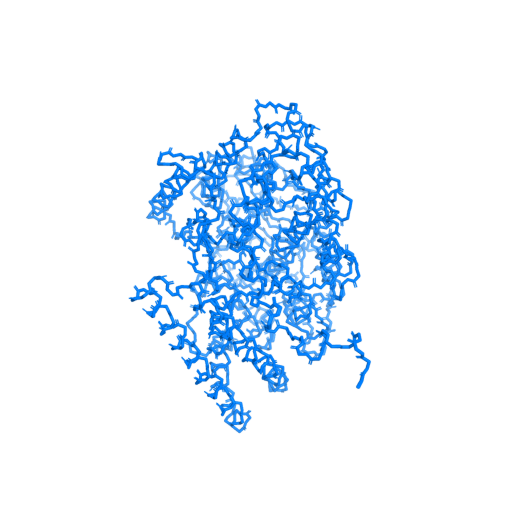ALA A N 1
ATOM 2854 C CA . ALA A 1 382 ? 10.592 23.012 -28.853 1.00 7.27 379 ALA A CA 1
ATOM 2855 C C . ALA A 1 382 ? 10.823 24.498 -29.059 1.00 7.50 379 ALA A C 1
ATOM 2856 O O . ALA A 1 382 ? 11.345 24.901 -30.099 1.00 8.51 379 ALA A O 1
ATOM 2858 N N . GLN A 1 383 ? 10.449 25.304 -28.073 1.00 7.43 380 GLN A N 1
ATOM 2859 C CA . GLN A 1 383 ? 10.323 26.753 -28.283 1.00 7.58 380 GLN A CA 1
ATOM 2860 C C . GLN A 1 383 ? 11.522 27.589 -27.803 1.00 7.91 380 GLN A C 1
ATOM 2861 O O . GLN A 1 383 ? 11.588 28.791 -28.079 1.00 9.31 380 GLN A O 1
ATOM 2867 N N . THR A 1 384 ? 12.467 26.962 -27.095 1.00 7.55 381 THR A N 1
ATOM 2868 C CA . THR A 1 384 ? 13.713 27.639 -26.720 1.00 8.00 381 THR A CA 1
ATOM 2869 C C . THR A 1 384 ? 14.834 26.883 -27.431 1.00 7.73 381 THR A C 1
ATOM 2870 O O . THR A 1 384 ? 15.193 27.250 -28.561 1.00 8.26 381 THR A O 1
ATOM 2874 N N . HIS A 1 385 ? 15.321 25.806 -26.819 1.00 8.09 382 HIS A N 1
ATOM 2875 C CA . HIS A 1 385 ? 16.335 24.920 -27.412 1.00 7.72 382 HIS A CA 1
ATOM 2876 C C . HIS A 1 385 ? 16.264 24.779 -28.937 1.00 7.85 382 HIS A C 1
ATOM 2877 O O . HIS A 1 385 ? 17.215 25.136 -29.634 1.00 7.87 382 HIS A O 1
ATOM 2884 N N . LEU A 1 386 ? 15.151 24.267 -29.455 1.00 7.86 383 LEU A N 1
ATOM 2885 C CA . LEU A 1 386 ? 15.111 23.914 -30.873 1.00 7.96 383 LEU A CA 1
ATOM 2886 C C . LEU A 1 386 ? 14.921 25.107 -31.805 1.00 7.92 383 LEU A C 1
ATOM 2887 O O . LEU A 1 386 ? 15.228 24.996 -32.987 1.00 9.18 383 LEU A O 1
ATOM 2892 N N . VAL A 1 387 ? 14.433 26.233 -31.288 1.00 7.60 384 VAL A N 1
ATOM 2893 C CA . VAL A 1 387 ? 14.393 27.478 -32.062 1.00 8.15 384 VAL A CA 1
ATOM 2894 C C . VAL A 1 387 ? 15.808 28.063 -32.159 1.00 8.46 384 VAL A C 1
ATOM 2895 O O . VAL A 1 387 ? 16.277 28.428 -33.241 1.00 9.07 384 VAL A O 1
ATOM 2899 N N . SER A 1 388 ? 16.497 28.140 -31.028 1.00 8.43 385 SER A N 1
ATOM 2900 C CA . SER A 1 388 ? 17.841 28.704 -30.999 1.00 8.00 385 SER A CA 1
ATOM 2901 C C . SER A 1 388 ? 18.831 27.887 -31.832 1.00 7.99 385 SER A C 1
ATOM 2902 O O . SER A 1 388 ? 19.786 28.447 -32.378 1.00 8.62 385 SER A O 1
ATOM 2905 N N . GLU A 1 389 ? 18.596 26.573 -31.945 1.00 7.74 386 GLU A N 1
ATOM 2906 C CA . GLU A 1 389 ? 19.381 25.724 -32.867 1.00 8.09 386 GLU A CA 1
ATOM 2907 C C . GLU A 1 389 ? 19.428 26.335 -34.276 1.00 8.25 386 GLU A C 1
ATOM 2908 O O . GLU A 1 389 ? 20.499 26.438 -34.876 1.00 9.10 386 GLU A O 1
ATOM 2914 N N . ALA A 1 390 ? 18.256 26.719 -34.796 1.00 8.76 387 ALA A N 1
ATOM 2915 C CA . ALA A 1 390 ? 18.159 27.243 -36.165 1.00 9.08 387 ALA A CA 1
ATOM 2916 C C . ALA A 1 390 ? 18.842 28.605 -36.297 1.00 8.61 387 ALA A C 1
ATOM 2917 O O . ALA A 1 390 ? 19.544 28.873 -37.277 1.00 8.88 387 ALA A O 1
ATOM 2919 N N . PHE A 1 391 ? 18.635 29.489 -35.325 1.00 8.21 388 PHE A N 1
ATOM 2920 C CA . PHE A 1 391 ? 19.280 30.799 -35.397 1.00 8.24 388 PHE A CA 1
ATOM 2921 C C . PHE A 1 391 ? 20.801 30.708 -35.287 1.00 8.28 388 PHE A C 1
ATOM 2922 O O . PHE A 1 391 ? 21.512 31.450 -35.964 1.00 9.17 388 PHE A O 1
ATOM 2930 N N . CYS A 1 392 ? 21.302 29.772 -34.479 1.00 8.23 389 CYS A N 1
ATOM 2931 C CA . CYS A 1 392 ? 22.738 29.547 -34.385 1.00 8.46 389 CYS A CA 1
ATOM 2932 C C . CYS A 1 392 ? 23.312 29.160 -35.749 1.00 8.74 389 CYS A C 1
ATOM 2933 O O . CYS A 1 392 ? 24.266 29.783 -36.227 1.00 9.26 389 CYS A O 1
ATOM 2936 N N . LEU A 1 393 ? 22.719 28.136 -36.374 1.00 8.90 390 LEU A N 1
ATOM 2937 C CA . LEU A 1 393 ? 23.192 27.665 -37.673 1.00 9.19 390 LEU A CA 1
ATOM 2938 C C . LEU A 1 393 ? 23.106 28.731 -38.755 1.00 9.40 390 LEU A C 1
ATOM 2939 O O . LEU A 1 393 ? 24.059 28.926 -39.503 1.00 10.18 390 LEU A O 1
ATOM 2944 N N . ALA A 1 394 ? 21.981 29.425 -38.840 1.00 9.07 391 ALA A N 1
ATOM 2945 C CA . ALA A 1 394 ? 21.850 30.477 -39.837 1.00 9.79 391 ALA A CA 1
ATOM 2946 C C . ALA A 1 394 ? 22.917 31.562 -39.635 1.00 9.98 391 ALA A C 1
ATOM 2947 O O . ALA A 1 394 ? 23.527 32.023 -40.601 1.00 11.02 391 ALA A O 1
ATOM 2949 N N . THR A 1 395 ? 23.141 31.960 -38.386 1.00 9.81 392 THR A N 1
ATOM 2950 C CA . THR A 1 395 ? 24.122 32.999 -38.067 1.00 9.51 392 THR A CA 1
ATOM 2951 C C . THR A 1 395 ? 25.541 32.613 -38.511 1.00 10.12 392 THR A C 1
ATOM 2952 O O . THR A 1 395 ? 26.239 33.403 -39.147 1.00 11.45 392 THR A O 1
ATOM 2956 N N . GLN A 1 396 ? 25.952 31.396 -38.196 1.00 10.14 393 GLN A N 1
ATOM 2957 C CA . GLN A 1 396 ? 27.297 30.953 -38.542 1.00 10.90 393 GLN A CA 1
ATOM 2958 C C . GLN A 1 396 ? 27.485 30.749 -40.040 1.00 10.92 393 GLN A C 1
ATOM 2959 O O . GLN A 1 396 ? 28.588 30.955 -4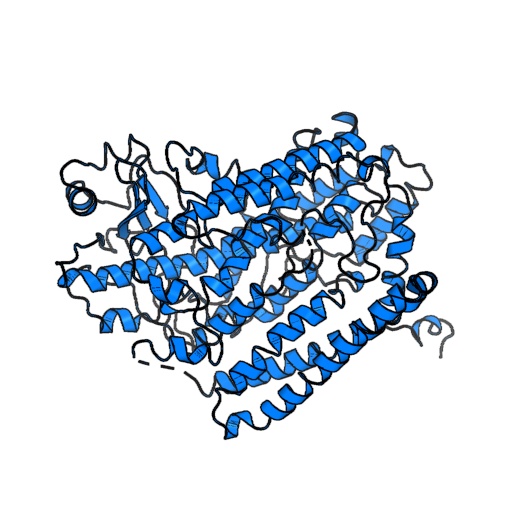0.558 1.00 11.36 393 GLN A O 1
ATOM 2965 N N . ARG A 1 397 ? 26.418 30.346 -40.736 1.00 10.52 394 ARG A N 1
ATOM 2966 C CA . ARG A 1 397 ? 26.496 30.076 -42.178 1.00 10.43 394 ARG A CA 1
ATOM 2967 C C . ARG A 1 397 ? 26.402 31.307 -43.081 1.00 10.47 394 ARG A C 1
ATOM 2968 O O . ARG A 1 397 ? 26.871 31.265 -44.222 1.00 11.13 394 ARG A O 1
ATOM 2976 N N . THR A 1 398 ? 25.799 32.392 -42.591 1.00 9.83 395 THR A N 1
ATOM 2977 C CA . THR A 1 398 ? 25.453 33.525 -43.478 1.00 10.07 395 THR A CA 1
ATOM 2978 C C . THR A 1 398 ? 25.883 34.921 -43.043 1.00 10.29 395 THR A C 1
ATOM 2979 O O . THR A 1 398 ? 25.967 35.801 -43.884 1.00 11.19 395 THR A O 1
ATOM 2983 N N . LEU A 1 399 ? 26.125 35.139 -41.754 1.00 10.06 396 LEU A N 1
ATOM 2984 C CA . LEU A 1 399 ? 26.634 36.419 -41.263 1.00 10.06 396 LEU A CA 1
ATOM 2985 C C . LEU A 1 399 ? 28.104 36.230 -41.012 1.00 10.07 396 LEU A C 1
ATOM 2986 O O . LEU A 1 399 ? 28.491 35.384 -40.206 1.00 10.22 396 LEU A O 1
ATOM 2991 N N . ALA A 1 400 ? 28.949 36.981 -41.710 1.00 10.47 397 ALA A N 1
ATOM 2992 C CA . ALA A 1 400 ? 30.393 36.795 -41.550 1.00 10.79 397 ALA A CA 1
ATOM 2993 C C . ALA A 1 400 ? 30.798 37.054 -40.106 1.00 10.82 397 ALA A C 1
ATOM 2994 O O . ALA A 1 400 ? 30.139 37.814 -39.415 1.00 11.06 397 ALA A O 1
ATOM 2996 N N . PRO A 1 401 ? 31.901 36.440 -39.641 1.00 11.73 398 PRO A N 1
ATOM 2997 C CA . PRO A 1 401 ? 32.325 36.762 -38.280 1.00 12.86 398 PRO A CA 1
A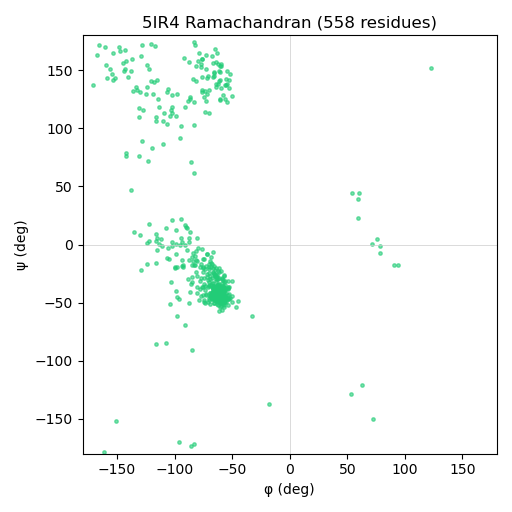TOM 2998 C C . PRO A 1 401 ? 32.575 38.259 -38.040 1.00 12.94 398 PRO A C 1
ATOM 2999 O O . PRO A 1 401 ? 32.447 38.708 -36.909 1.00 15.52 398 PRO A O 1
ATOM 3003 N N . SER A 1 402 ? 32.909 39.013 -39.097 1.00 13.30 399 SER A N 1
ATOM 3004 C CA . SER A 1 402 ? 33.089 40.469 -38.995 1.00 14.30 399 SER A CA 1
ATOM 3005 C C . SER A 1 402 ? 31.784 41.261 -39.187 1.00 13.80 399 SER A C 1
ATOM 3006 O O . SER A 1 402 ? 31.804 42.482 -39.164 1.00 14.73 399 SER A O 1
ATOM 3009 N N . HIS A 1 403 ? 30.654 40.575 -39.377 1.00 11.70 400 HIS A N 1
ATOM 3010 C CA . HIS A 1 403 ? 29.367 41.248 -39.459 1.00 10.41 400 HIS A CA 1
ATOM 3011 C C . HIS A 1 403 ? 28.944 41.637 -38.040 1.00 10.39 400 HIS A C 1
ATOM 3012 O O . HIS A 1 403 ? 28.991 40.795 -37.143 1.00 10.15 400 HIS A O 1
ATOM 3019 N N . PRO A 1 404 ? 28.519 42.901 -37.822 1.00 10.38 401 PRO A N 1
ATOM 3020 C CA . PRO A 1 404 ? 28.137 43.296 -36.452 1.00 10.58 401 PRO A CA 1
ATOM 3021 C C . PRO A 1 404 ? 27.029 42.439 -35.820 1.00 9.86 401 PRO A C 1
ATOM 3022 O O . PRO A 1 404 ? 27.007 42.256 -34.609 1.00 10.59 401 PRO A O 1
ATOM 3026 N N . LEU A 1 405 ? 26.099 41.937 -36.617 1.00 9.52 402 LEU A N 1
ATOM 3027 C CA . LEU A 1 405 ? 25.056 41.044 -36.087 1.00 9.43 402 LEU A CA 1
ATOM 3028 C C . LEU A 1 405 ? 25.588 39.663 -35.701 1.00 9.32 402 LEU A C 1
ATOM 3029 O O . LEU A 1 405 ? 25.051 39.044 -34.793 1.00 10.36 402 LEU A O 1
ATOM 3034 N N . HIS A 1 406 ? 26.628 39.169 -36.379 1.00 9.16 403 HIS A N 1
ATOM 3035 C CA . HIS A 1 406 ? 27.295 37.934 -35.918 1.00 9.66 403 HIS A CA 1
ATOM 3036 C C . HIS A 1 406 ? 27.939 38.185 -34.565 1.00 10.07 403 HIS A C 1
ATOM 3037 O O . HIS A 1 406 ? 27.792 37.392 -33.643 1.00 10.31 403 HIS A O 1
ATOM 3044 N N . VAL A 1 407 ? 28.642 39.307 -34.440 1.00 10.65 404 VAL A N 1
ATOM 3045 C CA . VAL A 1 407 ? 29.344 39.636 -33.185 1.00 10.63 404 VAL A CA 1
ATOM 3046 C C . VAL A 1 407 ? 28.346 39.706 -32.025 1.00 10.42 404 VAL A C 1
ATOM 3047 O O . VAL A 1 407 ? 28.602 39.187 -30.938 1.00 10.77 404 VAL A O 1
ATOM 3051 N N . LEU A 1 408 ? 27.203 40.332 -32.281 1.00 10.15 405 LEU A N 1
ATOM 3052 C CA . LEU A 1 408 ? 26.139 40.472 -31.296 1.00 10.06 405 LEU A CA 1
ATOM 3053 C C . LEU A 1 408 ? 25.493 39.148 -30.924 1.00 9.90 405 LEU A C 1
ATOM 3054 O O . LEU A 1 408 ? 25.260 38.874 -29.756 1.00 10.10 405 LEU A O 1
ATOM 3059 N N . LEU A 1 409 ? 25.169 38.342 -31.931 1.00 9.57 406 LEU A N 1
ATOM 3060 C CA . LEU A 1 409 ? 24.347 37.145 -31.691 1.00 10.16 406 LEU A CA 1
ATOM 3061 C C . LEU A 1 409 ? 25.119 35.909 -31.232 1.00 10.21 406 LEU A C 1
ATOM 3062 O O . LEU A 1 409 ? 24.591 35.101 -30.462 1.00 10.19 406 LEU A O 1
ATOM 3067 N N . ALA A 1 410 ? 26.359 35.750 -31.689 1.00 10.58 407 ALA A N 1
ATOM 3068 C CA . ALA A 1 410 ? 27.119 34.538 -31.396 1.00 11.01 407 ALA A CA 1
ATOM 3069 C C . ALA A 1 410 ? 27.200 34.193 -29.896 1.00 10.30 407 ALA A C 1
ATOM 3070 O O . ALA A 1 410 ? 27.029 33.018 -29.533 1.00 10.98 407 ALA A O 1
ATOM 3072 N N . PRO A 1 411 ? 27.425 35.194 -29.018 1.00 9.78 408 PRO A N 1
ATOM 3073 C CA . PRO A 1 411 ? 27.463 34.853 -27.584 1.00 9.75 408 PRO A CA 1
ATOM 3074 C C . PRO A 1 411 ? 26.167 34.218 -27.086 1.00 9.42 408 PRO A C 1
ATOM 3075 O O . PRO A 1 411 ? 26.186 33.408 -26.162 1.00 10.30 408 PRO A O 1
ATOM 3079 N N . HIS A 1 412 ? 25.058 34.572 -27.719 1.00 8.35 409 HIS A N 1
ATOM 3080 C CA . HIS A 1 412 ? 23.754 34.036 -27.348 1.00 8.46 409 HIS A CA 1
ATOM 3081 C C . HIS A 1 412 ? 23.504 32.614 -27.814 1.00 8.20 409 HIS A C 1
ATOM 3082 O O . HIS A 1 412 ? 22.473 32.054 -27.478 1.00 8.17 409 HIS A O 1
ATOM 3089 N N . PHE A 1 413 ? 24.428 32.025 -28.573 1.00 8.39 410 PHE A N 1
ATOM 3090 C CA . PHE A 1 413 ? 24.300 30.633 -29.007 1.00 8.74 410 PHE A CA 1
ATOM 3091 C C . PHE A 1 413 ? 25.401 29.750 -28.437 1.00 8.47 410 PHE A C 1
ATOM 3092 O O . PHE A 1 413 ? 25.520 28.601 -28.839 1.00 8.48 410 PHE A O 1
ATOM 3100 N N . GLU A 1 414 ? 26.195 30.268 -27.499 1.00 8.73 411 GLU A N 1
ATOM 3101 C CA . GLU A 1 414 ? 27.244 29.465 -26.899 1.00 9.37 411 GLU A CA 1
ATOM 3102 C C . GLU A 1 414 ? 26.673 28.180 -26.291 1.00 8.59 411 GLU A C 1
ATOM 3103 O O . GLU A 1 414 ? 25.758 28.242 -25.463 1.00 8.48 411 GLU A O 1
ATOM 3109 N N . GLY A 1 415 ? 27.203 27.026 -26.701 1.00 8.08 412 GLY A N 1
ATOM 3110 C CA . GLY A 1 415 ? 26.782 25.753 -26.130 1.00 7.92 412 GLY A CA 1
ATOM 3111 C C . GLY A 1 415 ? 25.460 25.196 -26.642 1.00 8.10 412 GLY A C 1
ATOM 3112 O O . GLY A 1 415 ? 25.049 24.116 -26.231 1.00 9.08 412 GLY A O 1
ATOM 3113 N N . THR A 1 416 ? 24.785 25.913 -27.539 1.00 8.11 413 THR A N 1
ATOM 3114 C CA . THR A 1 416 ? 23.463 25.501 -27.996 1.00 8.11 413 THR A CA 1
ATOM 3115 C C . THR A 1 416 ? 23.491 24.253 -28.875 1.00 8.04 413 THR A C 1
ATOM 3116 O O . THR A 1 416 ? 22.722 23.323 -28.651 1.00 8.63 413 THR A O 1
ATOM 3120 N N . LEU A 1 417 ? 24.384 24.224 -29.865 1.00 7.93 414 LEU A N 1
ATOM 3121 C CA . LEU A 1 417 ? 24.456 23.051 -30.731 1.00 8.10 414 LEU A CA 1
ATOM 3122 C C . LEU A 1 417 ? 24.784 21.810 -29.897 1.00 8.24 414 LEU A C 1
ATOM 3123 O O . LEU A 1 417 ? 24.186 20.754 -30.082 1.00 8.81 414 LEU A O 1
ATOM 3128 N N . PHE A 1 418 ? 25.729 21.953 -28.971 1.00 7.94 415 PHE A N 1
ATOM 3129 C CA . PHE A 1 418 ? 26.150 20.822 -28.142 1.00 8.44 415 PHE A CA 1
ATOM 3130 C C . PHE A 1 418 ? 25.022 20.294 -27.247 1.00 8.81 415 PHE A C 1
ATOM 3131 O O . PHE A 1 418 ? 24.741 19.091 -27.223 1.00 9.47 415 PHE A O 1
ATOM 3139 N N . ILE A 1 419 ? 24.372 21.189 -26.507 1.00 8.68 416 ILE A N 1
ATOM 3140 C CA . ILE A 1 419 ? 23.322 20.729 -25.591 1.00 8.53 416 ILE A CA 1
ATOM 3141 C C . ILE A 1 419 ? 22.153 20.085 -26.357 1.00 8.75 416 ILE A C 1
ATOM 3142 O O . ILE A 1 419 ? 21.555 19.127 -25.881 1.00 9.48 416 ILE A O 1
ATOM 3147 N N . ASN A 1 420 ? 21.845 20.597 -27.548 1.00 8.59 417 ASN A N 1
ATOM 3148 C CA . ASN A 1 420 ? 20.735 20.059 -28.340 1.00 8.85 417 ASN A CA 1
ATOM 3149 C C . ASN A 1 420 ? 21.065 18.715 -28.960 1.00 9.02 417 ASN A C 1
ATOM 3150 O O . ASN A 1 420 ? 20.197 17.851 -29.031 1.00 9.38 417 ASN A O 1
ATOM 3155 N N . GLU A 1 421 ? 22.322 18.517 -29.380 1.00 9.59 418 GLU A N 1
ATOM 3156 C CA . GLU A 1 421 ? 22.756 17.177 -29.787 1.00 10.27 418 GLU A CA 1
ATOM 3157 C C . GLU A 1 421 ? 22.635 16.227 -28.588 1.00 9.97 418 GLU A C 1
ATOM 3158 O O . GLU A 1 421 ? 22.230 15.089 -28.750 1.00 11.21 418 GLU A O 1
ATOM 3164 N N . GLY A 1 422 ? 22.973 16.708 -27.384 1.00 9.60 419 GLY A N 1
ATOM 3165 C CA . GLY A 1 422 ? 22.773 15.917 -26.174 1.00 10.60 419 GLY A CA 1
ATOM 3166 C C . GLY A 1 422 ? 21.321 15.545 -25.941 1.00 10.59 419 GLY A C 1
ATOM 3167 O O . GLY A 1 422 ? 21.024 14.402 -25.594 1.00 11.58 419 GLY A O 1
ATOM 3168 N N . ALA A 1 423 ? 20.407 16.497 -26.124 1.00 9.91 420 ALA A N 1
ATOM 3169 C CA . ALA A 1 423 ? 18.977 16.204 -25.969 1.00 10.19 420 ALA A CA 1
ATOM 3170 C C . ALA A 1 423 ? 18.559 15.067 -26.909 1.00 10.34 420 ALA A C 1
ATOM 3171 O O . ALA A 1 423 ? 17.916 14.098 -26.485 1.00 11.42 420 ALA A O 1
ATOM 3173 N N . ALA A 1 424 ? 18.942 15.185 -28.175 1.00 10.17 421 ALA A N 1
ATOM 3174 C CA . ALA A 1 424 ? 18.569 14.196 -29.193 1.00 10.39 421 ALA A CA 1
ATOM 3175 C C . ALA A 1 424 ? 19.190 12.825 -28.945 1.00 10.75 421 ALA A C 1
ATOM 3176 O O . ALA A 1 424 ? 18.492 11.815 -28.964 1.00 11.64 421 ALA A O 1
ATOM 3178 N N . ARG A 1 425 ? 20.501 12.785 -28.722 1.00 11.05 422 ARG A N 1
ATOM 3179 C CA . ARG A 1 425 ? 21.207 11.501 -28.603 1.00 12.74 422 ARG A CA 1
ATOM 3180 C C . ARG A 1 425 ? 21.019 10.834 -27.257 1.00 13.07 422 ARG A C 1
ATOM 3181 O O . ARG A 1 425 ? 20.914 9.607 -27.188 1.00 16.05 422 ARG A O 1
ATOM 3189 N N . ILE A 1 426 ? 20.993 11.632 -26.185 1.00 12.12 423 ILE A N 1
ATOM 3190 C CA . ILE A 1 426 ? 21.006 11.094 -24.826 1.00 13.40 423 ILE A CA 1
ATOM 3191 C C . ILE A 1 426 ? 19.618 11.015 -24.202 1.00 13.71 423 ILE A C 1
ATOM 3192 O O . ILE A 1 426 ? 19.290 10.000 -23.595 1.00 15.52 423 ILE A O 1
ATOM 3197 N N . LEU A 1 427 ? 18.806 12.067 -24.343 1.00 11.81 424 LEU A N 1
ATOM 3198 C CA . LEU A 1 427 ? 17.496 12.102 -23.679 1.00 11.71 424 LEU A CA 1
ATOM 3199 C C . LEU A 1 427 ? 16.328 11.487 -24.449 1.00 11.77 424 LEU A C 1
ATOM 3200 O O . LEU A 1 427 ? 15.409 10.986 -23.819 1.00 12.42 424 LEU A O 1
ATOM 3205 N N . LEU A 1 428 ? 16.368 11.511 -25.784 1.00 11.56 425 LEU A N 1
ATOM 3206 C CA . LEU A 1 428 ? 15.235 11.066 -26.615 1.00 11.99 425 LEU A CA 1
ATOM 3207 C C . LEU A 1 428 ? 15.238 9.638 -27.227 1.00 12.88 425 LEU A C 1
ATOM 3208 O O . LEU A 1 428 ? 14.274 9.306 -27.906 1.00 13.39 425 LEU A O 1
ATOM 3213 N N . PRO A 1 429 ? 16.281 8.790 -26.992 1.00 14.33 426 PRO A N 1
ATOM 3214 C CA . PRO A 1 429 ? 16.182 7.468 -27.639 1.00 15.07 426 PRO A CA 1
ATOM 3215 C C . PRO A 1 429 ? 15.271 6.512 -26.874 1.00 14.79 426 PRO A C 1
ATOM 3216 O O . PRO A 1 429 ? 14.816 6.832 -25.772 1.00 13.02 426 PRO A O 1
ATOM 3220 N N A SER A 1 430 ? 14.996 5.344 -27.448 0.50 15.36 427 SER A N 1
ATOM 3221 N N B SER A 1 430 ? 15.024 5.341 -27.455 0.50 15.50 427 SER A N 1
ATOM 3222 C CA A SER A 1 430 ? 14.184 4.355 -26.750 0.50 15.28 427 SER A CA 1
ATOM 3223 C CA B SER A 1 430 ? 14.283 4.286 -26.775 0.50 15.65 427 SER A CA 1
ATOM 3224 C C A SER A 1 430 ? 14.826 4.026 -25.410 0.50 14.30 427 SER A C 1
ATOM 3225 C C B SER A 1 430 ? 14.858 4.026 -25.391 0.50 14.39 427 SER A C 1
ATOM 3226 O O A SER A 1 430 ? 16.050 3.933 -25.301 0.50 14.80 427 SER A O 1
ATOM 3227 O O B SER A 1 430 ? 16.079 3.982 -25.227 0.50 14.77 427 SER A O 1
ATOM 3232 N N . ALA A 1 431 ? 13.975 3.885 -24.398 1.00 13.63 428 ALA A N 1
ATOM 3233 C CA . ALA A 1 431 ? 14.362 3.565 -23.011 1.00 14.49 428 ALA A CA 1
ATOM 3234 C C . ALA A 1 431 ? 15.189 4.625 -22.292 1.00 13.61 428 ALA A C 1
ATOM 3235 O O . ALA A 1 431 ? 15.697 4.364 -21.199 1.00 15.66 428 ALA A O 1
ATOM 3237 N N . GLY A 1 432 ? 15.287 5.826 -22.875 1.00 12.58 429 GLY A N 1
ATOM 3238 C CA . GLY A 1 432 ? 15.998 6.933 -22.260 1.00 11.75 429 GLY A CA 1
ATOM 3239 C C . GLY A 1 432 ? 15.121 7.708 -21.304 1.00 10.94 429 GLY A C 1
ATOM 3240 O O . GLY A 1 432 ? 13.974 7.325 -21.028 1.00 11.04 429 GLY A O 1
ATOM 3241 N N . PHE A 1 433 ? 15.658 8.819 -20.796 1.00 10.14 430 PHE A N 1
ATOM 3242 C CA . PHE A 1 433 ? 14.960 9.602 -19.780 1.00 10.79 430 PHE A CA 1
ATOM 3243 C C . PHE A 1 433 ? 13.539 9.979 -20.191 1.00 9.74 430 PHE A C 1
ATOM 3244 O O . PHE A 1 433 ? 12.599 9.841 -19.407 1.00 10.04 430 PHE A O 1
ATOM 3252 N N . ILE A 1 434 ? 13.376 10.464 -21.412 1.00 9.29 431 ILE A N 1
ATOM 3253 C CA . ILE A 1 434 ? 12.062 10.935 -21.850 1.00 9.34 431 ILE A CA 1
ATOM 3254 C C . ILE A 1 434 ? 11.075 9.779 -22.068 1.00 9.53 431 ILE A C 1
ATOM 3255 O O . ILE A 1 434 ? 9.903 9.917 -21.749 1.00 9.97 431 ILE A O 1
ATOM 3260 N N . ASP A 1 435 ? 11.551 8.646 -22.576 1.00 9.24 432 ASP A N 1
ATOM 3261 C CA . ASP A 1 435 ? 10.690 7.457 -22.720 1.00 9.87 432 ASP A CA 1
ATOM 3262 C C . ASP A 1 435 ? 10.212 6.950 -21.347 1.00 10.16 432 ASP A C 1
ATOM 3263 O O . ASP A 1 435 ? 9.087 6.473 -21.193 1.00 10.59 432 ASP A O 1
ATOM 3268 N N . VAL A 1 436 ? 11.078 7.061 -20.345 1.00 10.39 433 VAL A N 1
ATOM 3269 C CA . VAL A 1 436 ? 10.727 6.693 -18.979 1.00 10.69 433 VAL A CA 1
ATOM 3270 C C . VAL A 1 436 ? 9.747 7.692 -18.366 1.00 10.21 433 VAL A C 1
ATOM 3271 O O . VAL A 1 436 ? 8.716 7.306 -17.819 1.00 10.05 433 VAL A O 1
ATOM 3275 N N . MET A 1 437 ? 10.076 8.975 -18.484 1.00 9.80 434 MET A N 1
ATOM 3276 C CA . MET A 1 437 ? 9.393 10.023 -17.712 1.00 9.23 434 MET A CA 1
ATOM 3277 C C . MET A 1 437 ? 8.083 10.575 -18.304 1.00 9.45 434 MET A C 1
ATOM 3278 O O . MET A 1 437 ? 7.309 11.204 -17.581 1.00 10.46 434 MET A O 1
ATOM 3283 N N . PHE A 1 438 ? 7.853 10.352 -19.596 1.00 8.99 435 PHE A N 1
ATOM 3284 C CA . PHE A 1 438 ? 6.710 10.903 -20.320 1.00 8.67 435 PHE A CA 1
ATOM 3285 C C . PHE A 1 438 ? 5.881 9.742 -20.839 1.00 9.17 435 PHE A C 1
ATOM 3286 O O . PHE A 1 438 ? 6.424 8.817 -21.469 1.00 9.80 435 PHE A O 1
ATOM 3294 N N . ALA A 1 439 ? 4.576 9.782 -20.573 1.00 9.68 436 ALA A N 1
ATOM 3295 C CA . ALA A 1 439 ? 3.686 8.621 -20.822 1.00 9.95 436 ALA A CA 1
ATOM 3296 C C . ALA A 1 439 ? 3.637 8.135 -22.254 1.00 9.80 436 ALA A C 1
ATOM 3297 O O . ALA A 1 439 ? 3.561 6.933 -22.495 1.00 10.31 436 ALA A O 1
ATOM 3299 N N . ALA A 1 440 ? 3.661 9.055 -23.212 1.00 9.58 437 ALA A N 1
ATOM 3300 C CA . ALA A 1 440 ? 3.467 8.665 -24.614 1.00 9.93 437 ALA A CA 1
ATOM 3301 C C . ALA A 1 440 ? 4.560 7.722 -25.139 1.00 10.06 437 ALA A C 1
ATOM 3302 O O . ALA A 1 440 ? 5.688 7.724 -24.640 1.00 10.20 437 ALA A O 1
ATOM 3304 N N . PRO A 1 441 ? 4.234 6.926 -26.174 1.00 10.36 438 PRO A N 1
ATOM 3305 C CA . PRO A 1 441 ? 5.289 6.185 -26.870 1.00 10.47 438 PRO A CA 1
ATOM 3306 C C . PRO A 1 441 ? 6.361 7.160 -27.347 1.00 10.19 438 PRO A C 1
ATOM 3307 O O . PRO A 1 441 ? 6.035 8.272 -27.781 1.00 10.77 438 PRO A O 1
ATOM 3311 N N . ILE A 1 442 ? 7.622 6.753 -27.278 1.00 9.66 439 ILE A N 1
ATOM 3312 C CA . ILE A 1 442 ? 8.734 7.680 -27.543 1.00 9.91 439 ILE A CA 1
ATOM 3313 C C . ILE A 1 442 ? 8.668 8.293 -28.955 1.00 10.33 439 ILE A C 1
ATOM 3314 O O . ILE A 1 442 ? 8.979 9.468 -29.141 1.00 10.90 439 ILE A O 1
ATOM 3319 N N . GLN A 1 443 ? 8.221 7.512 -29.934 1.00 11.03 440 GLN A N 1
ATOM 3320 C CA . GLN A 1 443 ? 8.084 8.036 -31.304 1.00 12.67 440 GLN A CA 1
ATOM 3321 C C . GLN A 1 443 ? 7.047 9.160 -31.373 1.00 11.71 440 GLN A C 1
ATOM 3322 O O . GLN A 1 443 ? 7.205 10.122 -32.142 1.00 12.31 440 GLN A O 1
ATOM 3328 N N . ASP A 1 444 ? 5.974 9.021 -30.591 1.00 11.39 441 ASP A N 1
ATOM 3329 C CA . ASP A 1 444 ? 4.928 10.052 -30.524 1.00 11.12 441 ASP A CA 1
ATOM 3330 C C . ASP A 1 444 ? 5.468 11.303 -29.837 1.00 10.31 441 ASP A C 1
ATOM 3331 O O . ASP A 1 444 ? 5.200 12.432 -30.273 1.00 11.08 441 ASP A O 1
ATOM 3336 N N . THR A 1 445 ? 6.229 11.114 -28.768 1.00 9.87 442 THR A N 1
ATOM 3337 C CA . THR A 1 445 ? 6.842 12.259 -28.081 1.00 9.67 442 THR A CA 1
ATOM 3338 C C . THR A 1 445 ? 7.753 13.035 -29.028 1.00 10.02 442 THR A C 1
ATOM 3339 O O . THR A 1 445 ? 7.646 14.265 -29.144 1.00 10.34 442 THR A O 1
ATOM 3343 N N . GLN A 1 446 ? 8.625 12.317 -29.732 1.00 10.08 443 GLN A N 1
ATOM 3344 C CA . GLN A 1 446 ? 9.540 12.947 -30.690 1.00 10.20 443 GLN A CA 1
ATOM 3345 C C . GLN A 1 446 ? 8.781 13.705 -31.779 1.00 10.48 443 GLN A C 1
ATOM 3346 O O . GLN A 1 446 ? 9.102 14.862 -32.087 1.00 11.20 443 GLN A O 1
ATOM 3352 N N . ALA A 1 447 ? 7.780 13.051 -32.371 1.00 9.89 444 ALA A N 1
ATOM 3353 C CA . ALA A 1 447 ? 7.029 13.666 -33.468 1.00 10.66 444 ALA A CA 1
ATOM 3354 C C . ALA A 1 447 ? 6.241 14.883 -33.025 1.00 10.34 444 ALA A C 1
ATOM 3355 O O . ALA A 1 447 ? 6.136 15.863 -33.759 1.00 11.37 444 ALA A O 1
ATOM 3357 N N . THR A 1 448 ? 5.686 14.821 -31.819 1.00 9.83 445 THR A N 1
ATOM 3358 C CA . THR A 1 448 ? 4.830 15.883 -31.311 1.00 9.95 445 THR A CA 1
ATOM 3359 C C . THR A 1 448 ? 5.668 17.101 -30.898 1.00 9.33 445 THR A C 1
ATOM 3360 O O . THR A 1 448 ? 5.307 18.246 -31.228 1.00 10.06 445 THR A O 1
ATOM 3364 N N . ALA A 1 449 ? 6.787 16.862 -30.213 1.00 8.88 446 ALA A N 1
ATOM 3365 C CA . ALA A 1 449 ? 7.728 17.948 -29.896 1.00 8.93 446 ALA A CA 1
ATOM 3366 C C . ALA A 1 449 ? 8.246 18.597 -31.174 1.00 9.13 446 ALA A C 1
ATOM 3367 O O . ALA A 1 449 ? 8.305 19.818 -31.268 1.00 9.28 446 ALA A O 1
ATOM 3369 N N . GLY A 1 450 ? 8.618 17.777 -32.159 1.00 9.73 447 GLY A N 1
ATOM 3370 C CA . GLY A 1 450 ? 9.114 18.307 -33.434 1.00 9.58 447 GLY A CA 1
ATOM 3371 C C . GLY A 1 450 ? 8.052 19.114 -34.173 1.00 9.34 447 GLY A C 1
ATOM 3372 O O . GLY A 1 450 ? 8.338 20.187 -34.711 1.00 9.43 447 GLY A O 1
ATOM 3373 N N . GLY A 1 451 ? 6.821 18.599 -34.200 1.00 9.34 448 GLY A N 1
ATOM 3374 C CA . GLY A 1 451 ? 5.706 19.303 -34.836 1.00 9.93 448 GLY A CA 1
ATOM 3375 C C . GLY A 1 451 ? 5.431 20.652 -34.183 1.00 9.76 448 GLY A C 1
ATOM 3376 O O . GLY A 1 451 ? 5.132 21.639 -34.865 1.00 10.27 448 GLY A O 1
ATOM 3377 N N . ASN A 1 452 ? 5.565 20.703 -32.859 1.00 9.16 449 ASN A N 1
ATOM 3378 C CA . ASN A 1 452 ? 5.337 21.933 -32.130 1.00 9.18 449 ASN A CA 1
ATOM 3379 C C . ASN A 1 452 ? 6.395 22.971 -32.508 1.00 9.22 449 ASN A C 1
ATOM 3380 O O . ASN A 1 452 ? 6.071 24.117 -32.763 1.00 9.47 449 ASN A O 1
ATOM 3385 N N . ARG A 1 453 ? 7.655 22.542 -32.571 1.00 8.75 450 ARG A N 1
ATOM 3386 C CA . ARG A 1 453 ? 8.727 23.415 -33.036 1.00 8.98 450 ARG A CA 1
ATOM 3387 C C . ARG A 1 453 ? 8.443 23.924 -34.456 1.00 8.93 450 ARG A C 1
ATOM 3388 O O . ARG A 1 453 ? 8.561 25.117 -34.715 1.00 9.27 450 ARG A O 1
ATOM 3396 N N . LEU A 1 454 ? 8.061 23.029 -35.363 1.00 9.02 451 LEU A N 1
ATOM 3397 C CA . LEU A 1 454 ? 7.799 23.447 -36.745 1.00 9.89 451 LEU A CA 1
ATOM 3398 C C . LEU A 1 454 ? 6.615 24.417 -36.866 1.00 10.41 451 LEU A C 1
ATOM 3399 O O . LEU A 1 454 ? 6.598 25.256 -37.761 1.00 12.67 451 LEU A O 1
ATOM 3404 N N . GLY A 1 455 ? 5.640 24.322 -35.969 1.00 9.74 452 GLY A N 1
ATOM 3405 C CA . GLY A 1 455 ? 4.483 25.225 -36.014 1.00 10.67 452 GLY A CA 1
ATOM 3406 C C . GLY A 1 455 ? 4.622 26.522 -35.230 1.00 11.28 452 GLY A C 1
ATOM 3407 O O . GLY A 1 455 ? 3.735 27.364 -35.292 1.00 13.09 452 GLY A O 1
ATOM 3408 N N . PHE A 1 456 ? 5.720 26.691 -34.490 1.00 10.39 453 PHE A N 1
ATOM 3409 C CA . PHE A 1 456 ? 5.879 27.832 -33.595 1.00 10.10 453 PHE A CA 1
ATOM 3410 C C . PHE A 1 456 ? 6.156 29.100 -34.390 1.00 10.00 453 PHE A C 1
ATOM 3411 O O . PHE A 1 456 ? 7.196 29.233 -35.038 1.00 10.65 453 PHE A O 1
ATOM 3419 N N . ASP A 1 457 ? 5.220 30.030 -34.341 1.00 9.82 454 ASP A N 1
ATOM 3420 C CA . ASP A 1 457 ? 5.310 31.252 -35.130 1.00 9.53 454 ASP A CA 1
ATOM 3421 C C . ASP A 1 457 ? 6.188 32.269 -34.413 1.00 9.56 454 ASP A C 1
ATOM 3422 O O . ASP A 1 457 ? 5.923 32.657 -33.282 1.00 10.23 454 ASP A O 1
ATOM 3427 N N . PHE A 1 458 ? 7.237 32.696 -35.104 1.00 9.39 455 PHE A N 1
ATOM 3428 C CA . PHE A 1 458 ? 8.270 33.570 -34.534 1.00 9.37 455 PHE A CA 1
ATOM 3429 C C . PHE A 1 458 ? 7.701 34.885 -34.011 1.00 9.49 455 PHE A C 1
ATOM 3430 O O . PHE A 1 458 ? 8.062 35.333 -32.927 1.00 10.33 455 PHE A O 1
ATOM 3438 N N . TYR A 1 459 ? 6.823 35.511 -34.792 1.00 9.27 456 TYR A N 1
ATOM 3439 C CA . TYR A 1 459 ? 6.238 36.807 -34.385 1.00 9.47 456 TYR A CA 1
ATOM 3440 C C . TYR A 1 459 ? 5.143 36.635 -33.327 1.00 9.75 456 TYR A C 1
ATOM 3441 O O . TYR A 1 459 ? 5.115 37.361 -32.342 1.00 10.42 456 TYR A O 1
ATOM 3450 N N . ARG A 1 460 ? 4.254 35.667 -33.521 1.00 9.59 457 ARG A N 1
ATOM 3451 C CA . ARG A 1 460 ? 3.198 35.416 -32.536 1.00 10.02 457 ARG A CA 1
ATOM 3452 C C . ARG A 1 460 ? 3.757 34.966 -31.193 1.00 10.16 457 ARG A C 1
ATOM 3453 O O . ARG A 1 460 ? 3.138 35.193 -30.157 1.00 11.53 457 ARG A O 1
ATOM 3461 N N . GLY A 1 461 ? 4.936 34.347 -31.217 1.00 10.02 458 GLY A N 1
ATOM 3462 C CA . GLY A 1 461 ? 5.598 33.861 -30.018 1.00 9.79 458 GLY A CA 1
ATOM 3463 C C . GLY A 1 461 ? 6.372 34.908 -29.246 1.00 9.54 458 GLY A C 1
ATOM 3464 O O . GLY A 1 461 ? 6.870 34.615 -28.170 1.00 9.37 458 GLY A O 1
ATOM 3465 N N . MET A 1 462 ? 6.477 36.121 -29.781 1.00 9.38 459 MET A N 1
ATOM 3466 C CA . MET A 1 462 ? 7.133 37.225 -29.069 1.00 9.36 459 MET A CA 1
ATOM 3467 C C . MET A 1 462 ? 6.353 37.550 -27.819 1.00 9.48 459 MET A C 1
ATOM 3468 O O . MET A 1 462 ? 5.128 37.598 -27.857 1.00 9.99 459 MET A O 1
ATOM 3473 N N . LEU A 1 463 ? 7.055 37.793 -26.715 1.00 9.34 460 LEU A N 1
ATOM 3474 C CA . LEU A 1 463 ? 6.407 38.014 -25.422 1.00 10.31 460 LEU A CA 1
ATOM 3475 C C . LEU A 1 463 ? 5.220 38.988 -25.483 1.00 10.31 460 LEU A C 1
ATOM 3476 O O . LEU A 1 463 ? 4.129 38.634 -25.042 1.00 10.65 460 LEU A O 1
ATOM 3481 N N . PRO A 1 464 ? 5.418 40.201 -26.028 1.00 10.98 461 PRO A N 1
ATOM 3482 C CA . PRO A 1 464 ? 4.278 41.141 -26.036 1.00 11.79 461 PRO A CA 1
ATOM 3483 C C . PRO A 1 464 ? 3.077 40.630 -26.838 1.00 12.33 461 PRO A C 1
ATOM 3484 O O . PRO A 1 464 ? 1.933 40.847 -26.426 1.00 13.45 461 PRO A O 1
ATOM 3488 N N A GLU A 1 465 ? 3.339 39.961 -27.964 0.50 12.08 462 GLU A N 1
ATOM 3489 N N B GLU A 1 465 ? 3.328 39.956 -27.959 0.50 12.04 462 GLU A N 1
ATOM 3490 C CA A GLU A 1 465 ? 2.280 39.398 -28.809 0.50 13.41 462 GLU A CA 1
ATOM 3491 C CA B GLU A 1 465 ? 2.235 39.423 -28.766 0.50 13.45 462 GLU A CA 1
ATOM 3492 C C A GLU A 1 465 ? 1.539 38.260 -28.106 0.50 12.99 462 GLU A C 1
ATOM 3493 C C B GLU A 1 465 ? 1.523 38.269 -28.074 0.50 12.99 462 GLU A C 1
ATOM 3494 O O A GLU A 1 465 ? 0.310 38.177 -28.176 0.50 14.97 462 GLU A O 1
ATOM 3495 O O B GLU A 1 465 ? 0.294 38.179 -28.126 0.50 14.97 462 GLU A O 1
ATOM 3506 N N . SER A 1 466 ? 2.292 37.388 -27.436 1.00 11.67 463 SER A N 1
ATOM 3507 C CA . SER A 1 466 ? 1.726 36.276 -26.656 1.00 12.47 463 SER A CA 1
ATOM 3508 C C . SER A 1 466 ? 0.782 36.792 -25.563 1.00 12.21 463 SER A C 1
ATOM 3509 O O . SER A 1 466 ? -0.329 36.279 -25.392 1.00 13.07 463 SER A O 1
ATOM 3512 N N . LEU A 1 467 ? 1.227 37.825 -24.849 1.00 11.30 464 LEU A N 1
ATOM 3513 C CA . LEU A 1 467 ? 0.435 38.418 -23.774 1.00 11.44 464 LEU A CA 1
ATOM 3514 C C . LEU A 1 467 ? -0.851 39.025 -24.316 1.00 12.22 464 LEU A C 1
ATOM 3515 O O . LEU A 1 467 ? -1.915 38.833 -23.734 1.00 12.59 464 LEU A O 1
ATOM 3520 N N . LYS A 1 468 ? -0.750 39.749 -25.429 1.00 13.42 465 LYS A N 1
ATOM 3521 C CA . LYS A 1 468 ? -1.926 40.379 -26.058 1.00 15.11 465 LYS A CA 1
ATOM 3522 C C . LYS A 1 468 ? -2.900 39.344 -26.609 1.00 14.04 465 LYS A C 1
ATOM 3523 O O . LYS A 1 468 ? -4.111 39.455 -26.393 1.00 14.68 465 LYS A O 1
ATOM 3529 N N . ALA A 1 469 ? -2.378 38.335 -27.298 1.00 13.77 466 ALA A N 1
ATOM 3530 C CA . ALA A 1 469 ? -3.216 37.300 -27.921 1.00 14.02 466 ALA A CA 1
ATOM 3531 C C . ALA A 1 469 ? -4.016 36.516 -26.895 1.00 13.94 466 ALA A C 1
ATOM 3532 O O . ALA A 1 469 ? -5.131 36.094 -27.169 1.00 15.69 466 ALA A O 1
ATOM 3534 N N . ARG A 1 470 ? -3.429 36.322 -25.720 1.00 12.91 467 ARG A N 1
ATOM 3535 C CA . ARG A 1 470 ? -4.085 35.613 -24.631 1.00 11.91 467 ARG A CA 1
ATOM 3536 C C . ARG A 1 470 ? -4.869 36.536 -23.688 1.00 12.28 467 ARG A C 1
ATOM 3537 O O . ARG A 1 470 ? -5.478 36.056 -22.733 1.00 12.49 467 ARG A O 1
ATOM 3545 N N . ASN A 1 471 ? -4.848 37.847 -23.962 1.00 12.54 468 ASN A N 1
ATOM 3546 C CA . ASN A 1 471 ? -5.538 38.845 -23.149 1.00 13.45 468 ASN A CA 1
ATOM 3547 C C . ASN A 1 471 ? -5.160 38.778 -21.672 1.00 12.95 468 ASN A C 1
ATOM 3548 O O . ASN A 1 471 ? -6.007 38.859 -20.782 1.00 13.46 468 ASN A O 1
ATOM 3553 N N . VAL A 1 472 ? -3.857 38.643 -21.435 1.00 12.11 469 VAL A N 1
ATOM 3554 C CA . VAL A 1 472 ? -3.286 38.638 -20.097 1.00 12.68 469 VAL A CA 1
ATOM 3555 C C . VAL A 1 472 ? -2.241 39.747 -19.942 1.00 13.45 469 VAL A C 1
ATOM 3556 O O . VAL A 1 472 ? -1.436 39.733 -19.008 1.00 14.05 469 VAL A O 1
ATOM 3560 N N . ASP A 1 473 ? -2.281 40.710 -20.851 1.00 14.46 470 ASP A N 1
ATOM 3561 C CA . ASP A 1 473 ? -1.303 41.792 -20.907 1.00 15.25 470 ASP A CA 1
ATOM 3562 C C . ASP A 1 473 ? -1.619 42.960 -19.972 1.00 16.79 470 ASP A C 1
ATOM 3563 O O . ASP A 1 473 ? -0.759 43.796 -19.743 1.00 19.78 470 ASP A O 1
ATOM 3568 N N . ASP A 1 474 ? -2.840 43.026 -19.444 1.00 16.25 471 ASP A N 1
ATOM 3569 C CA . ASP A 1 474 ? -3.280 44.187 -18.660 1.00 16.82 471 ASP A CA 1
ATOM 3570 C C . ASP A 1 474 ? -3.163 43.922 -17.157 1.00 16.93 471 ASP A C 1
ATOM 3571 O O . ASP A 1 474 ? -3.919 43.126 -16.623 1.00 17.80 471 ASP A O 1
ATOM 3576 N N . PRO A 1 475 ? -2.223 44.603 -16.460 1.00 17.63 472 PRO A N 1
ATOM 3577 C CA . PRO A 1 475 ? -2.136 44.381 -15.012 1.00 19.06 472 PRO A CA 1
ATOM 3578 C C . PRO A 1 475 ? -3.397 44.772 -14.220 1.00 20.64 472 PRO A C 1
ATOM 3579 O O . PRO A 1 475 ? -3.594 44.270 -13.116 1.00 21.00 472 PRO A O 1
ATOM 3583 N N . ALA A 1 476 ? -4.228 45.656 -14.771 1.00 21.91 473 ALA A N 1
ATOM 3584 C CA . ALA A 1 476 ? -5.495 46.010 -14.121 1.00 23.96 473 ALA A CA 1
ATOM 3585 C C . ALA A 1 476 ? -6.448 44.810 -14.062 1.00 23.55 473 ALA A C 1
ATOM 3586 O O . ALA A 1 476 ? -7.161 44.630 -13.069 1.00 27.55 473 ALA A O 1
ATOM 3588 N N . ALA A 1 477 ? -6.448 43.996 -15.124 1.00 20.92 474 ALA A N 1
ATOM 3589 C CA . ALA A 1 477 ? -7.279 42.784 -15.211 1.00 20.12 474 ALA A CA 1
ATOM 3590 C C . ALA A 1 477 ? -6.694 41.612 -14.419 1.00 18.27 474 ALA A C 1
ATOM 3591 O O . ALA A 1 477 ? -7.406 40.938 -13.672 1.00 17.66 474 ALA A O 1
ATOM 3593 N N . LEU A 1 478 ? -5.397 41.364 -14.602 1.00 16.93 475 LEU A N 1
ATOM 3594 C CA . LEU A 1 478 ? -4.705 40.268 -13.928 1.00 15.77 475 LEU A CA 1
ATOM 3595 C C . LEU A 1 478 ? -3.450 40.835 -13.254 1.00 16.68 475 LEU A C 1
ATOM 3596 O O . LEU A 1 478 ? -2.383 40.869 -13.867 1.00 15.67 475 LEU A O 1
ATOM 3601 N N . PRO A 1 479 ? -3.576 41.300 -11.993 1.00 16.97 476 PRO A N 1
ATOM 3602 C CA . PRO A 1 479 ? -2.439 41.967 -11.335 1.00 17.20 476 PRO A CA 1
ATOM 3603 C C . PRO A 1 479 ? -1.194 41.116 -11.079 1.00 16.08 476 PRO A C 1
ATOM 3604 O O . PRO A 1 479 ? -0.077 41.560 -11.368 1.00 17.44 476 PRO A O 1
ATOM 3608 N N . ASP A 1 480 ? -1.379 39.920 -10.535 1.00 15.51 477 ASP A N 1
ATOM 3609 C CA . ASP A 1 480 ? -0.257 39.094 -10.098 1.00 15.35 477 ASP A CA 1
ATOM 3610 C C . ASP A 1 480 ? 0.126 38.102 -11.201 1.00 14.56 477 ASP A C 1
ATOM 3611 O O . ASP A 1 480 ? -0.412 37.000 -11.275 1.00 15.50 477 ASP A O 1
ATOM 3616 N N . TYR A 1 481 ? 1.059 38.518 -12.050 1.00 12.54 478 TYR A N 1
ATOM 3617 C CA . TYR A 1 481 ? 1.543 37.691 -13.159 1.00 10.96 478 TYR A CA 1
ATOM 3618 C C . TYR A 1 481 ? 3.040 37.950 -13.290 1.00 10.74 478 TYR A C 1
ATOM 3619 O O . TYR A 1 481 ? 3.486 38.717 -14.158 1.00 11.37 478 TYR A O 1
ATOM 3628 N N . PRO A 1 482 ? 3.833 37.316 -12.414 1.00 11.24 479 PRO A N 1
ATOM 3629 C CA . PRO A 1 482 ? 5.254 37.670 -12.358 1.00 11.64 479 PRO A CA 1
ATOM 3630 C C . PRO A 1 482 ? 6.038 37.460 -13.658 1.00 10.91 479 PRO A C 1
ATOM 3631 O O . PRO A 1 482 ? 6.902 38.279 -13.997 1.00 11.08 479 PRO A O 1
ATOM 3635 N N . TYR A 1 483 ? 5.737 36.385 -14.386 1.00 10.46 480 TYR A N 1
ATOM 3636 C CA . TYR A 1 483 ? 6.407 36.156 -15.663 1.00 9.66 480 TYR A CA 1
ATOM 3637 C C . TYR A 1 483 ? 6.192 37.339 -16.612 1.00 9.71 480 TYR A C 1
ATOM 3638 O O . TYR A 1 483 ? 7.135 37.798 -17.265 1.00 10.14 480 TYR A O 1
ATOM 3647 N N . ARG A 1 484 ? 4.955 37.822 -16.701 1.00 9.55 481 ARG A N 1
ATOM 3648 C CA . ARG A 1 484 ? 4.662 38.980 -17.571 1.00 10.11 481 ARG A CA 1
ATOM 3649 C C . ARG A 1 484 ? 5.446 40.206 -17.138 1.00 10.53 481 ARG A C 1
ATOM 3650 O O . ARG A 1 484 ? 6.155 40.844 -17.934 1.00 10.88 481 ARG A O 1
ATOM 3658 N N . ASP A 1 485 ? 5.309 40.544 -15.866 1.00 11.53 482 ASP A N 1
ATOM 3659 C CA . ASP A 1 485 ? 5.823 41.815 -15.375 1.00 12.69 482 ASP A CA 1
ATOM 3660 C C . ASP A 1 485 ? 7.334 41.855 -15.360 1.00 12.10 482 ASP A C 1
ATOM 3661 O O . ASP A 1 485 ? 7.923 42.840 -15.798 1.00 12.84 482 ASP A O 1
ATOM 3666 N N . ASP A 1 486 ? 7.963 40.790 -14.890 1.00 11.48 483 ASP A N 1
ATOM 3667 C CA . ASP A 1 486 ? 9.426 40.719 -14.898 1.00 11.34 483 ASP A CA 1
ATOM 3668 C C . ASP A 1 486 ? 9.945 40.488 -16.321 1.00 10.68 483 ASP A C 1
ATOM 3669 O O . ASP A 1 486 ? 10.959 41.050 -16.718 1.00 10.94 483 ASP A O 1
ATOM 3674 N N . GLY A 1 487 ? 9.236 39.653 -17.085 1.00 9.97 484 GLY A N 1
ATOM 3675 C CA . GLY A 1 487 ? 9.607 39.364 -18.467 1.00 9.72 484 GLY A CA 1
ATOM 3676 C C . GLY A 1 487 ? 9.622 40.601 -19.331 1.00 9.85 484 GLY A C 1
ATOM 3677 O O . GLY A 1 487 ? 10.526 40.781 -20.141 1.00 10.10 484 GLY A O 1
ATOM 3678 N N . LEU A 1 488 ? 8.622 41.464 -19.169 1.00 9.98 485 LEU A N 1
ATOM 3679 C CA . LEU A 1 488 ? 8.581 42.693 -19.961 1.00 10.46 485 LEU A CA 1
ATOM 3680 C C . LEU A 1 488 ? 9.741 43.633 -19.631 1.00 10.52 485 LEU A C 1
ATOM 3681 O O . LEU A 1 488 ? 10.277 44.297 -20.525 1.00 10.75 485 LEU A O 1
ATOM 3686 N N . LEU A 1 489 ? 10.142 43.700 -18.361 1.00 10.91 486 LEU A N 1
ATOM 3687 C CA . LEU A 1 489 ? 11.308 44.510 -17.995 1.00 11.16 486 LEU A CA 1
ATOM 3688 C C . LEU A 1 489 ? 12.551 44.055 -18.770 1.00 10.52 486 LEU A C 1
ATOM 3689 O O . LEU A 1 489 ? 13.308 44.870 -19.302 1.00 10.98 486 LEU A O 1
ATOM 3694 N N . VAL A 1 490 ? 12.745 42.746 -18.845 1.00 9.95 487 VAL A N 1
ATOM 3695 C CA . VAL A 1 490 ? 13.913 42.192 -19.522 1.00 9.72 487 VAL A CA 1
ATOM 3696 C C . VAL A 1 490 ? 13.790 42.345 -21.043 1.00 9.39 487 VAL A C 1
ATOM 3697 O O . VAL A 1 490 ? 14.757 42.730 -21.713 1.00 9.72 487 VAL A O 1
ATOM 3701 N N . TRP A 1 491 ? 12.598 42.056 -21.570 1.00 9.29 488 TRP A N 1
ATOM 3702 C CA . TRP A 1 491 ? 12.289 42.239 -22.992 1.00 9.09 488 TRP A CA 1
ATOM 3703 C C . TRP A 1 491 ? 12.601 43.669 -23.436 1.00 9.29 488 TRP A C 1
ATOM 3704 O O . TRP A 1 491 ? 13.312 43.885 -24.421 1.00 9.83 488 TRP A O 1
ATOM 3715 N N . ASN A 1 492 ? 12.074 44.640 -22.701 1.00 10.15 489 ASN A N 1
ATOM 3716 C CA . ASN A 1 492 ? 12.257 46.045 -23.069 1.00 10.62 489 ASN A CA 1
ATOM 3717 C C . ASN A 1 492 ? 13.706 46.510 -22.950 1.00 10.37 489 ASN A C 1
ATOM 3718 O O . ASN A 1 492 ? 14.155 47.349 -23.745 1.00 11.36 489 ASN A O 1
ATOM 3723 N N . ALA A 1 493 ? 14.446 45.964 -21.982 1.00 10.16 490 ALA A N 1
ATOM 3724 C CA . ALA A 1 493 ? 15.870 46.297 -21.844 1.00 10.35 490 ALA A CA 1
ATOM 3725 C C . ALA A 1 493 ? 16.646 45.778 -23.057 1.00 10.31 490 ALA A C 1
ATOM 3726 O O . ALA A 1 493 ? 17.496 46.474 -23.618 1.00 10.75 490 ALA A O 1
ATOM 3728 N N . ILE A 1 494 ? 16.349 44.540 -23.455 1.00 9.94 491 ILE A N 1
ATOM 3729 C CA . ILE A 1 494 ? 16.983 43.955 -24.633 1.00 9.40 491 ILE A CA 1
ATOM 3730 C C . ILE A 1 494 ? 16.594 44.741 -25.881 1.00 9.27 491 ILE A C 1
ATOM 3731 O O . ILE A 1 494 ? 17.433 44.987 -26.746 1.00 10.07 491 ILE A O 1
ATOM 3736 N N . ARG A 1 495 ? 15.321 45.125 -25.977 1.00 9.12 492 ARG A N 1
ATOM 3737 C CA . ARG A 1 495 ? 14.839 45.857 -27.151 1.00 10.04 492 ARG A CA 1
ATOM 3738 C C . ARG A 1 495 ? 15.595 47.175 -27.326 1.00 10.16 492 ARG A C 1
ATOM 3739 O O . ARG A 1 495 ? 16.006 47.522 -28.443 1.00 10.20 492 ARG A O 1
ATOM 3747 N N . GLN A 1 496 ? 15.790 47.912 -26.230 1.00 10.54 493 GLN A N 1
ATOM 3748 C CA . GLN A 1 496 ? 16.496 49.206 -26.326 1.00 11.51 493 GLN A CA 1
ATOM 3749 C C . GLN A 1 496 ? 17.965 48.997 -26.726 1.00 10.89 493 GLN A C 1
ATOM 3750 O O . GLN A 1 496 ? 18.528 49.778 -27.477 1.00 11.15 493 GLN A O 1
ATOM 3756 N N . TRP A 1 497 ? 18.560 47.926 -26.207 1.00 9.86 494 TRP A N 1
ATOM 3757 C CA . TRP A 1 497 ? 19.912 47.501 -26.585 1.00 9.72 494 TRP A CA 1
ATOM 3758 C C . TRP A 1 497 ? 20.014 47.184 -28.077 1.00 9.87 494 TRP A C 1
ATOM 3759 O O . TRP A 1 497 ? 20.903 47.695 -28.763 1.00 10.26 494 TRP A O 1
ATOM 3770 N N . ALA A 1 498 ? 19.097 46.356 -28.579 1.00 9.94 495 ALA A N 1
ATOM 3771 C CA . ALA A 1 498 ? 19.056 46.032 -30.000 1.00 10.13 495 ALA A CA 1
ATOM 3772 C C . ALA A 1 498 ? 18.877 47.295 -30.848 1.00 10.59 495 ALA A C 1
ATOM 3773 O O . ALA A 1 498 ? 19.538 47.453 -31.870 1.00 10.87 495 ALA A O 1
ATOM 3775 N N . ALA A 1 499 ? 17.998 48.195 -30.410 1.00 10.79 496 ALA A N 1
ATOM 3776 C CA . ALA A 1 499 ? 17.780 49.455 -31.127 1.00 11.51 496 ALA A CA 1
ATOM 3777 C C . ALA A 1 499 ? 19.059 50.287 -31.176 1.00 11.66 496 ALA A C 1
ATOM 3778 O O . ALA A 1 499 ? 19.433 50.793 -32.244 1.00 12.62 496 ALA A O 1
ATOM 3780 N N . ASP A 1 500 ? 19.726 50.421 -30.027 1.00 11.64 497 ASP A N 1
ATOM 3781 C CA . ASP A 1 500 ? 20.970 51.188 -29.947 1.00 12.73 497 ASP A CA 1
ATOM 3782 C C . ASP A 1 500 ? 22.047 50.560 -30.830 1.00 13.15 497 ASP A C 1
ATOM 3783 O O . ASP A 1 500 ? 22.752 51.255 -31.567 1.00 14.19 497 ASP A O 1
ATOM 3788 N N . TYR A 1 501 ? 22.155 49.238 -30.772 1.00 12.22 498 TYR A N 1
ATOM 3789 C CA . TYR A 1 501 ? 23.157 48.516 -31.537 1.00 11.59 498 TYR A CA 1
ATOM 3790 C C . TYR A 1 501 ? 22.911 48.618 -33.044 1.00 11.93 498 TYR A C 1
ATOM 3791 O O . TYR A 1 501 ? 23.844 48.908 -33.806 1.00 12.52 498 TYR A O 1
ATOM 3800 N N . VAL A 1 502 ? 21.665 48.403 -33.464 1.00 12.29 499 VAL A N 1
ATOM 3801 C CA . VAL A 1 502 ? 21.291 48.513 -34.876 1.00 12.80 499 VAL A CA 1
ATOM 3802 C C . VAL A 1 502 ? 21.625 49.913 -35.408 1.00 13.52 499 VAL A C 1
ATOM 3803 O O . VAL A 1 502 ? 22.154 50.049 -36.514 1.00 14.11 499 VAL A O 1
ATOM 3807 N N . ALA A 1 503 ? 21.338 50.937 -34.604 1.00 14.17 500 ALA A N 1
ATOM 3808 C CA . ALA A 1 503 ? 21.567 52.332 -35.010 1.00 14.46 500 ALA A CA 1
ATOM 3809 C C . ALA A 1 503 ? 23.048 52.669 -35.215 1.00 14.76 500 ALA A C 1
ATOM 3810 O O . ALA A 1 503 ? 23.367 53.591 -35.967 1.00 16.52 500 ALA A O 1
ATOM 3812 N N . VAL A 1 504 ? 23.951 51.935 -34.560 1.00 14.22 501 VAL A N 1
ATOM 3813 C CA . VAL A 1 504 ? 25.394 52.125 -34.790 1.00 14.82 501 VAL A CA 1
ATOM 3814 C C . VAL A 1 504 ? 25.769 51.748 -36.234 1.00 14.70 501 VAL A C 1
ATOM 3815 O O . VAL A 1 504 ? 26.579 52.442 -36.872 1.00 16.79 501 VAL A O 1
ATOM 3819 N N . TYR A 1 505 ? 25.177 50.663 -36.748 1.00 13.64 502 TYR A N 1
ATOM 3820 C CA . TYR A 1 505 ? 25.584 50.095 -38.047 1.00 13.70 502 TYR A CA 1
ATOM 3821 C C . TYR A 1 505 ? 24.657 50.387 -39.217 1.00 14.23 502 TYR A C 1
ATOM 3822 O O . TYR A 1 505 ? 25.124 50.507 -40.350 1.00 16.59 502 TYR A O 1
ATOM 3831 N N . TYR A 1 506 ? 23.360 50.491 -38.954 1.00 13.73 503 TYR A N 1
ATOM 3832 C CA . TYR A 1 506 ? 22.377 50.738 -40.000 1.00 13.89 503 TYR A CA 1
ATOM 3833 C C . TYR A 1 506 ? 21.855 52.158 -39.843 1.00 15.49 503 TYR A C 1
ATOM 3834 O O . TYR A 1 506 ? 21.192 52.472 -38.859 1.00 15.36 503 TYR A O 1
ATOM 3843 N N . ALA A 1 507 ? 22.170 53.017 -40.812 1.00 17.31 504 ALA A N 1
ATOM 3844 C CA . ALA A 1 507 ? 21.767 54.425 -40.751 1.00 20.06 504 ALA A CA 1
ATOM 3845 C C . ALA A 1 507 ? 20.339 54.642 -41.248 1.00 19.91 504 ALA A C 1
ATOM 3846 O O . ALA A 1 507 ? 19.744 55.680 -40.976 1.00 22.59 504 ALA A O 1
ATOM 3848 N N . SER A 1 508 ? 19.802 53.664 -41.974 1.00 18.28 505 SER A N 1
ATOM 3849 C CA . SER A 1 508 ? 18.493 53.764 -42.600 1.00 19.27 505 SER A CA 1
ATOM 3850 C C . SER A 1 508 ? 17.949 52.391 -42.940 1.00 18.01 505 SER A C 1
ATOM 3851 O O . SER A 1 508 ? 18.681 51.395 -42.877 1.00 16.96 505 SER A O 1
ATOM 3854 N N . ASP A 1 509 ? 16.674 52.340 -43.329 1.00 18.20 506 ASP A N 1
ATOM 3855 C CA . ASP A 1 509 ? 16.073 51.101 -43.838 1.00 18.31 506 ASP A CA 1
ATOM 3856 C C . ASP A 1 509 ? 16.816 50.579 -45.085 1.00 18.17 506 ASP A C 1
ATOM 3857 O O . ASP A 1 509 ? 16.913 49.377 -45.284 1.00 17.91 506 ASP A O 1
ATOM 3862 N N . GLY A 1 510 ? 17.344 51.484 -45.916 1.00 18.09 507 GLY A N 1
ATOM 3863 C CA . GLY A 1 510 ? 18.139 51.092 -47.084 1.00 18.60 507 GLY A CA 1
ATOM 3864 C C . GLY A 1 510 ? 19.383 50.278 -46.744 1.00 18.15 507 GLY A C 1
ATOM 3865 O O . GLY A 1 510 ? 19.736 49.349 -47.478 1.00 17.80 507 GLY A O 1
ATOM 3866 N N . ASP A 1 511 ? 20.046 50.617 -45.632 1.00 16.72 508 ASP A N 1
ATOM 3867 C CA . ASP A 1 511 ? 21.203 49.833 -45.154 1.00 16.85 508 ASP A CA 1
ATOM 3868 C C . ASP A 1 511 ? 20.779 48.412 -44.768 1.00 15.71 508 ASP A C 1
ATOM 3869 O O . ASP A 1 511 ? 21.562 47.481 -44.900 1.00 16.37 508 ASP A O 1
ATOM 3874 N N . VAL A 1 512 ? 19.543 48.266 -44.286 1.00 15.46 509 VAL A N 1
ATOM 3875 C CA . VAL A 1 512 ? 18.992 46.953 -43.937 1.00 15.16 509 VAL A CA 1
ATOM 3876 C C . VAL A 1 512 ? 18.762 46.128 -45.204 1.00 16.07 509 VAL A C 1
ATOM 3877 O O . VAL A 1 512 ? 19.221 44.998 -45.296 1.00 15.68 509 VAL A O 1
ATOM 3881 N N . THR A 1 513 ? 18.068 46.697 -46.185 1.00 17.10 510 THR A N 1
ATOM 3882 C CA . THR A 1 513 ? 17.744 45.942 -47.397 1.00 18.05 510 THR A CA 1
ATOM 3883 C C . THR A 1 513 ? 18.950 45.732 -48.329 1.00 17.11 510 THR A C 1
ATOM 3884 O O . THR A 1 513 ? 18.944 44.797 -49.134 1.00 18.41 510 THR A O 1
ATOM 3888 N N . ALA A 1 514 ? 19.979 46.576 -48.197 1.00 16.22 511 ALA A N 1
ATOM 3889 C CA . ALA A 1 514 ? 21.206 46.460 -49.005 1.00 16.78 511 ALA A CA 1
ATOM 3890 C C . ALA A 1 514 ? 22.216 45.460 -48.437 1.00 15.68 511 ALA A C 1
ATOM 3891 O O . ALA A 1 514 ? 23.218 45.174 -49.082 1.00 16.80 511 ALA A O 1
ATOM 3893 N N . ASP A 1 515 ? 21.954 44.942 -47.232 1.00 13.61 512 ASP A N 1
ATOM 3894 C CA . ASP A 1 515 ? 22.861 44.013 -46.561 1.00 13.33 512 ASP A CA 1
ATOM 3895 C C . ASP A 1 515 ? 22.610 42.597 -47.093 1.00 13.08 512 ASP A C 1
ATOM 3896 O O . ASP A 1 515 ? 21.638 41.946 -46.707 1.00 13.13 512 ASP A O 1
ATOM 3901 N N . VAL A 1 516 ? 23.495 42.129 -47.973 1.00 13.15 513 VAL A N 1
ATOM 3902 C CA . VAL A 1 516 ? 23.307 40.813 -48.612 1.00 13.63 513 VAL A CA 1
ATOM 3903 C C . VAL A 1 516 ? 23.488 39.640 -47.639 1.00 12.85 513 VAL A C 1
ATOM 3904 O O . VAL A 1 516 ? 22.914 38.570 -47.849 1.00 12.84 513 VAL A O 1
ATOM 3908 N N . GLU A 1 517 ? 24.287 39.828 -46.590 1.00 11.60 514 GLU A N 1
ATOM 3909 C CA . GLU A 1 517 ? 24.457 38.783 -45.571 1.00 11.18 514 GLU A CA 1
ATOM 3910 C C . GLU A 1 517 ? 23.182 38.613 -44.722 1.00 11.04 514 GLU A C 1
ATOM 3911 O O . GLU A 1 517 ? 22.728 37.492 -44.493 1.00 11.00 514 GLU A O 1
ATOM 3917 N N . LEU A 1 518 ? 22.606 39.726 -44.276 1.00 10.70 515 LEU A N 1
ATOM 3918 C CA . LEU A 1 518 ? 21.325 39.696 -43.581 1.00 10.98 515 LEU A CA 1
ATOM 3919 C C . LEU A 1 518 ? 20.246 39.064 -44.475 1.00 11.30 515 LEU A C 1
ATOM 3920 O O . LEU A 1 518 ? 19.432 38.274 -43.999 1.00 11.71 515 LEU A O 1
ATOM 3925 N N . ALA A 1 519 ? 20.246 39.394 -45.772 1.00 11.34 516 ALA A N 1
ATOM 3926 C CA . ALA A 1 519 ? 19.254 38.812 -46.684 1.00 12.62 516 ALA A CA 1
ATOM 3927 C C . ALA A 1 519 ? 19.399 37.284 -46.745 1.00 11.92 516 ALA A C 1
ATOM 3928 O O . ALA A 1 519 ? 18.405 36.554 -46.706 1.00 11.76 516 ALA A O 1
ATOM 3930 N N . ALA A 1 520 ? 20.641 36.807 -46.816 1.00 11.72 517 ALA A N 1
ATOM 3931 C CA . ALA A 1 520 ? 20.918 35.366 -46.846 1.00 11.89 517 ALA A CA 1
ATOM 3932 C C . ALA A 1 520 ? 20.518 34.701 -45.535 1.00 11.48 517 ALA A C 1
ATOM 3933 O O . ALA A 1 520 ? 19.962 33.605 -45.529 1.00 11.68 517 ALA A O 1
ATOM 3935 N N . TRP A 1 521 ? 20.802 35.379 -44.427 1.00 10.82 518 TRP A N 1
ATOM 3936 C CA . TRP A 1 521 ? 20.397 34.911 -43.099 1.00 10.51 518 TRP A CA 1
ATOM 3937 C C . TRP A 1 521 ? 18.888 34.712 -42.991 1.00 10.71 518 TRP A C 1
ATOM 3938 O O . TRP A 1 521 ? 18.431 33.665 -42.549 1.00 10.79 518 TRP A O 1
ATOM 3949 N N . VAL A 1 522 ? 18.123 35.710 -43.419 1.00 10.40 519 VAL A N 1
ATOM 3950 C CA . VAL A 1 522 ? 16.665 35.608 -43.430 1.00 10.76 519 VAL A CA 1
ATOM 3951 C C . VAL A 1 522 ? 16.221 34.425 -44.297 1.00 10.76 519 VAL A C 1
ATOM 3952 O O . VAL A 1 522 ? 15.362 33.637 -43.895 1.00 11.64 519 VAL A O 1
ATOM 3956 N N . GLY A 1 523 ? 16.819 34.297 -45.480 1.00 11.00 520 GLY A N 1
ATOM 3957 C CA . GLY A 1 523 ? 16.517 33.177 -46.367 1.00 11.43 520 GLY A CA 1
ATOM 3958 C C . GLY A 1 523 ? 16.766 31.817 -45.727 1.00 11.35 520 GLY A C 1
ATOM 3959 O O . GLY A 1 523 ? 15.951 30.896 -45.875 1.00 11.83 520 GLY A O 1
ATOM 3960 N N . GLU A 1 524 ? 17.888 31.679 -45.013 1.00 11.09 521 GLU A N 1
ATOM 3961 C CA . GLU A 1 524 ? 18.211 30.403 -44.340 1.00 11.77 521 GLU A CA 1
ATOM 3962 C C . GLU A 1 524 ? 17.274 30.131 -43.158 1.00 10.67 521 GLU A C 1
ATOM 3963 O O . GLU A 1 524 ? 16.903 28.986 -42.922 1.00 11.41 521 GLU A O 1
ATOM 3969 N N . VAL A 1 525 ? 16.872 31.182 -42.442 1.00 9.80 522 VAL A N 1
ATOM 3970 C CA . VAL A 1 525 ? 15.942 31.013 -41.328 1.00 10.24 522 VAL A CA 1
ATOM 3971 C C . VAL A 1 525 ? 14.568 30.531 -41.815 1.00 10.68 522 VAL A C 1
ATOM 3972 O O . VAL A 1 525 ? 13.967 29.641 -41.207 1.00 11.29 522 VAL A O 1
ATOM 3976 N N . ILE A 1 526 ? 14.094 31.110 -42.911 1.00 11.58 523 ILE A N 1
ATOM 3977 C CA . ILE A 1 526 ? 12.829 30.717 -43.520 1.00 12.52 523 ILE A CA 1
ATOM 3978 C C . ILE A 1 526 ? 12.909 29.307 -44.098 1.00 11.98 523 ILE A C 1
ATOM 3979 O O . ILE A 1 526 ? 12.014 28.489 -43.880 1.00 12.78 523 ILE A O 1
ATOM 3984 N N . GLY A 1 527 ? 13.986 29.042 -44.834 1.00 11.87 524 GLY A N 1
ATOM 3985 C CA . GLY A 1 527 ? 14.109 27.840 -45.641 1.00 12.28 524 GLY A CA 1
ATOM 3986 C C . GLY A 1 527 ? 14.607 26.677 -44.836 1.00 12.49 524 GLY A C 1
ATOM 3987 O O . GLY A 1 527 ? 13.822 25.946 -44.230 1.00 14.58 524 GLY A O 1
ATOM 3988 N N . SER A 1 528 ? 15.919 26.513 -44.814 1.00 12.32 525 SER A N 1
ATOM 3989 C CA . SER A 1 528 ? 16.552 25.420 -44.085 1.00 11.98 525 SER A CA 1
ATOM 3990 C C . SER A 1 528 ? 16.185 25.410 -42.598 1.00 11.39 525 SER A C 1
ATOM 3991 O O . SER A 1 528 ? 16.012 24.350 -42.010 1.00 11.41 525 SER A O 1
ATOM 3994 N N . GLY A 1 529 ? 16.059 26.589 -42.006 1.00 10.71 526 GLY A N 1
ATOM 3995 C CA . GLY A 1 529 ? 15.722 26.705 -40.590 1.00 10.06 526 GLY A CA 1
ATOM 3996 C C . GLY A 1 529 ? 14.261 26.438 -40.242 1.00 10.65 526 GLY A C 1
ATOM 3997 O O . GLY A 1 529 ? 13.949 26.210 -39.083 1.00 11.09 526 GLY A O 1
ATOM 3998 N N A LYS A 1 530 ? 13.377 26.482 -41.239 0.50 10.92 527 LYS A N 1
ATOM 3999 N N B LYS A 1 530 ? 13.376 26.476 -41.240 0.50 10.92 527 LYS A N 1
ATOM 4000 C CA A LYS A 1 530 ? 11.958 26.172 -41.053 0.50 11.45 527 LYS A CA 1
ATOM 4001 C CA B LYS A 1 530 ? 11.943 26.208 -41.053 0.50 11.42 527 LYS A CA 1
ATOM 4002 C C A LYS A 1 530 ? 11.356 26.906 -39.852 0.50 10.28 527 LYS A C 1
ATOM 4003 C C B LYS A 1 530 ? 11.355 26.916 -39.849 0.50 10.25 527 LYS A C 1
ATOM 4004 O O A LYS A 1 530 ? 10.646 26.304 -39.053 0.50 10.15 527 LYS A O 1
ATOM 4005 O O B LYS A 1 530 ? 10.655 26.306 -39.047 0.50 10.14 527 LYS A O 1
ATOM 4016 N N . VAL A 1 531 ? 11.654 28.200 -39.720 1.00 9.68 528 VAL A N 1
ATOM 4017 C CA . VAL A 1 531 ? 11.075 29.009 -38.637 1.00 9.60 528 VAL A CA 1
ATOM 4018 C C . VAL A 1 531 ? 9.762 29.607 -39.162 1.00 9.85 528 VAL A C 1
ATOM 4019 O O . VAL A 1 531 ? 9.757 30.489 -40.026 1.00 10.77 528 VAL A O 1
ATOM 4023 N N . ALA A 1 532 ? 8.654 29.097 -38.635 1.00 10.27 529 ALA A N 1
ATOM 4024 C CA . ALA A 1 532 ? 7.328 29.523 -39.058 1.00 10.91 529 ALA A CA 1
ATOM 4025 C C . ALA A 1 532 ? 7.124 31.007 -38.781 1.00 11.42 529 ALA A C 1
ATOM 4026 O O . ALA A 1 532 ? 7.588 31.541 -37.767 1.00 11.38 529 ALA A O 1
ATOM 4028 N N . GLY A 1 533 ? 6.461 31.677 -39.717 1.00 12.24 530 GLY A N 1
ATOM 4029 C CA . GLY A 1 533 ? 6.195 33.104 -39.589 1.00 12.96 530 GLY A CA 1
ATOM 4030 C C . GLY A 1 533 ? 7.354 34.024 -39.912 1.00 13.04 530 GLY A C 1
ATOM 4031 O O . GLY A 1 533 ? 7.169 35.236 -39.952 1.00 13.83 530 GLY A O 1
ATOM 4032 N N . PHE A 1 534 ? 8.552 33.488 -40.145 1.00 12.53 531 PHE A N 1
ATOM 4033 C CA . PHE A 1 534 ? 9.683 34.361 -40.433 1.00 12.89 531 PHE A CA 1
ATOM 4034 C C . PHE A 1 534 ? 9.472 34.945 -41.820 1.00 14.25 531 PHE A C 1
ATOM 4035 O O . PHE A 1 534 ? 8.927 34.280 -42.718 1.00 15.40 531 PHE A O 1
ATOM 4043 N N . ARG A 1 535 ? 9.883 36.185 -41.994 1.00 14.76 532 ARG A N 1
ATOM 4044 C CA . ARG A 1 535 ? 9.627 36.867 -43.247 1.00 15.83 532 ARG A CA 1
ATOM 4045 C C . ARG A 1 535 ? 10.738 37.847 -43.576 1.00 14.60 532 ARG A C 1
ATOM 4046 O O . ARG A 1 535 ? 11.576 38.169 -42.723 1.00 13.35 532 ARG A O 1
ATOM 4054 N N . PRO A 1 536 ? 10.763 38.321 -44.826 1.00 14.62 533 PRO A N 1
ATOM 4055 C CA . PRO A 1 536 ? 11.790 39.283 -45.199 1.00 13.92 533 PRO A CA 1
ATOM 4056 C C . PRO A 1 536 ? 11.846 40.475 -44.242 1.00 13.07 533 PRO A C 1
ATOM 4057 O O . PRO A 1 536 ? 10.805 40.946 -43.780 1.00 12.94 533 PRO A O 1
ATOM 4061 N N . ILE A 1 537 ? 13.060 40.932 -43.948 1.00 12.56 534 ILE A N 1
ATOM 4062 C CA . ILE A 1 537 ? 13.295 42.056 -43.040 1.00 12.82 534 ILE A CA 1
ATOM 4063 C C . ILE A 1 537 ? 13.613 43.279 -43.887 1.00 14.10 534 ILE A C 1
ATOM 4064 O O . ILE A 1 537 ? 14.625 43.311 -44.595 1.00 15.02 534 ILE A O 1
ATOM 4069 N N . THR A 1 538 ? 12.740 44.276 -43.811 1.00 15.17 535 THR A N 1
ATOM 4070 C CA . THR A 1 538 ? 12.780 45.407 -44.746 1.00 16.40 535 THR A CA 1
ATOM 4071 C C . THR A 1 538 ? 13.075 46.762 -44.107 1.00 16.91 535 THR A C 1
ATOM 4072 O O . THR A 1 538 ? 13.076 47.780 -44.799 1.00 17.15 535 THR A O 1
ATOM 4076 N N . GLY A 1 539 ? 13.330 46.792 -42.801 1.00 15.99 536 GLY A N 1
ATOM 4077 C CA . GLY A 1 539 ? 13.629 48.051 -42.133 1.00 15.49 536 GLY A CA 1
ATOM 4078 C C . GLY A 1 539 ? 14.221 47.854 -40.761 1.00 14.69 536 GLY A C 1
ATOM 4079 O O . GLY A 1 539 ? 14.271 46.732 -40.245 1.00 14.09 536 GLY A O 1
ATOM 4080 N N . ARG A 1 540 ? 14.664 48.958 -40.175 1.00 14.80 537 ARG A N 1
ATOM 4081 C CA . ARG A 1 540 ? 15.363 48.927 -38.890 1.00 14.09 537 ARG A CA 1
ATOM 4082 C C . ARG A 1 540 ? 14.465 48.528 -37.721 1.00 13.63 537 ARG A C 1
ATOM 4083 O O . ARG A 1 540 ? 14.880 47.725 -36.892 1.00 13.37 537 ARG A O 1
ATOM 4091 N N A SER A 1 541 ? 13.249 49.076 -37.648 0.50 13.37 538 SER A N 1
ATOM 4092 N N B SER A 1 541 ? 13.250 49.077 -37.662 0.50 13.43 538 SER A N 1
ATOM 4093 C CA A SER A 1 541 ? 12.338 48.748 -36.543 0.50 14.22 538 SER A CA 1
ATOM 4094 C CA B SER A 1 541 ? 12.329 48.764 -36.571 0.50 14.46 538 SER A CA 1
ATOM 4095 C C A SER A 1 541 ? 12.016 47.254 -36.510 0.50 13.35 538 SER A C 1
ATOM 4096 C C B SER A 1 541 ? 12.024 47.265 -36.517 0.50 13.47 538 SER A C 1
ATOM 4097 O O A SER A 1 541 ? 12.020 46.637 -35.445 0.50 12.59 538 SER A O 1
ATOM 4098 O O B SER A 1 541 ? 12.046 46.657 -35.447 0.50 12.78 538 SER A O 1
ATOM 4103 N N . GLN A 1 542 ? 11.758 46.674 -37.681 1.00 13.01 539 GLN A N 1
ATOM 4104 C CA . GLN A 1 542 ? 11.501 45.249 -37.777 1.00 12.68 539 GLN A CA 1
ATOM 4105 C C . GLN A 1 542 ? 12.753 44.451 -37.381 1.00 11.91 539 GLN A C 1
ATOM 4106 O O . GLN A 1 542 ? 12.654 43.475 -36.634 1.00 12.28 539 GLN A O 1
ATOM 4112 N N . LEU A 1 543 ? 13.922 44.870 -37.869 1.00 11.34 540 LEU A N 1
ATOM 4113 C CA . LEU A 1 543 ? 15.175 44.210 -37.493 1.00 10.70 540 LEU A CA 1
ATOM 4114 C C . LEU A 1 543 ? 15.360 44.195 -35.970 1.00 10.73 540 LEU A C 1
ATOM 4115 O O . LEU A 1 543 ? 15.726 43.163 -35.385 1.00 10.39 540 LEU A O 1
ATOM 4120 N N . VAL A 1 544 ? 15.096 45.334 -35.330 1.00 10.82 541 VAL A N 1
ATOM 4121 C CA . VAL A 1 544 ? 15.182 45.420 -33.876 1.00 10.81 541 VAL A CA 1
ATOM 4122 C C . VAL A 1 544 ? 14.261 44.412 -33.185 1.00 10.79 541 VAL A C 1
ATOM 4123 O O . VAL A 1 544 ? 14.681 43.741 -32.228 1.00 11.45 541 VAL A O 1
ATOM 4127 N N . GLU A 1 545 ? 13.019 44.294 -33.655 1.00 10.68 542 GLU A N 1
ATOM 4128 C CA . GLU A 1 545 ? 12.076 43.350 -33.046 1.00 11.92 542 GLU A CA 1
ATOM 4129 C C . GLU A 1 545 ? 12.566 41.911 -33.213 1.00 10.13 542 GLU A C 1
ATOM 4130 O O . GLU A 1 545 ? 12.490 41.106 -32.291 1.00 9.65 542 GLU A O 1
ATOM 4136 N N . VAL A 1 546 ? 13.071 41.599 -34.396 1.00 10.04 543 VAL A N 1
ATOM 4137 C CA . VAL A 1 546 ? 13.599 40.274 -34.683 1.00 10.28 543 VAL A CA 1
ATOM 4138 C C . VAL A 1 546 ? 14.768 39.956 -33.740 1.00 9.24 543 VAL A C 1
ATOM 4139 O O . VAL A 1 546 ? 14.806 38.891 -33.126 1.00 8.60 543 VAL A O 1
ATOM 4143 N N . LEU A 1 547 ? 15.719 40.880 -33.639 1.00 8.95 544 LEU A N 1
ATOM 4144 C CA . LEU A 1 547 ? 16.888 40.665 -32.776 1.00 8.90 544 LEU A CA 1
ATOM 4145 C C . LEU A 1 547 ? 16.487 40.536 -31.312 1.00 8.40 544 LEU A C 1
ATOM 4146 O O . LEU A 1 547 ? 17.055 39.713 -30.578 1.00 8.75 544 LEU A O 1
ATOM 4151 N N . THR A 1 548 ? 15.510 41.334 -30.887 1.00 8.40 545 THR A N 1
ATOM 4152 C CA . THR A 1 548 ? 15.006 41.257 -29.524 1.00 8.82 545 THR A CA 1
ATOM 4153 C C . THR A 1 548 ? 14.492 39.856 -29.243 1.00 8.31 545 THR A C 1
ATOM 4154 O O . THR A 1 548 ? 14.837 39.258 -28.221 1.00 8.70 545 THR A O 1
ATOM 4158 N N . MET A 1 549 ? 13.681 39.323 -30.151 1.00 7.79 546 MET A N 1
ATOM 4159 C CA . MET A 1 549 ? 13.110 37.993 -29.963 1.00 8.05 546 MET A CA 1
ATOM 4160 C C . MET A 1 549 ? 14.213 36.918 -29.980 1.00 7.71 546 MET A C 1
ATOM 4161 O O . MET A 1 549 ? 14.204 35.995 -29.152 1.00 8.03 546 MET A O 1
ATOM 4166 N N . VAL A 1 550 ? 15.162 37.011 -30.911 1.00 8.23 547 VAL A N 1
ATOM 4167 C CA . VAL A 1 550 ? 16.237 36.006 -30.971 1.00 8.31 547 VAL A CA 1
ATOM 4168 C C . VAL A 1 550 ? 17.021 35.987 -29.651 1.00 8.07 547 VAL A C 1
ATOM 4169 O O . VAL A 1 550 ? 17.247 34.920 -29.059 1.00 8.37 547 VAL A O 1
ATOM 4173 N N . ILE A 1 551 ? 17.407 37.172 -29.187 1.00 8.37 548 ILE A N 1
ATOM 4174 C CA . ILE A 1 551 ? 18.195 37.282 -27.951 1.00 8.28 548 ILE A CA 1
ATOM 4175 C C . ILE A 1 551 ? 17.371 36.859 -26.729 1.00 8.06 548 ILE A C 1
ATOM 4176 O O . ILE A 1 551 ? 17.853 36.103 -25.885 1.00 8.75 548 ILE A O 1
ATOM 4181 N N . PHE A 1 552 ? 16.131 37.336 -26.638 1.00 8.08 549 PHE A N 1
ATOM 4182 C CA . PHE A 1 552 ? 15.245 36.992 -25.523 1.00 7.83 549 PHE A CA 1
ATOM 4183 C C . PHE A 1 552 ? 15.019 35.483 -25.457 1.00 7.69 549 PHE A C 1
ATOM 4184 O O . PHE A 1 552 ? 15.067 34.873 -24.382 1.00 7.96 549 PHE A O 1
ATOM 4192 N N . THR A 1 553 ? 14.769 34.870 -26.604 1.00 7.41 550 THR A N 1
ATOM 4193 C CA . THR A 1 553 ? 14.520 33.435 -26.661 1.00 7.20 550 THR A CA 1
ATOM 4194 C C . THR A 1 553 ? 15.730 32.643 -26.141 1.00 7.18 550 THR A C 1
ATOM 4195 O O . THR A 1 553 ? 15.587 31.677 -25.377 1.00 8.10 550 THR A O 1
ATOM 4199 N N . ALA A 1 554 ? 16.912 33.069 -26.572 1.00 7.14 551 ALA A N 1
ATOM 4200 C CA . ALA A 1 554 ? 18.185 32.426 -26.203 1.00 7.27 551 ALA A CA 1
ATOM 4201 C C . ALA A 1 554 ? 18.530 32.540 -24.718 1.00 7.64 551 ALA A C 1
ATOM 4202 O O . ALA A 1 554 ? 19.121 31.627 -24.143 1.00 8.94 551 ALA A O 1
ATOM 4204 N N . SER A 1 555 ? 18.178 33.681 -24.118 1.00 7.62 552 SER A N 1
ATOM 4205 C CA . SER A 1 555 ? 18.620 34.052 -22.782 1.00 7.94 552 SER A CA 1
ATOM 4206 C C . SER A 1 555 ? 17.474 33.937 -21.782 1.00 7.63 552 SER A C 1
ATOM 4207 O O . SER A 1 555 ? 17.317 32.896 -21.131 1.00 7.89 552 SER A O 1
ATOM 4210 N N . ALA A 1 556 ? 16.674 34.988 -21.691 1.00 8.28 553 ALA A N 1
ATOM 4211 C CA . ALA A 1 556 ? 15.622 35.136 -20.681 1.00 8.15 553 ALA A CA 1
ATOM 4212 C C . ALA A 1 556 ? 14.516 34.085 -20.759 1.00 7.65 553 ALA A C 1
ATOM 4213 O O . ALA A 1 556 ? 14.127 33.508 -19.740 1.00 8.22 553 ALA A O 1
ATOM 4215 N N . GLN A 1 557 ? 14.001 33.827 -21.955 1.00 7.14 554 GLN A N 1
ATOM 4216 C CA . GLN A 1 557 ? 12.894 32.872 -22.070 1.00 7.38 554 GLN A CA 1
ATOM 4217 C C . GLN A 1 557 ? 13.353 31.498 -21.636 1.00 7.11 554 GLN A C 1
ATOM 4218 O O . GLN A 1 557 ? 12.680 30.826 -20.842 1.00 7.95 554 GLN A O 1
ATOM 4224 N N . HIS A 1 558 ? 14.507 31.076 -22.142 1.00 7.02 555 HIS A N 1
ATOM 4225 C CA . HIS A 1 558 ? 15.069 29.807 -21.710 1.00 7.00 555 HIS A CA 1
ATOM 4226 C C . HIS A 1 558 ? 15.266 29.768 -20.193 1.00 7.52 555 HIS A C 1
ATOM 4227 O O . HIS A 1 558 ? 14.877 28.800 -19.535 1.00 8.02 555 HIS A O 1
ATOM 4234 N N . ALA A 1 559 ? 15.836 30.825 -19.626 1.00 8.39 556 ALA A N 1
ATOM 4235 C CA . ALA A 1 559 ? 16.030 30.863 -18.176 1.00 8.36 556 ALA A CA 1
ATOM 4236 C C . ALA A 1 559 ? 14.714 30.678 -17.420 1.00 8.16 556 ALA A C 1
ATOM 4237 O O . ALA A 1 559 ? 14.642 29.881 -16.483 1.00 9.02 556 ALA A O 1
ATOM 4239 N N . ALA A 1 560 ? 13.674 31.396 -17.848 1.00 7.83 557 ALA A N 1
ATOM 4240 C CA . ALA A 1 560 ? 12.382 31.375 -17.175 1.00 8.12 557 ALA A CA 1
ATOM 4241 C C . ALA A 1 560 ? 11.728 30.002 -17.178 1.00 8.21 557 ALA A C 1
ATOM 4242 O O . ALA A 1 560 ? 10.960 29.679 -16.262 1.00 9.05 557 ALA A O 1
ATOM 4244 N N . VAL A 1 561 ? 12.001 29.200 -18.202 1.00 8.12 558 VAL A N 1
ATOM 4245 C CA . VAL A 1 561 ? 11.364 27.891 -18.310 1.00 8.43 558 VAL A CA 1
ATOM 4246 C C . VAL A 1 561 ? 12.298 26.719 -17.953 1.00 8.65 558 VAL A C 1
ATOM 4247 O O . VAL A 1 561 ? 11.829 25.589 -17.756 1.00 9.81 558 VAL A O 1
ATOM 4251 N N . ASN A 1 562 ? 13.605 26.992 -17.844 1.00 8.25 559 ASN A N 1
ATOM 4252 C CA . ASN A 1 562 ? 14.605 25.974 -17.510 1.00 8.33 559 ASN A CA 1
ATOM 4253 C C . ASN A 1 562 ? 14.933 25.969 -16.023 1.00 8.62 559 ASN A C 1
ATOM 4254 O O . ASN A 1 562 ? 14.962 24.912 -15.383 1.00 9.31 559 ASN A O 1
ATOM 4259 N N . PHE A 1 563 ? 15.166 27.144 -15.450 1.00 8.44 560 PHE A N 1
ATOM 4260 C CA . PHE A 1 563 ? 15.630 27.155 -14.059 1.00 8.59 560 PHE A CA 1
ATOM 4261 C C . PHE A 1 563 ? 14.587 26.854 -12.967 1.00 8.92 560 PHE A C 1
ATOM 4262 O O . PHE A 1 563 ? 14.995 26.565 -11.849 1.00 10.46 560 PHE A O 1
ATOM 4270 N N . PRO A 1 564 ? 13.272 26.846 -13.294 1.00 8.93 561 PRO A N 1
ATOM 4271 C CA . PRO A 1 564 ? 12.338 26.282 -12.303 1.00 9.11 561 PRO A CA 1
ATOM 4272 C C . PRO A 1 564 ? 12.401 24.760 -12.141 1.00 9.77 561 PRO A C 1
ATOM 4273 O O . PRO A 1 564 ? 11.758 24.237 -11.236 1.00 10.55 561 PRO A O 1
ATOM 4277 N N . GLN A 1 565 ? 13.144 24.046 -12.991 1.00 9.49 562 GLN A N 1
ATOM 4278 C CA . GLN A 1 565 ? 13.129 22.577 -12.929 1.00 9.62 562 GLN A CA 1
ATOM 4279 C C . GLN A 1 565 ? 13.538 22.012 -11.548 1.00 9.81 562 GLN A C 1
ATOM 4280 O O . GLN A 1 565 ? 12.819 21.171 -11.008 1.00 10.16 562 GLN A O 1
ATOM 4286 N N . PRO A 1 566 ? 14.670 22.481 -10.964 1.00 10.73 563 PRO A N 1
ATOM 4287 C CA . PRO A 1 566 ? 15.036 21.910 -9.648 1.00 11.26 563 PRO A CA 1
ATOM 4288 C C . PRO A 1 566 ? 14.070 22.238 -8.507 1.00 12.36 563 PRO A C 1
ATOM 4289 O O . PRO A 1 566 ? 13.791 21.357 -7.679 1.00 13.90 563 PRO A O 1
ATOM 4293 N N . SER A 1 567 ? 13.568 23.471 -8.453 1.00 12.87 564 SER A N 1
ATOM 4294 C CA . SER A 1 567 ? 12.744 23.891 -7.317 1.00 14.32 564 SER A CA 1
ATOM 4295 C C . SER A 1 567 ? 11.271 23.587 -7.480 1.00 13.94 564 SER A C 1
ATOM 4296 O O . SER A 1 567 ? 10.529 23.674 -6.503 1.00 15.45 564 SER A O 1
ATOM 4299 N N . MET A 1 568 ? 10.833 23.239 -8.693 1.00 11.82 565 MET A N 1
ATOM 4300 C CA . MET A 1 568 ? 9.419 22.971 -8.929 1.00 10.60 565 MET A CA 1
ATOM 4301 C C . MET A 1 568 ? 9.081 21.613 -9.523 1.00 10.07 565 MET A C 1
ATOM 4302 O O . MET A 1 568 ? 7.932 21.213 -9.447 1.00 11.06 565 MET A O 1
ATOM 4307 N N . MET A 1 569 ? 10.048 20.909 -10.104 1.00 9.67 566 MET A N 1
ATOM 4308 C CA . MET A 1 569 ? 9.724 19.721 -10.906 1.00 9.77 566 MET A CA 1
ATOM 4309 C C . MET A 1 569 ? 10.413 18.422 -10.486 1.00 10.06 566 MET A C 1
ATOM 4310 O O . MET A 1 569 ? 10.195 17.383 -11.115 1.00 10.58 566 MET A O 1
ATOM 4315 N N . THR A 1 570 ? 11.214 18.466 -9.421 1.00 10.16 567 THR A N 1
ATOM 4316 C CA . THR A 1 570 ? 11.965 17.292 -8.995 1.00 10.14 567 THR A CA 1
ATOM 4317 C C . THR A 1 570 ? 11.152 16.316 -8.133 1.00 10.59 567 THR A C 1
ATOM 4318 O O . THR A 1 570 ? 11.555 15.164 -7.982 1.00 10.76 567 THR A O 1
ATOM 4322 N N . TYR A 1 571 ? 10.027 16.781 -7.577 1.00 11.09 568 TYR A N 1
ATOM 4323 C CA . TYR A 1 571 ? 9.206 15.998 -6.639 1.00 11.66 568 TYR A CA 1
ATOM 4324 C C . TYR A 1 571 ? 7.965 15.483 -7.369 1.00 11.31 568 TYR A C 1
ATOM 4325 O O . TYR A 1 571 ? 7.063 16.255 -7.734 1.00 10.99 568 TYR A O 1
ATOM 4334 N N . ALA A 1 572 ? 7.923 14.175 -7.584 1.00 11.57 569 ALA A N 1
ATOM 4335 C CA . ALA A 1 572 ? 6.920 13.587 -8.477 1.00 11.25 569 ALA A CA 1
ATOM 4336 C C . ALA A 1 572 ? 5.450 13.790 -8.071 1.00 11.68 569 ALA A C 1
ATOM 4337 O O . ALA A 1 572 ? 4.602 13.944 -8.947 1.00 11.89 569 ALA A O 1
ATOM 4339 N N . PRO A 1 573 ? 5.135 13.785 -6.762 1.00 11.87 570 PRO A N 1
ATOM 4340 C CA . PRO A 1 573 ? 3.734 14.001 -6.400 1.00 12.05 570 PRO A CA 1
ATOM 4341 C C . PRO A 1 573 ? 3.180 15.393 -6.723 1.00 11.72 570 PRO A C 1
ATOM 4342 O O . PRO A 1 573 ? 1.962 15.548 -6.798 1.00 12.78 570 PRO A O 1
ATOM 4346 N N . ALA A 1 574 ? 4.054 16.384 -6.903 1.00 10.99 571 ALA A N 1
ATOM 4347 C CA . ALA A 1 574 ? 3.638 17.736 -7.303 1.00 10.91 571 ALA A CA 1
ATOM 4348 C C . ALA A 1 574 ? 3.477 17.874 -8.812 1.00 11.24 571 ALA A C 1
ATOM 4349 O O . ALA A 1 574 ? 2.680 18.706 -9.278 1.00 12.17 571 ALA A O 1
ATOM 4351 N N . ILE A 1 575 ? 4.227 17.073 -9.573 1.00 10.68 572 ILE A N 1
ATOM 4352 C CA . ILE A 1 575 ? 4.170 17.113 -11.049 1.00 10.23 572 ILE A CA 1
ATOM 4353 C C . ILE A 1 575 ? 4.964 15.939 -11.621 1.00 9.58 572 ILE A C 1
ATOM 4354 O O . ILE A 1 575 ? 6.048 15.616 -11.128 1.00 10.08 572 ILE A O 1
ATOM 4359 N N . CYS A 1 576 ? 4.413 15.297 -12.644 1.00 9.38 573 CYS A N 1
ATOM 4360 C CA . CYS A 1 576 ? 5.069 14.181 -13.329 1.00 9.81 573 CYS A CA 1
ATOM 4361 C C . CYS A 1 576 ? 4.427 14.066 -14.698 1.00 10.04 573 CYS A C 1
ATOM 4362 O O . CYS A 1 576 ? 3.226 14.273 -14.806 1.00 10.05 573 CYS A O 1
ATOM 4365 N N . ALA A 1 577 ? 5.201 13.733 -15.736 1.00 9.54 574 ALA A N 1
ATOM 4366 C CA . ALA A 1 577 ? 4.641 13.628 -17.107 1.00 9.47 574 ALA A CA 1
ATOM 4367 C C . ALA A 1 577 ? 3.984 12.274 -17.435 1.00 9.48 574 ALA A C 1
ATOM 4368 O O . ALA A 1 577 ? 3.623 12.027 -18.589 1.00 9.40 574 ALA A O 1
ATOM 4370 N N A MET A 1 578 ? 3.834 11.413 -16.433 0.50 9.36 575 MET A N 1
ATOM 4371 N N B MET A 1 578 ? 3.848 11.403 -16.439 0.50 10.53 575 MET A N 1
ATOM 4372 C CA A MET A 1 578 ? 3.017 10.218 -16.574 0.50 9.46 575 MET A CA 1
ATOM 4373 C CA B MET A 1 578 ? 3.018 10.214 -16.579 0.50 11.90 575 MET A CA 1
ATOM 4374 C C A MET A 1 578 ? 2.313 9.944 -15.264 0.50 10.28 575 MET A C 1
ATOM 4375 C C B MET A 1 578 ? 2.314 9.943 -15.267 0.50 11.47 575 MET A C 1
ATOM 4376 O O A MET A 1 578 ? 2.836 10.260 -14.186 0.50 11.02 575 MET A O 1
ATOM 4377 O O B MET A 1 578 ? 2.841 10.257 -14.190 0.50 12.06 575 MET A O 1
ATOM 4386 N N . SER A 1 579 ? 1.116 9.376 -15.373 1.00 10.64 576 SER A N 1
ATOM 4387 C CA . SER A 1 579 ? 0.368 8.863 -14.233 1.00 10.48 576 SER A CA 1
ATOM 4388 C C . SER A 1 579 ? 0.272 7.346 -14.404 1.00 10.77 576 SER A C 1
ATOM 4389 O O . SER A 1 579 ? 0.165 6.850 -15.521 1.00 11.14 576 SER A O 1
ATOM 4392 N N . ALA A 1 580 ? 0.284 6.621 -13.289 1.00 11.01 577 ALA A N 1
ATOM 4393 C CA . ALA A 1 580 ? 0.110 5.163 -13.297 1.00 11.17 577 ALA A CA 1
ATOM 4394 C C . ALA A 1 580 ? -1.365 4.738 -13.246 1.00 12.35 577 ALA A C 1
ATOM 4395 O O . ALA A 1 580 ? -1.662 3.539 -13.158 1.00 15.02 577 ALA A O 1
ATOM 4397 N N . ALA A 1 581 ? -2.289 5.693 -13.311 1.00 11.93 578 ALA A N 1
ATOM 4398 C CA . ALA A 1 581 ? -3.718 5.371 -13.295 1.00 12.56 578 ALA A CA 1
ATOM 4399 C C . ALA A 1 581 ? -4.488 6.332 -14.176 1.00 12.47 578 ALA A C 1
ATOM 4400 O O . ALA A 1 581 ? -4.029 7.442 -14.424 1.00 12.15 578 ALA A O 1
ATOM 4402 N N . PRO A 1 582 ? -5.669 5.912 -14.658 1.00 13.66 579 PRO A N 1
ATOM 4403 C CA . PRO A 1 582 ? -6.496 6.807 -15.455 1.00 13.65 579 PRO A CA 1
ATOM 4404 C C . PRO A 1 582 ? -6.965 8.024 -14.668 1.00 13.06 579 PRO A C 1
ATOM 4405 O O . PRO A 1 582 ? -6.900 8.048 -13.422 1.00 12.96 579 PRO A O 1
ATOM 4409 N N . ALA A 1 583 ? -7.448 9.015 -15.402 1.00 12.24 580 ALA A N 1
ATOM 4410 C CA . ALA A 1 583 ? -8.112 10.153 -14.806 1.00 12.81 580 ALA A CA 1
ATOM 4411 C C . ALA A 1 583 ? -9.260 9.650 -13.923 1.00 13.10 580 ALA A C 1
ATOM 4412 O O . ALA A 1 583 ? -9.856 8.612 -14.216 1.00 14.34 580 ALA A O 1
ATOM 4414 N N . PRO A 1 584 ? -9.580 10.381 -12.847 1.00 12.90 581 PRO A N 1
ATOM 4415 C CA . PRO A 1 584 ? -10.676 9.944 -11.989 1.00 13.74 581 PRO A CA 1
ATOM 4416 C C . PRO A 1 584 ? -11.986 9.859 -12.772 1.00 14.82 581 PRO A C 1
ATOM 4417 O O . PRO A 1 584 ? -12.294 10.760 -13.553 1.00 14.35 581 PRO A O 1
ATOM 4421 N N . ASP A 1 585 ? -12.738 8.776 -12.582 1.00 16.08 582 ASP A N 1
ATOM 4422 C CA . ASP A 1 585 ? -13.973 8.581 -13.363 1.00 16.99 582 ASP A CA 1
ATOM 4423 C C . ASP A 1 585 ? -15.194 9.283 -12.750 1.00 16.55 582 ASP A C 1
ATOM 4424 O O . ASP A 1 585 ? -16.246 9.365 -13.389 1.00 18.27 582 ASP A O 1
ATOM 4429 N N . SER A 1 586 ? -15.051 9.776 -11.520 1.00 16.25 583 SER A N 1
ATOM 4430 C CA . SER A 1 586 ? -16.134 10.470 -10.832 1.00 17.29 583 SER A CA 1
ATOM 4431 C C . SER A 1 586 ? -15.580 11.474 -9.836 1.00 16.20 583 SER A C 1
ATOM 4432 O O . SER A 1 586 ? -14.567 11.196 -9.197 1.00 15.82 583 SER A O 1
ATOM 4435 N N . PRO A 1 587 ? -16.238 12.646 -9.687 1.00 17.09 584 PRO A N 1
ATOM 4436 C CA . PRO A 1 587 ? -15.833 13.557 -8.604 1.00 18.15 584 PRO A CA 1
ATOM 4437 C C . PRO A 1 587 ? -16.046 13.035 -7.177 1.00 18.55 584 PRO A C 1
ATOM 4438 O O . PRO A 1 587 ? -15.324 13.437 -6.277 1.00 17.81 584 PRO A O 1
ATOM 4442 N N A SER A 1 588 ? -17.022 12.152 -6.986 0.70 19.02 585 SER A N 1
ATOM 4443 N N B SER A 1 588 ? -17.028 12.151 -6.994 0.30 19.24 585 SER A N 1
ATOM 4444 C CA A SER A 1 588 ? -17.371 11.672 -5.655 0.70 20.86 585 SER A CA 1
ATOM 4445 C CA B SER A 1 588 ? -17.404 11.654 -5.673 0.30 20.86 585 SER A CA 1
ATOM 4446 C C A SER A 1 588 ? -16.853 10.261 -5.378 0.70 19.71 585 SER A C 1
ATOM 4447 C C B SER A 1 588 ? -16.854 10.257 -5.381 0.30 19.98 585 SER A C 1
ATOM 4448 O O A SER A 1 588 ? -16.730 9.433 -6.290 0.70 19.53 585 SER A O 1
ATOM 4449 O O B SER A 1 588 ? -16.711 9.434 -6.290 0.30 20.06 585 SER A O 1
ATOM 4454 N N . GLY A 1 589 ? -16.539 10.007 -4.109 1.00 19.59 586 GLY A N 1
ATOM 4455 C CA . GLY A 1 589 ? -16.207 8.660 -3.627 1.00 19.84 586 GLY A CA 1
ATOM 4456 C C . GLY A 1 589 ? -14.781 8.174 -3.727 1.00 20.13 586 GLY A C 1
ATOM 4457 O O . GLY A 1 589 ? -14.511 7.012 -3.417 1.00 21.73 5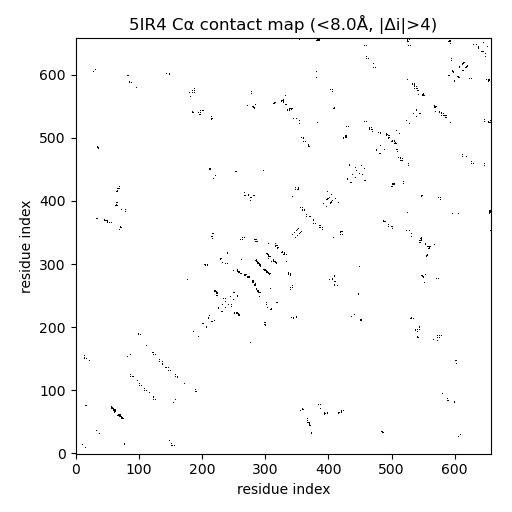86 GLY A O 1
ATOM 4458 N N . LYS A 1 590 ? -13.859 9.039 -4.152 1.00 18.60 587 LYS A N 1
ATOM 4459 C CA . LYS A 1 590 ? -12.474 8.626 -4.285 1.00 18.31 587 LYS A CA 1
ATOM 4460 C C . LYS A 1 590 ? -11.789 8.680 -2.934 1.00 17.83 587 LYS A C 1
ATOM 4461 O O . LYS A 1 590 ? -12.190 9.443 -2.052 1.00 18.98 587 LYS A O 1
ATOM 4467 N N . SER A 1 591 ? -10.756 7.857 -2.790 1.00 18.19 588 SER A N 1
ATOM 4468 C CA . SER A 1 591 ? -9.983 7.722 -1.564 1.00 19.24 588 SER A CA 1
ATOM 4469 C C . SER A 1 591 ? -8.540 8.150 -1.781 1.00 18.43 588 SER A C 1
ATOM 4470 O O . SER A 1 591 ? -8.099 8.359 -2.914 1.00 17.51 588 SER A O 1
ATOM 4473 N N . GLU A 1 592 ? -7.797 8.250 -0.685 1.00 19.05 589 GLU A N 1
ATOM 4474 C CA . GLU A 1 592 ? -6.357 8.497 -0.743 1.00 20.09 589 GLU A CA 1
ATOM 4475 C C . GLU A 1 592 ? -5.650 7.422 -1.573 1.00 19.11 589 GLU A C 1
ATOM 4476 O O . GLU A 1 592 ? -4.736 7.723 -2.343 1.00 18.49 589 GLU A O 1
ATOM 4482 N N . ALA A 1 593 ? -6.082 6.170 -1.417 1.00 18.49 590 ALA A N 1
ATOM 4483 C CA . ALA A 1 593 ? -5.548 5.055 -2.204 1.00 18.41 590 ALA A CA 1
ATOM 4484 C C . ALA A 1 593 ? -5.742 5.269 -3.703 1.00 17.03 590 ALA A C 1
ATOM 4485 O O . ALA A 1 593 ? -4.845 4.964 -4.486 1.00 17.04 590 ALA A O 1
ATOM 4487 N N . ASP A 1 594 ? -6.907 5.784 -4.096 1.00 15.89 591 ASP A N 1
ATOM 4488 C CA . ASP A 1 594 ? -7.193 6.053 -5.515 1.00 15.98 591 ASP A CA 1
ATOM 4489 C C . ASP A 1 594 ? -6.212 7.083 -6.071 1.00 15.10 591 ASP A C 1
ATOM 4490 O O . ASP A 1 594 ? -5.713 6.939 -7.189 1.00 15.13 591 ASP A O 1
ATOM 4495 N N . TRP A 1 595 ? -5.938 8.113 -5.283 1.00 14.66 592 TRP A N 1
ATOM 4496 C CA . TRP A 1 595 ? -4.998 9.140 -5.698 1.00 13.88 592 TRP A CA 1
ATOM 4497 C C . TRP A 1 595 ? -3.560 8.591 -5.738 1.00 13.55 592 TRP A C 1
ATOM 4498 O O . TRP A 1 595 ? -2.812 8.840 -6.696 1.00 14.00 592 TRP A O 1
ATOM 4509 N N . LEU A 1 596 ? -3.170 7.832 -4.715 1.00 14.50 593 LEU A N 1
ATOM 4510 C CA . LEU A 1 596 ? -1.823 7.241 -4.678 1.00 14.31 593 LEU A CA 1
ATOM 4511 C C . LEU A 1 596 ? -1.526 6.343 -5.886 1.00 13.54 593 LEU A C 1
ATOM 4512 O O . LEU A 1 596 ? -0.376 6.254 -6.318 1.00 14.90 593 LEU A O 1
ATOM 4517 N N . LYS A 1 597 ? -2.557 5.704 -6.441 1.00 13.69 594 LYS A N 1
ATOM 4518 C CA . LYS A 1 597 ? -2.393 4.855 -7.629 1.00 14.75 594 LYS A CA 1
ATOM 4519 C C . LYS A 1 597 ? -1.953 5.637 -8.864 1.00 13.77 594 LYS A C 1
ATOM 4520 O O . LYS A 1 597 ? -1.431 5.047 -9.797 1.00 14.00 594 LYS A O 1
ATOM 4526 N N . MET A 1 598 ? -2.167 6.954 -8.870 1.00 13.19 595 MET A N 1
ATOM 4527 C CA . MET A 1 598 ? -1.689 7.801 -9.961 1.00 12.87 595 MET A CA 1
ATOM 4528 C C . MET A 1 598 ? -0.189 8.057 -9.896 1.00 12.84 595 MET A C 1
ATOM 4529 O O . MET A 1 598 ? 0.415 8.435 -10.900 1.00 12.11 595 MET A O 1
ATOM 4534 N N . MET A 1 599 ? 0.415 7.880 -8.723 1.00 12.96 596 MET A N 1
ATOM 4535 C CA . MET A 1 599 ? 1.831 8.190 -8.556 1.00 13.13 596 MET A CA 1
ATOM 4536 C C . MET A 1 599 ? 2.677 7.248 -9.409 1.00 13.17 596 MET A C 1
ATOM 4537 O O . MET A 1 599 ? 2.316 6.084 -9.594 1.00 13.90 596 MET A O 1
ATOM 4542 N N . PRO A 1 600 ? 3.798 7.756 -9.953 1.00 12.52 597 PRO A N 1
ATOM 4543 C CA . PRO A 1 600 ? 4.576 6.984 -10.910 1.00 12.64 597 PRO A CA 1
ATOM 4544 C C . PRO A 1 600 ? 5.452 5.937 -10.244 1.00 12.94 597 PRO A C 1
ATOM 4545 O O . PRO A 1 600 ? 5.678 6.004 -9.026 1.00 14.15 597 PRO A O 1
ATOM 4549 N N . PRO A 1 601 ? 5.957 4.980 -11.031 1.00 13.89 598 PRO A N 1
ATOM 4550 C CA . PRO A 1 601 ? 6.920 4.033 -10.476 1.00 14.86 598 PRO A CA 1
ATOM 4551 C C . PRO A 1 601 ? 8.213 4.717 -10.045 1.00 14.24 598 PRO A C 1
ATOM 4552 O O . PRO A 1 601 ? 8.560 5.802 -10.521 1.00 13.99 598 PRO A O 1
ATOM 4556 N N . THR A 1 602 ? 8.917 4.076 -9.131 1.00 14.14 599 THR A N 1
ATOM 4557 C CA . THR A 1 602 ? 10.105 4.674 -8.553 1.00 14.20 599 THR A CA 1
ATOM 4558 C C . THR A 1 602 ? 11.168 5.032 -9.606 1.00 13.11 599 THR A C 1
ATOM 4559 O O . THR A 1 602 ? 11.833 6.065 -9.474 1.00 12.89 599 THR A O 1
ATOM 4563 N N . LEU A 1 603 ? 11.315 4.213 -10.656 1.00 12.56 600 LEU A N 1
ATOM 4564 C CA . LEU A 1 603 ? 12.286 4.528 -11.715 1.00 12.59 600 LEU A CA 1
ATOM 4565 C C . LEU A 1 603 ? 12.037 5.931 -12.306 1.00 12.05 600 LEU A C 1
ATOM 4566 O O . LEU A 1 603 ? 12.972 6.679 -12.549 1.00 12.16 600 LEU A O 1
ATOM 4571 N N . VAL A 1 604 ? 10.769 6.271 -12.521 1.00 11.37 601 VAL A N 1
ATOM 4572 C CA . VAL A 1 604 ? 10.403 7.594 -13.064 1.00 11.41 601 VAL A CA 1
ATOM 4573 C C . VAL A 1 604 ? 10.849 8.690 -12.079 1.00 11.64 601 VAL A C 1
ATOM 4574 O O . VAL A 1 604 ? 11.458 9.691 -12.471 1.00 11.34 601 VAL A O 1
ATOM 4578 N N . ALA A 1 605 ? 10.535 8.492 -10.800 1.00 11.67 602 ALA A N 1
ATOM 4579 C CA . ALA A 1 605 ? 10.910 9.465 -9.757 1.00 11.69 602 ALA A CA 1
ATOM 4580 C C . ALA A 1 605 ? 12.431 9.635 -9.644 1.00 11.98 602 ALA A C 1
ATOM 4581 O O . ALA A 1 605 ? 12.924 10.750 -9.459 1.00 11.82 602 ALA A O 1
ATOM 4583 N N A LEU A 1 606 ? 13.150 8.524 -9.764 0.45 12.14 603 LEU A N 1
ATOM 4584 N N B LEU A 1 606 ? 13.179 8.532 -9.751 0.55 11.73 603 LEU A N 1
ATOM 4585 C CA A LEU A 1 606 ? 14.603 8.517 -9.711 0.45 12.98 603 LEU A CA 1
ATOM 4586 C CA B LEU A 1 606 ? 14.654 8.606 -9.697 0.55 12.05 603 LEU A CA 1
ATOM 4587 C C A LEU A 1 606 ? 15.238 9.317 -10.852 0.45 12.22 603 LEU A C 1
ATOM 4588 C C B LEU A 1 606 ? 15.248 9.366 -10.869 0.55 11.84 603 LEU A C 1
ATOM 4589 O O A LEU A 1 606 ? 16.126 10.137 -10.632 0.45 12.61 603 LEU A O 1
ATOM 4590 O O B LEU A 1 606 ? 16.128 10.204 -10.695 0.55 12.09 603 LEU A O 1
ATOM 4599 N N . GLU A 1 607 ? 14.779 9.066 -12.072 1.00 11.23 604 GLU A N 1
ATOM 4600 C CA . GLU A 1 607 ? 15.273 9.786 -13.243 1.00 11.08 604 GLU A CA 1
ATOM 4601 C C . GLU A 1 607 ? 14.906 11.275 -13.149 1.00 10.77 604 GLU A C 1
ATOM 4602 O O . GLU A 1 607 ? 15.749 12.140 -13.420 1.00 11.25 604 GLU A O 1
ATOM 4608 N N . LYS A 1 608 ? 13.667 11.551 -12.727 1.00 10.48 605 LYS A N 1
ATOM 4609 C CA . LYS A 1 608 ? 13.153 12.921 -12.589 1.00 10.42 605 LYS A CA 1
ATOM 4610 C C . LYS A 1 608 ? 14.007 13.796 -11.662 1.00 10.62 605 LYS A C 1
ATOM 4611 O O . LYS A 1 608 ? 14.406 14.904 -12.046 1.00 10.93 605 LYS A O 1
ATOM 4617 N N . VAL A 1 609 ? 14.283 13.320 -10.441 1.00 10.48 606 VAL A N 1
ATOM 4618 C CA . VAL A 1 609 ? 15.039 14.164 -9.515 1.00 11.41 606 VAL A CA 1
ATOM 4619 C C . VAL A 1 609 ? 16.422 14.490 -10.082 1.00 11.07 606 VAL A C 1
ATOM 4620 O O . VAL A 1 609 ? 16.908 15.625 -9.962 1.00 11.28 606 VAL A O 1
ATOM 4624 N N . ASN A 1 610 ? 17.043 13.507 -10.723 1.00 10.68 607 ASN A N 1
ATOM 4625 C CA . ASN A 1 610 ? 18.398 13.685 -11.210 1.00 10.73 607 ASN A CA 1
ATOM 4626 C C . ASN A 1 610 ? 18.487 14.571 -12.450 1.00 10.59 607 ASN A C 1
ATOM 4627 O O . ASN A 1 610 ? 19.289 15.495 -12.483 1.00 11.03 607 ASN A O 1
ATOM 4632 N N . ILE A 1 611 ? 17.670 14.307 -13.462 1.00 9.71 608 ILE A N 1
ATOM 4633 C CA . ILE A 1 611 ? 17.744 15.143 -14.666 1.00 10.04 608 ILE A CA 1
ATOM 4634 C C . ILE A 1 611 ? 17.329 16.591 -14.377 1.00 9.63 608 ILE A C 1
ATOM 4635 O O . ILE A 1 611 ? 17.975 17.523 -14.855 1.00 9.48 608 ILE A O 1
ATOM 4640 N N . TYR A 1 612 ? 16.268 16.798 -13.603 1.00 9.46 609 TYR A N 1
ATOM 4641 C CA . TYR A 1 612 ? 15.820 18.172 -13.358 1.00 9.26 609 TYR A CA 1
ATOM 4642 C C . TYR A 1 612 ? 16.723 18.939 -12.392 1.00 10.21 609 TYR A C 1
ATOM 4643 O O . TYR A 1 612 ? 16.841 20.164 -12.518 1.00 11.74 609 TYR A O 1
ATOM 4652 N N . HIS A 1 613 ? 17.389 18.246 -11.457 1.00 10.44 610 HIS A N 1
ATOM 4653 C CA . HIS A 1 613 ? 18.423 18.924 -10.685 1.00 11.58 610 HIS A CA 1
ATOM 4654 C C . HIS A 1 613 ? 19.551 19.385 -11.616 1.00 11.26 610 HIS A C 1
ATOM 4655 O O . HIS A 1 613 ? 19.984 20.544 -11.568 1.00 12.08 610 HIS A O 1
ATOM 4662 N N . LEU A 1 614 ? 20.025 18.473 -12.465 1.00 10.26 611 LEU A N 1
ATOM 4663 C CA . LEU A 1 614 ? 21.124 18.803 -13.375 1.00 10.52 611 LEU A CA 1
ATOM 4664 C C . LEU A 1 614 ? 20.804 19.990 -14.268 1.00 10.04 611 LEU A C 1
ATOM 4665 O O . LEU A 1 614 ? 21.565 20.955 -14.313 1.00 10.09 611 LEU A O 1
ATOM 4670 N N . LEU A 1 615 ? 19.682 19.918 -14.983 1.00 9.50 612 LEU A N 1
ATOM 4671 C CA . LEU A 1 615 ? 19.406 20.926 -16.012 1.00 9.09 612 LEU A CA 1
ATOM 4672 C C . LEU A 1 615 ? 19.188 22.316 -15.448 1.00 9.38 612 LEU A C 1
ATOM 4673 O O . LEU A 1 615 ? 19.391 23.293 -16.149 1.00 9.40 612 LEU A O 1
ATOM 4678 N N . GLY A 1 616 ? 18.758 22.412 -14.192 1.00 9.68 613 GLY A N 1
ATOM 4679 C CA . GLY A 1 616 ? 18.618 23.711 -13.548 1.00 10.04 613 GLY A CA 1
ATOM 4680 C C . GLY A 1 616 ? 19.756 24.135 -12.641 1.00 10.38 613 GLY A C 1
ATOM 4681 O O . GLY A 1 616 ? 19.606 25.102 -11.899 1.00 11.55 613 GLY A O 1
ATOM 4682 N N . SER A 1 617 ? 20.893 23.434 -12.684 1.00 10.69 614 SER A N 1
ATOM 4683 C CA . SER A 1 617 ? 22.002 23.721 -11.760 1.00 11.37 614 SER A CA 1
ATOM 4684 C C . SER A 1 617 ? 23.274 24.226 -12.425 1.00 12.14 614 SER A C 1
ATOM 4685 O O . SER A 1 617 ? 24.286 24.401 -11.749 1.00 15.61 614 SER A O 1
ATOM 4688 N N . VAL A 1 618 ? 23.230 24.467 -13.737 1.00 10.91 615 VAL A N 1
ATOM 4689 C CA . VAL A 1 618 ? 24.371 24.996 -14.458 1.00 10.58 615 VAL A CA 1
ATOM 4690 C C . VAL A 1 618 ? 24.003 26.368 -15.009 1.00 10.24 615 VAL A C 1
ATOM 4691 O O . VAL A 1 618 ? 23.175 26.478 -15.906 1.00 10.32 615 VAL A O 1
ATOM 4695 N N . TYR A 1 619 ? 24.606 27.405 -14.436 1.00 10.75 616 TYR A N 1
ATOM 4696 C CA . TYR A 1 619 ? 24.433 28.778 -14.868 1.00 10.70 616 TYR A CA 1
ATOM 4697 C C . TYR A 1 619 ? 25.754 29.205 -15.491 1.00 11.76 616 TYR A C 1
ATOM 4698 O O . TYR A 1 619 ? 26.740 29.438 -14.782 1.00 13.77 616 TYR A O 1
ATOM 4707 N N . HIS A 1 620 ? 25.785 29.303 -16.815 1.00 10.66 617 HIS A N 1
ATOM 4708 C CA . HIS A 1 620 ? 27.015 29.559 -17.532 1.00 10.17 617 HIS A CA 1
ATOM 4709 C C . HIS A 1 620 ? 26.831 30.747 -18.467 1.00 10.24 617 HIS A C 1
ATOM 4710 O O . HIS A 1 620 ? 26.035 30.679 -19.408 1.00 10.27 617 HIS A O 1
ATOM 4717 N N . GLY A 1 621 ? 27.574 31.822 -18.198 1.00 10.48 618 GLY A N 1
ATOM 4718 C CA . GLY A 1 621 ? 27.417 33.092 -18.907 1.00 9.98 618 GLY A CA 1
ATOM 4719 C C . GLY A 1 621 ? 26.293 33.894 -18.285 1.00 9.93 618 GLY A C 1
ATOM 4720 O O . GLY A 1 621 ? 25.529 33.376 -17.494 1.00 10.42 618 GLY A O 1
ATOM 4721 N N B ARG A 1 622 ? 26.191 35.160 -18.670 0.30 9.86 619 ARG A N 1
ATOM 4722 N N C ARG A 1 622 ? 26.192 35.162 -18.665 0.35 9.91 619 ARG A N 1
ATOM 4723 N N D ARG A 1 622 ? 26.211 35.177 -18.633 0.35 9.96 619 ARG A N 1
ATOM 4724 C CA B ARG A 1 622 ? 25.206 36.058 -18.092 0.30 9.85 619 ARG A CA 1
ATOM 4725 C CA C ARG A 1 622 ? 25.194 36.056 -18.100 0.35 9.91 619 ARG A CA 1
ATOM 4726 C CA D ARG A 1 622 ? 25.231 36.096 -18.045 0.35 9.98 619 ARG A CA 1
ATOM 4727 C C B ARG A 1 622 ? 24.812 37.111 -19.105 0.30 10.11 619 ARG A C 1
ATOM 4728 C C C ARG A 1 622 ? 24.808 37.098 -19.119 0.35 10.16 619 ARG A C 1
ATOM 4729 C C D ARG A 1 622 ? 24.814 37.103 -19.106 0.35 10.19 619 ARG A C 1
ATOM 4730 O O B ARG A 1 622 ? 25.679 37.728 -19.729 0.30 11.21 619 ARG A O 1
ATOM 4731 O O C ARG A 1 622 ? 25.675 37.700 -19.756 0.35 11.38 619 ARG A O 1
ATOM 4732 O O D ARG A 1 622 ? 25.674 37.688 -19.767 0.35 11.40 619 ARG A O 1
ATOM 4754 N N . LEU A 1 623 ? 23.505 37.311 -19.265 1.00 10.31 620 LEU A N 1
ATOM 4755 C CA . LEU A 1 623 ? 22.971 38.311 -20.193 1.00 10.15 620 LEU A CA 1
ATOM 4756 C C . LEU A 1 623 ? 23.557 39.692 -19.889 1.00 10.68 620 LEU A C 1
ATOM 4757 O O . LEU A 1 623 ? 23.547 40.132 -18.734 1.00 11.34 620 LEU A O 1
ATOM 4762 N N . GLY A 1 624 ? 24.099 40.339 -20.918 1.00 11.04 621 GLY A N 1
ATOM 4763 C CA . GLY A 1 624 ? 24.660 41.668 -20.790 1.00 11.68 621 GLY A CA 1
ATOM 4764 C C . GLY A 1 624 ? 26.160 41.729 -20.522 1.00 12.80 621 GLY A C 1
ATOM 4765 O O . GLY A 1 624 ? 26.759 42.777 -20.734 1.00 13.48 621 GLY A O 1
ATOM 4766 N N . ASP A 1 625 ? 26.766 40.625 -20.067 1.00 13.21 622 ASP A N 1
ATOM 4767 C CA A ASP A 1 625 ? 28.211 40.574 -19.768 0.46 14.59 622 ASP A CA 1
ATOM 4768 C CA B ASP A 1 625 ? 28.216 40.627 -19.771 0.54 14.07 622 ASP A CA 1
ATOM 4769 C C . ASP A 1 625 ? 29.048 40.840 -21.023 1.00 13.97 622 ASP A C 1
ATOM 4770 O O . ASP A 1 625 ? 29.954 41.678 -21.029 1.00 15.03 622 ASP A O 1
ATOM 4779 N N . TYR A 1 626 ? 28.744 40.097 -22.080 1.00 13.01 623 TYR A N 1
ATOM 4780 C CA . TYR A 1 626 ? 29.445 40.224 -23.355 1.00 12.48 623 TYR A CA 1
ATOM 4781 C C . TYR A 1 626 ? 30.978 40.162 -23.223 1.00 13.19 623 TYR A C 1
ATOM 4782 O O . TYR A 1 626 ? 31.720 40.981 -23.802 1.00 13.74 623 TYR A O 1
ATOM 4791 N N A ARG A 1 627 ? 31.430 39.180 -22.447 0.50 13.83 624 ARG A N 1
ATOM 4792 N N B ARG A 1 627 ? 31.431 39.185 -22.436 0.50 13.84 624 ARG A N 1
ATOM 4793 C CA A ARG A 1 627 ? 32.828 38.799 -22.366 0.50 15.12 624 ARG A CA 1
ATOM 4794 C CA B ARG A 1 627 ? 32.831 38.802 -22.348 0.50 15.15 624 ARG A CA 1
ATOM 4795 C C A ARG A 1 627 ? 32.859 37.308 -22.600 0.50 14.21 624 ARG A C 1
ATOM 4796 C C B ARG A 1 627 ? 32.857 37.311 -22.606 0.50 14.22 624 ARG A C 1
ATOM 4797 O O A ARG A 1 627 ? 31.862 36.625 -22.349 0.50 13.76 624 ARG A O 1
ATOM 4798 O O B ARG A 1 627 ? 31.853 36.631 -22.377 0.50 13.79 624 ARG A O 1
ATOM 4813 N N . GLN A 1 628 ? 33.992 36.795 -23.073 1.00 13.84 625 GLN A N 1
ATOM 4814 C CA . GLN A 1 628 ? 34.173 35.346 -23.205 1.00 13.29 625 GLN A CA 1
ATOM 4815 C C . GLN A 1 628 ? 33.918 34.713 -21.838 1.00 12.23 625 GLN A C 1
ATOM 4816 O O . GLN A 1 628 ? 34.271 35.294 -20.797 1.00 12.77 625 GLN A O 1
ATOM 4822 N N . THR A 1 629 ? 33.279 33.545 -21.845 1.00 12.77 626 THR A N 1
ATOM 4823 C CA . THR A 1 629 ? 32.964 32.811 -20.620 1.00 13.36 626 THR A CA 1
ATOM 4824 C C . THR A 1 629 ? 34.034 31.780 -20.270 1.00 14.81 626 THR A C 1
ATOM 4825 O O . THR A 1 629 ? 33.882 31.030 -19.307 1.00 17.40 626 THR A O 1
ATOM 4829 N N . GLY A 1 630 ? 35.085 31.719 -21.075 1.00 14.99 627 GLY A N 1
ATOM 4830 C CA . GLY A 1 630 ? 36.271 30.932 -20.770 1.00 15.52 627 GLY A CA 1
ATOM 4831 C C . GLY A 1 630 ? 37.471 31.830 -20.926 1.00 16.40 627 GLY A C 1
ATOM 4832 O O . GLY A 1 630 ? 37.390 32.891 -21.547 1.00 15.67 627 GLY A O 1
ATOM 4833 N N . PHE A 1 631 ? 38.586 31.405 -20.346 1.00 17.57 628 PHE A N 1
ATOM 4834 C CA . PHE A 1 631 ? 39.825 32.164 -20.408 1.00 17.86 628 PHE A CA 1
ATOM 4835 C C . PHE A 1 631 ? 40.153 32.431 -21.887 1.00 17.31 628 PHE A C 1
ATOM 4836 O O . PHE A 1 631 ? 40.009 31.521 -22.706 1.00 19.09 628 PHE A O 1
ATOM 4844 N N . PRO A 1 632 ? 40.600 33.639 -22.260 1.00 16.76 629 PRO A N 1
ATOM 4845 C CA . PRO A 1 632 ? 40.995 34.734 -21.367 1.00 17.17 629 PRO A CA 1
ATOM 4846 C C . PRO A 1 632 ? 39.901 35.738 -20.963 1.00 16.07 629 PRO A C 1
ATOM 4847 O O . PRO A 1 632 ? 40.234 36.825 -20.486 1.00 16.80 629 PRO A O 1
ATOM 4851 N N . TYR A 1 633 ? 38.626 35.387 -21.142 1.00 15.07 630 TYR A N 1
ATOM 4852 C CA . TYR A 1 633 ? 37.505 36.222 -20.687 1.00 15.76 630 TYR A CA 1
ATOM 4853 C C . TYR A 1 633 ? 37.555 37.617 -21.349 1.00 16.54 630 TYR A C 1
ATOM 4854 O O . TYR A 1 633 ? 37.278 38.640 -20.710 1.00 18.09 630 TYR A O 1
ATOM 4863 N N . ALA A 1 634 ? 37.920 37.636 -22.631 1.00 16.37 631 ALA A N 1
ATOM 4864 C CA . ALA A 1 634 ? 38.100 38.887 -23.368 1.00 17.92 631 ALA A CA 1
ATOM 4865 C C . ALA A 1 634 ? 36.763 39.495 -23.779 1.00 18.41 631 ALA A C 1
ATOM 4866 O O . ALA A 1 634 ? 35.759 38.775 -23.933 1.00 16.60 631 ALA A O 1
ATOM 4868 N N . PRO A 1 635 ? 36.736 40.823 -23.978 1.00 19.97 632 PRO A N 1
ATOM 4869 C CA . PRO A 1 635 ? 35.499 41.448 -24.440 1.00 19.04 632 PRO A CA 1
ATOM 4870 C C . PRO A 1 635 ? 35.056 40.903 -25.784 1.00 16.88 632 PRO A C 1
ATOM 4871 O O . PRO A 1 635 ? 35.884 40.626 -26.658 1.00 17.62 632 PRO A O 1
ATOM 4875 N N . VAL A 1 636 ? 33.750 40.735 -25.926 1.00 15.37 633 VAL A N 1
ATOM 4876 C CA . VAL A 1 636 ? 33.140 40.354 -27.184 1.00 15.41 633 VAL A CA 1
ATOM 4877 C C . VAL A 1 636 ? 33.282 41.475 -28.232 1.00 15.23 633 VAL A C 1
ATOM 4878 O O . VAL A 1 636 ? 33.559 41.202 -29.400 1.00 15.32 633 VAL A O 1
ATOM 4882 N N . PHE A 1 637 ? 33.097 42.716 -27.801 1.00 14.31 634 PHE A N 1
ATOM 4883 C CA . PHE A 1 637 ? 33.046 43.862 -28.710 1.00 13.93 634 PHE A CA 1
ATOM 4884 C C . PHE A 1 637 ? 34.344 44.648 -28.715 1.00 15.48 634 PHE A C 1
ATOM 4885 O O . PHE A 1 637 ? 34.831 45.032 -27.656 1.00 17.80 634 PHE A O 1
ATOM 4893 N N . SER A 1 638 ? 34.879 44.881 -29.911 1.00 17.25 635 SER A N 1
ATOM 4894 C CA . SER A 1 638 ? 36.067 45.720 -30.111 1.00 18.60 635 SER A CA 1
ATOM 4895 C C . SER A 1 638 ? 35.709 47.141 -30.564 1.00 19.21 635 SER A C 1
ATOM 4896 O O . SER A 1 638 ? 36.525 48.066 -30.419 1.00 21.17 635 SER A O 1
ATOM 4899 N N . ASP A 1 639 ? 34.503 47.317 -31.108 1.00 17.36 636 ASP A N 1
ATOM 4900 C CA . ASP A 1 639 ? 34.069 48.601 -31.653 1.00 16.55 636 ASP A CA 1
ATOM 4901 C C . ASP A 1 639 ? 33.849 49.602 -30.524 1.00 17.63 636 ASP A C 1
ATOM 4902 O O . ASP A 1 639 ? 32.929 49.454 -29.710 1.00 17.33 636 ASP A O 1
ATOM 4907 N N . ARG A 1 640 ? 34.694 50.635 -30.491 1.00 19.22 637 ARG A N 1
ATOM 4908 C CA . ARG A 1 640 ? 34.651 51.645 -29.436 1.00 20.54 637 ARG A CA 1
ATOM 4909 C C . ARG A 1 640 ? 33.298 52.347 -29.300 1.00 19.83 637 ARG A C 1
ATOM 4910 O O . ARG A 1 640 ? 32.954 52.810 -28.209 1.00 23.03 637 ARG A O 1
ATOM 4912 N N . ARG A 1 641 ? 32.534 52.424 -30.391 1.00 18.70 638 ARG A N 1
ATOM 4913 C CA . ARG A 1 641 ? 31.197 53.032 -30.370 1.00 20.39 638 ARG A CA 1
ATOM 4914 C C . ARG A 1 641 ? 30.210 52.201 -29.544 1.00 19.75 638 ARG A C 1
ATOM 4915 O O . ARG A 1 641 ? 29.253 52.735 -28.976 1.00 21.82 638 ARG A O 1
ATOM 4923 N N . VAL A 1 642 ? 30.438 50.894 -29.494 1.00 16.51 639 VAL A N 1
ATOM 4924 C CA . VAL A 1 642 ? 29.596 50.004 -28.697 1.00 14.39 639 VAL A CA 1
ATOM 4925 C C . VAL A 1 642 ? 30.001 50.033 -27.228 1.00 14.75 639 VAL A C 1
ATOM 4926 O O . VAL A 1 642 ? 29.136 50.071 -26.343 1.00 14.49 639 VAL A O 1
ATOM 4930 N N . THR A 1 643 ? 31.313 50.040 -26.981 1.00 15.02 640 THR A N 1
ATOM 4931 C CA . THR A 1 643 ? 31.869 49.877 -25.633 1.00 15.71 640 THR A CA 1
ATOM 4932 C C . THR A 1 643 ? 32.193 51.190 -24.912 1.00 15.40 640 THR A C 1
ATOM 4933 O O . THR A 1 643 ? 32.654 51.166 -23.776 1.00 16.79 640 THR A O 1
ATOM 4937 N N . ALA A 1 644 ? 31.953 52.323 -25.563 1.00 15.55 641 ALA A N 1
ATOM 4938 C CA . ALA A 1 644 ? 32.213 53.640 -24.960 1.00 16.15 641 ALA A CA 1
ATOM 4939 C C . ALA A 1 644 ? 31.569 53.814 -23.582 1.00 16.57 641 ALA A C 1
ATOM 4940 O O . ALA A 1 644 ? 30.495 53.276 -23.308 1.00 16.49 641 ALA A O 1
ATOM 4942 N N . SER A 1 645 ? 32.226 54.569 -22.711 1.00 16.92 642 SER A N 1
ATOM 4943 C CA . SER A 1 645 ? 31.640 54.920 -21.421 1.00 18.20 642 SER A CA 1
ATOM 4944 C C . SER A 1 645 ? 30.316 55.646 -21.656 1.00 18.07 642 SER A C 1
ATOM 4945 O O . SER A 1 645 ? 30.246 56.591 -22.442 1.00 19.34 642 SER A O 1
ATOM 4948 N N . GLY A 1 646 ? 29.262 55.170 -20.998 1.00 18.12 643 GLY A N 1
ATOM 4949 C CA . GLY A 1 646 ? 27.916 55.712 -21.183 1.00 18.21 643 GLY A CA 1
ATOM 4950 C C . GLY A 1 646 ? 27.253 55.280 -22.485 1.00 17.49 643 GLY A C 1
ATOM 4951 O O . GLY A 1 646 ? 26.138 55.724 -22.789 1.00 18.70 643 GLY A O 1
ATOM 4952 N N . GLY A 1 647 ? 27.922 54.402 -23.236 1.00 15.59 644 GLY A N 1
ATOM 4953 C CA . GLY A 1 647 ? 27.483 53.978 -24.564 1.00 15.81 644 GLY A CA 1
ATOM 4954 C C . GLY A 1 647 ? 26.441 52.863 -24.524 1.00 14.80 644 GLY A C 1
ATOM 4955 O O . GLY A 1 647 ? 25.946 52.519 -23.452 1.00 15.13 644 GLY A O 1
ATOM 4956 N N . PRO A 1 648 ? 26.109 52.287 -25.698 1.00 14.43 645 PRO A N 1
ATOM 4957 C CA . PRO A 1 648 ? 25.015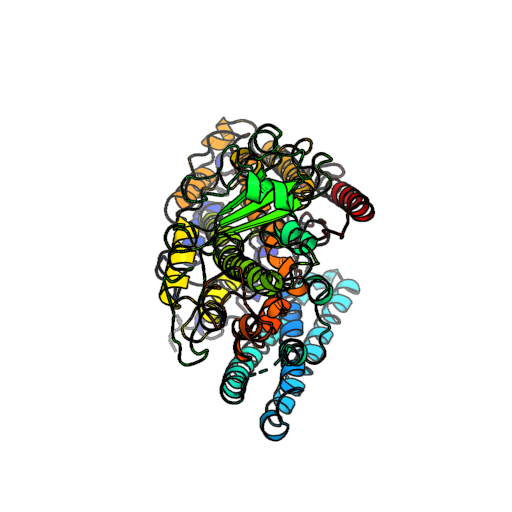 51.302 -25.806 1.00 13.96 645 PRO A CA 1
ATOM 4958 C C . PRO A 1 648 ? 25.143 50.116 -24.856 1.00 13.06 645 PRO A C 1
ATOM 4959 O O . PRO A 1 648 ? 24.171 49.756 -24.181 1.00 13.31 645 PRO A O 1
ATOM 4963 N N . LEU A 1 649 ? 26.332 49.518 -24.789 1.00 11.58 646 LEU A N 1
ATOM 4964 C CA . LEU A 1 649 ? 26.530 48.344 -23.927 1.00 11.99 646 LEU A CA 1
ATOM 4965 C C . LEU A 1 649 ? 26.410 48.705 -22.448 1.00 12.52 646 LEU A C 1
ATOM 4966 O O . LEU A 1 649 ? 25.712 48.022 -21.693 1.00 12.41 646 LEU A O 1
ATOM 4971 N N A GLU A 1 650 ? 27.086 49.774 -22.028 0.50 13.53 647 GLU A N 1
ATOM 4972 N N B GLU A 1 650 ? 27.082 49.768 -22.022 0.50 12.97 647 GLU A N 1
ATOM 4973 C CA A GLU A 1 650 ? 26.989 50.201 -20.634 0.50 14.80 647 GLU A CA 1
ATOM 4974 C CA B GLU A 1 650 ? 26.993 50.180 -20.621 0.50 13.52 647 GLU A CA 1
ATOM 4975 C C A GLU A 1 650 ? 25.551 50.510 -20.242 0.50 13.69 647 GLU A C 1
ATOM 4976 C C B GLU A 1 650 ? 25.562 50.547 -20.223 0.50 13.19 647 GLU A C 1
ATOM 4977 O O A GLU A 1 650 ? 25.121 50.155 -19.146 0.50 14.13 647 GLU A O 1
ATOM 4978 O O B GLU A 1 650 ? 25.145 50.260 -19.102 0.50 13.70 647 GLU A O 1
ATOM 4989 N N . ARG A 1 651 ? 24.808 51.163 -21.135 1.00 13.17 648 ARG A N 1
ATOM 4990 C CA . ARG A 1 651 ? 23.402 51.497 -20.850 1.00 14.00 648 ARG A CA 1
ATOM 4991 C C . ARG A 1 651 ? 22.560 50.225 -20.676 1.00 13.09 648 ARG A C 1
ATOM 4992 O O . ARG A 1 651 ? 21.712 50.168 -19.796 1.00 13.54 648 ARG A O 1
ATOM 5000 N N . PHE A 1 652 ? 22.825 49.207 -21.496 1.00 11.99 649 PHE A N 1
ATOM 5001 C CA . PHE A 1 652 ? 22.155 47.903 -21.349 1.00 11.25 649 PHE A CA 1
ATOM 5002 C C . PHE A 1 652 ? 22.474 47.276 -19.991 1.00 11.56 649 PHE A C 1
ATOM 5003 O O . PHE A 1 652 ? 21.576 46.837 -19.278 1.00 11.95 649 PHE A O 1
ATOM 5011 N N . GLN A 1 653 ? 23.761 47.260 -19.634 1.00 11.79 650 GLN A N 1
ATOM 5012 C CA . GLN A 1 653 ? 24.190 46.681 -18.364 1.00 12.22 650 GLN A CA 1
ATOM 5013 C C . GLN A 1 653 ? 23.586 47.432 -17.170 1.00 13.07 650 GLN A C 1
ATOM 5014 O O . GLN A 1 653 ? 23.116 46.807 -16.216 1.00 13.22 650 GLN A O 1
ATOM 5020 N N . ALA A 1 654 ? 23.588 48.766 -17.239 1.00 13.99 651 ALA A N 1
ATOM 5021 C CA . ALA A 1 654 ? 22.974 49.597 -16.194 1.00 14.73 651 ALA A CA 1
ATOM 5022 C C . ALA A 1 654 ? 21.483 49.313 -16.070 1.00 14.36 651 ALA A C 1
ATOM 5023 O O . ALA A 1 654 ? 20.960 49.205 -14.964 1.00 15.37 651 ALA A O 1
ATOM 5025 N N A ARG A 1 655 ? 20.798 49.199 -17.208 0.50 13.65 652 ARG A N 1
ATOM 5026 N N B ARG A 1 655 ? 20.798 49.192 -17.202 0.50 13.69 652 ARG A N 1
ATOM 5027 C CA A ARG A 1 655 ? 19.367 48.934 -17.201 0.50 13.62 652 ARG A CA 1
ATOM 5028 C CA B ARG A 1 655 ? 19.370 48.932 -17.179 0.50 13.70 652 ARG A CA 1
ATOM 5029 C C A ARG A 1 655 ? 19.056 47.579 -16.562 0.50 13.06 652 ARG A C 1
ATOM 5030 C C B ARG A 1 655 ? 19.057 47.575 -16.554 0.50 13.10 652 ARG A C 1
ATOM 5031 O O A ARG A 1 655 ? 18.102 47.458 -15.799 0.50 12.95 652 ARG A O 1
ATOM 5032 O O B ARG A 1 655 ? 18.103 47.449 -15.792 0.50 12.96 652 ARG A O 1
ATOM 5047 N N . LEU A 1 656 ? 19.864 46.565 -16.868 1.00 13.12 653 LEU A N 1
ATOM 5048 C CA . LEU A 1 656 ? 19.682 45.233 -16.258 1.00 12.92 653 LEU A CA 1
ATOM 5049 C C . LEU A 1 656 ? 19.850 45.296 -14.742 1.00 13.21 653 LEU A C 1
ATOM 5050 O O . LEU A 1 656 ? 19.131 44.617 -14.010 1.00 13.56 653 LEU A O 1
ATOM 5055 N N . LYS A 1 657 ? 20.780 46.128 -14.267 1.00 13.84 654 LYS A N 1
ATOM 5056 C CA . LYS A 1 657 ? 20.952 46.300 -12.820 1.00 14.88 654 LYS A CA 1
ATOM 5057 C C . LYS A 1 657 ? 19.724 46.993 -12.177 1.00 14.32 654 LYS A C 1
ATOM 5058 O O . LYS A 1 657 ? 19.316 46.642 -11.062 1.00 15.13 654 LYS A O 1
ATOM 5064 N N . GLU A 1 658 ? 19.137 47.959 -12.882 1.00 14.43 655 GLU A N 1
ATOM 5065 C CA . GLU A 1 658 ? 17.885 48.586 -12.445 1.00 15.55 655 GLU A CA 1
ATOM 5066 C C . GLU A 1 658 ? 16.753 47.558 -12.424 1.00 15.01 655 GLU A C 1
ATOM 5067 O O . GLU A 1 658 ? 15.953 47.527 -11.490 1.00 14.98 655 GLU A O 1
ATOM 5073 N N . VAL A 1 659 ? 16.695 46.715 -13.456 1.00 14.29 656 VAL A N 1
ATOM 5074 C CA . VAL A 1 659 ? 15.681 45.651 -13.519 1.00 14.03 656 VAL A CA 1
ATOM 5075 C C . VAL A 1 659 ? 15.821 44.706 -12.326 1.00 13.84 656 VAL A C 1
ATOM 5076 O O . VAL A 1 659 ? 14.829 44.326 -11.703 1.00 13.66 656 VAL A O 1
ATOM 5080 N N . GLU A 1 660 ? 17.059 44.332 -12.018 1.00 13.98 657 GLU A N 1
ATOM 5081 C CA . GLU A 1 660 ? 17.363 43.481 -10.873 1.00 14.47 657 GLU A CA 1
ATOM 5082 C C . GLU A 1 660 ? 16.794 44.094 -9.585 1.00 15.17 657 GLU A C 1
ATOM 5083 O O . GLU A 1 660 ? 16.111 43.412 -8.818 1.00 15.17 657 GLU A O 1
ATOM 5089 N N . ALA A 1 661 ? 17.075 45.377 -9.365 1.00 15.60 658 ALA A N 1
ATOM 5090 C CA . ALA A 1 661 ? 16.579 46.068 -8.170 1.00 16.55 658 ALA A CA 1
ATOM 5091 C C . ALA A 1 661 ? 15.051 46.076 -8.109 1.00 16.17 658 ALA A C 1
ATOM 5092 O O . ALA A 1 661 ? 14.465 45.838 -7.049 1.00 18.38 658 ALA A O 1
ATOM 5094 N N . THR A 1 662 ? 14.410 46.344 -9.247 1.00 15.30 659 THR A N 1
ATOM 5095 C CA . THR A 1 662 ? 12.956 46.391 -9.318 1.00 15.99 659 THR A CA 1
ATOM 5096 C C . THR A 1 662 ? 12.347 45.029 -9.004 1.00 15.91 659 THR A C 1
ATOM 5097 O O . THR A 1 662 ? 11.383 44.940 -8.240 1.00 15.90 659 THR A O 1
ATOM 5101 N N . ILE A 1 663 ? 12.909 43.971 -9.586 1.00 15.02 660 ILE A N 1
ATOM 5102 C CA . ILE A 1 663 ? 12.410 42.620 -9.322 1.00 14.64 660 ILE A CA 1
ATOM 5103 C C . ILE A 1 663 ? 12.603 42.238 -7.852 1.00 15.58 660 ILE A C 1
ATOM 5104 O O . ILE A 1 663 ? 11.695 41.673 -7.244 1.00 16.18 660 ILE A O 1
ATOM 5109 N N . ARG A 1 664 ? 13.766 42.553 -7.285 1.00 16.79 661 ARG A N 1
ATOM 5110 C CA . ARG A 1 664 ? 14.014 42.270 -5.872 1.00 18.44 661 ARG A CA 1
ATOM 5111 C C . ARG A 1 664 ? 12.984 42.986 -4.991 1.00 18.53 661 ARG A C 1
ATOM 5112 O O . ARG A 1 664 ? 12.482 42.400 -4.033 1.00 19.06 661 ARG A O 1
ATOM 5120 N N . THR A 1 665 ? 12.649 44.230 -5.337 1.00 18.52 662 THR A N 1
ATOM 5121 C CA . THR A 1 665 ? 11.610 44.983 -4.619 1.00 20.24 662 THR A CA 1
ATOM 5122 C C . THR A 1 665 ? 10.246 44.317 -4.762 1.00 20.14 662 THR A C 1
ATOM 5123 O O . THR A 1 665 ? 9.530 44.147 -3.781 1.00 22.10 662 THR A O 1
ATOM 5127 N N . ARG A 1 666 ? 9.890 43.927 -5.985 1.00 18.16 663 ARG A N 1
ATOM 5128 C CA . ARG A 1 666 ? 8.627 43.227 -6.222 1.00 17.39 663 ARG A CA 1
ATOM 5129 C C . ARG A 1 666 ? 8.517 41.956 -5.397 1.00 16.88 663 ARG A C 1
ATOM 5130 O O . ARG A 1 666 ? 7.453 41.655 -4.867 1.00 19.22 663 ARG A O 1
ATOM 5138 N N . ASN A 1 667 ? 9.622 41.223 -5.279 1.00 17.14 664 ASN A N 1
ATOM 5139 C CA . ASN A 1 667 ? 9.636 39.959 -4.551 1.00 18.42 664 ASN A CA 1
ATOM 5140 C C . ASN A 1 667 ? 9.445 40.102 -3.043 1.00 21.95 664 ASN A C 1
ATOM 5141 O O . ASN A 1 667 ? 9.079 39.143 -2.391 1.00 24.19 664 ASN A O 1
ATOM 5146 N N . GLN A 1 668 ? 9.685 41.295 -2.505 1.00 24.88 665 GLN A N 1
ATOM 5147 C CA . GLN A 1 668 ? 9.376 41.574 -1.095 1.00 27.40 665 GLN A CA 1
ATOM 5148 C C . GLN A 1 668 ? 7.864 41.686 -0.860 1.00 28.34 665 GLN A C 1
ATOM 5149 O O . GLN A 1 668 ? 7.389 41.399 0.243 1.00 30.76 665 GLN A O 1
ATOM 5155 N N . ALA A 1 669 ? 7.119 42.102 -1.892 1.00 27.83 666 ALA A N 1
ATOM 5156 C CA . ALA A 1 669 ? 5.658 42.251 -1.820 1.00 29.01 666 ALA A CA 1
ATOM 5157 C C . ALA A 1 669 ? 4.874 41.004 -2.274 1.00 29.09 666 ALA A C 1
ATOM 5158 O O . ALA A 1 669 ? 3.701 40.864 -1.935 1.00 33.57 666 ALA A O 1
ATOM 5160 N N . ARG A 1 670 ? 5.512 40.108 -3.029 1.00 25.02 667 ARG A N 1
ATOM 5161 C CA . ARG A 1 670 ? 4.824 38.931 -3.579 1.00 24.12 667 ARG A CA 1
ATOM 5162 C C . ARG A 1 670 ? 4.587 37.829 -2.555 1.00 25.97 667 ARG A C 1
ATOM 5163 O O . ARG A 1 670 ? 5.329 37.701 -1.589 1.00 27.50 667 ARG A O 1
ATOM 5171 N N . ARG A 1 671 ? 3.542 37.034 -2.788 1.00 27.48 668 ARG A N 1
ATOM 5172 C CA . ARG A 1 671 ? 3.221 35.867 -1.929 1.00 29.65 668 ARG A CA 1
ATOM 5173 C C . ARG A 1 671 ? 4.372 34.845 -1.843 1.00 28.37 668 ARG A C 1
ATOM 5174 O O . ARG A 1 671 ? 4.540 34.174 -0.822 1.00 29.55 668 ARG A O 1
ATOM 5182 N N A LYS A 1 672 ? 5.144 34.743 -2.922 0.50 26.60 669 LYS A N 1
ATOM 5183 N N B LYS A 1 672 ? 5.140 34.741 -2.924 0.50 26.59 669 LYS A N 1
ATOM 5184 C CA A LYS A 1 672 ? 6.325 33.906 -2.992 0.50 26.22 669 LYS A CA 1
ATOM 5185 C CA B LYS A 1 672 ? 6.328 33.914 -2.992 0.50 26.21 669 LYS A CA 1
ATOM 5186 C C A LYS A 1 672 ? 7.251 34.626 -3.967 0.50 24.13 669 LYS A C 1
ATOM 5187 C C B LYS A 1 672 ? 7.251 34.641 -3.960 0.50 24.10 669 LYS A C 1
ATOM 5188 O O A LYS A 1 672 ? 6.763 35.207 -4.930 0.50 23.70 669 LYS A O 1
ATOM 5189 O O B LYS A 1 672 ? 6.762 35.241 -4.912 0.50 23.56 669 LYS A O 1
ATOM 5200 N N . PRO A 1 673 ? 8.578 34.621 -3.721 1.00 23.39 670 PRO A N 1
ATOM 5201 C CA . PRO A 1 673 ? 9.458 35.288 -4.702 1.00 21.07 670 PRO A CA 1
ATOM 5202 C C . PRO A 1 673 ? 9.460 34.561 -6.050 1.00 18.50 670 PRO A C 1
ATOM 5203 O O . PRO A 1 673 ? 9.354 33.341 -6.085 1.00 18.47 670 PRO A O 1
ATOM 5207 N N . TYR A 1 674 ? 9.532 35.329 -7.135 1.00 15.62 671 TYR A N 1
ATOM 5208 C CA . TYR A 1 674 ? 9.694 34.798 -8.486 1.00 13.70 671 TYR A CA 1
ATOM 5209 C C . TYR A 1 674 ? 11.038 35.332 -8.952 1.00 13.26 671 TYR A C 1
ATOM 5210 O O . TYR A 1 674 ? 11.177 36.518 -9.241 1.00 13.44 671 TYR A O 1
ATOM 5219 N N . GLU A 1 675 ? 12.032 34.452 -8.999 1.00 13.46 672 GLU A N 1
ATOM 5220 C CA . GLU A 1 675 ? 13.415 34.883 -9.173 1.00 14.33 672 GLU A CA 1
ATOM 5221 C C . GLU A 1 675 ? 14.030 34.503 -10.519 1.00 12.36 672 GLU A C 1
ATOM 5222 O O . GLU A 1 675 ? 15.169 34.867 -10.785 1.00 12.62 672 GLU A O 1
ATOM 5228 N N . TYR A 1 676 ? 13.274 33.813 -11.379 1.00 11.26 673 TYR A N 1
ATOM 5229 C CA . TYR A 1 676 ? 13.855 33.230 -12.612 1.00 11.04 673 TYR A CA 1
ATOM 5230 C C . TYR A 1 676 ? 14.253 34.264 -13.665 1.00 11.10 673 TYR A C 1
ATOM 5231 O O . TYR A 1 676 ? 15.077 33.967 -14.527 1.00 11.74 673 TYR A O 1
ATOM 5240 N N . LEU A 1 677 ? 13.682 35.467 -13.587 1.00 10.78 674 LEU A N 1
ATOM 5241 C CA . LEU A 1 677 ? 14.014 36.536 -14.524 1.00 10.94 674 LEU A CA 1
ATOM 5242 C C . LEU A 1 677 ? 14.856 37.659 -13.902 1.00 11.24 674 LEU A C 1
ATOM 5243 O O . LEU A 1 677 ? 14.993 38.724 -14.494 1.00 11.72 674 LEU A O 1
ATOM 5248 N N . LEU A 1 678 ? 15.430 37.424 -12.722 1.00 11.58 675 LEU A N 1
ATOM 5249 C CA . LEU A 1 678 ? 16.490 38.306 -12.227 1.00 11.91 675 LEU A CA 1
ATOM 5250 C C . LEU A 1 678 ? 17.648 38.253 -13.228 1.00 11.55 675 LEU A C 1
ATOM 5251 O O . LEU A 1 678 ? 18.142 37.159 -13.525 1.00 10.78 675 LEU A O 1
ATOM 5256 N N . PRO A 1 679 ? 18.084 39.413 -13.764 1.00 12.10 676 PRO A N 1
ATOM 5257 C CA . PRO A 1 679 ? 19.196 39.369 -14.733 1.00 12.12 676 PRO A CA 1
ATOM 5258 C C . PRO A 1 679 ? 20.450 38.644 -14.242 1.00 11.64 676 PRO A C 1
ATOM 5259 O O . PRO A 1 679 ? 21.136 38.000 -15.048 1.00 12.83 676 PRO A O 1
ATOM 5263 N N . SER A 1 680 ? 20.719 38.693 -12.936 1.00 11.99 677 SER A N 1
ATOM 5264 C CA . SER A 1 680 ? 21.854 37.954 -12.362 1.00 13.23 677 SER A CA 1
ATOM 5265 C C . SER A 1 680 ? 21.752 36.420 -12.488 1.00 12.79 677 SER A C 1
ATOM 5266 O O . SER A 1 680 ? 22.742 35.723 -12.257 1.00 15.35 677 SER A O 1
ATOM 5269 N N A ARG A 1 681 ? 20.571 35.915 -12.859 0.65 11.74 678 ARG A N 1
ATOM 5270 N N B ARG A 1 681 ? 20.556 35.920 -12.820 0.35 11.99 678 ARG A N 1
ATOM 5271 C CA A ARG A 1 681 ? 20.331 34.487 -13.011 0.65 12.08 678 ARG A CA 1
ATOM 5272 C CA B ARG A 1 681 ? 20.294 34.498 -12.978 0.35 12.04 678 ARG A CA 1
ATOM 5273 C C A ARG A 1 681 ? 19.933 34.112 -14.433 0.65 10.90 678 ARG A C 1
ATOM 5274 C C B ARG A 1 681 ? 19.929 34.118 -14.421 0.35 10.91 678 ARG A C 1
ATOM 5275 O O A ARG A 1 681 ? 19.441 33.005 -14.667 0.65 11.21 678 ARG A O 1
ATOM 5276 O O B ARG A 1 681 ? 19.450 33.008 -14.652 0.35 10.97 678 ARG A O 1
ATOM 5291 N N . ILE A 1 682 ? 20.152 35.026 -15.384 1.00 10.10 679 ILE A N 1
ATOM 5292 C CA . ILE A 1 682 ? 19.827 34.776 -16.797 1.00 9.33 679 ILE A CA 1
ATOM 5293 C C . ILE A 1 682 ? 21.113 34.584 -17.590 1.00 8.82 679 ILE A C 1
ATOM 5294 O O . ILE A 1 682 ? 21.854 35.552 -17.787 1.00 9.27 679 ILE A O 1
ATOM 5299 N N . PRO A 1 683 ? 21.390 33.338 -18.062 1.00 8.54 680 PRO A N 1
ATOM 5300 C CA . PRO A 1 683 ? 22.537 33.146 -18.955 1.00 8.19 680 PRO A CA 1
ATOM 5301 C C . PRO A 1 683 ? 22.311 33.840 -20.292 1.00 8.43 680 PRO A C 1
ATOM 5302 O O . PRO A 1 683 ? 21.163 34.078 -20.676 1.00 9.73 680 PRO A O 1
ATOM 5306 N N . ALA A 1 684 ? 23.387 34.169 -20.989 1.00 8.47 681 ALA A N 1
ATOM 5307 C CA . ALA A 1 684 ? 23.258 34.778 -22.309 1.00 8.82 681 ALA A CA 1
ATOM 5308 C C . ALA A 1 684 ? 22.725 33.810 -23.362 1.00 8.48 681 ALA A C 1
ATOM 5309 O O . ALA A 1 684 ? 22.053 34.238 -24.323 1.00 8.91 681 ALA A O 1
ATOM 5311 N N . SER A 1 685 ? 23.019 32.523 -23.192 1.00 8.21 682 SER A N 1
ATOM 5312 C CA . SER A 1 685 ? 22.636 31.510 -24.170 1.00 8.17 682 SER A CA 1
ATOM 5313 C C . SER A 1 685 ? 21.897 30.349 -23.525 1.00 8.44 682 SER A C 1
ATOM 5314 O O . SER A 1 685 ? 21.812 30.246 -22.292 1.00 8.26 682 SER A O 1
ATOM 5317 N N . THR A 1 686 ? 21.371 29.493 -24.394 1.00 8.13 683 THR A N 1
ATOM 5318 C CA . THR A 1 686 ? 20.754 28.235 -23.999 1.00 8.11 683 THR A CA 1
ATOM 5319 C C . THR A 1 686 ? 21.808 27.157 -24.101 1.00 8.47 683 THR A C 1
ATOM 5320 O O . THR A 1 686 ? 22.136 26.704 -25.192 1.00 9.03 683 THR A O 1
ATOM 5324 N N . ASN A 1 687 ? 22.365 26.768 -22.951 1.00 8.41 684 ASN A N 1
ATOM 5325 C CA . ASN A 1 687 ? 23.472 25.813 -22.929 1.00 8.45 684 ASN A CA 1
ATOM 5326 C C . ASN A 1 687 ? 23.293 24.650 -21.959 1.00 8.42 684 ASN A C 1
ATOM 5327 O O . ASN A 1 687 ? 24.215 23.857 -21.766 1.00 9.29 684 ASN A O 1
ATOM 5332 N N . ILE A 1 688 ? 22.097 24.547 -21.375 1.00 8.35 685 ILE A N 1
ATOM 5333 C CA . ILE A 1 688 ? 21.776 23.474 -20.447 1.00 8.12 685 ILE A CA 1
ATOM 5334 C C . ILE A 1 688 ? 20.294 23.140 -20.576 1.00 8.58 685 ILE A C 1
ATOM 5335 O O . ILE A 1 688 ? 19.470 23.995 -21.006 1.00 8.67 685 ILE A O 1
#

GO terms:
  GO:0016165 linoleate 13S-lipoxygenase activity (F, EXP)
  GO:0005576 extracellular region (C, EXP)
  GO:0050473 arachidonate 15-lipoxygenase activity (F, EXP)

Solvent-accessible surface area: 26498 Å² total; per-residue (Å²): 170,67,139,178,86,72,92,98,135,171,87,34,59,62,77,61,22,25,78,68,27,54,136,55,52,94,38,56,130,100,102,16,22,4,9,55,154,31,103,145,72,19,87,130,54,10,101,56,62,0,82,63,43,63,134,74,13,32,40,31,78,115,12,45,43,8,165,22,1,0,2,4,144,60,29,14,74,45,23,51,8,37,7,23,12,4,15,99,7,0,6,18,31,7,113,13,12,69,16,22,3,75,70,19,79,86,106,50,2,56,118,27,90,192,74,3,63,38,6,45,42,62,1,74,43,0,82,98,39,20,110,57,3,59,50,80,13,79,130,73,97,103,28,26,60,82,10,17,86,118,9,8,78,5,22,48,108,0,53,42,1,34,85,101,4,33,117,7,39,94,83,11,49,58,27,3,37,133,68,81,84,42,115,89,1,146,60,19,6,45,115,49,224,50,14,58,7,16,142,45,45,68,71,21,75,16,9,0,26,20,1,2,10,0,0,1,0,34,26,0,95,45,1,89,78,41,30,109,47,1,81,13,31,66,58,49,0,96,137,25,29,25,96,111,7,25,22,139,67,0,12,82,39,79,7,2,0,1,1,36,0,57,115,0,46,132,0,18,22,134,33,62,22,109,40,189,79,10,38,56,2,26,5,16,16,0,0,0,0,0,0,2,19,113,119,54,75,33,14,37,1,0,0,1,1,3,6,58,70,45,92,95,54,52,27,2,12,68,19,59,117,103,66,89,85,36,83,45,0,5,10,10,0,10,18,0,0,14,2,0,0,0,0,26,0,9,5,2,1,8,15,0,22,0,10,4,4,2,1,0,3,1,0,0,0,19,33,3,0,0,48,20,0,0,2,14,27,0,0,29,30,0,7,48,8,0,2,65,24,1,38,17,15,1,127,118,30,2,39,89,59,14,27,13,21,3,3,4,3,0,45,14,123,38,1,35,66,22,3,5,40,21,2,67,57,33,34,2,29,189,22,8,4,36,72,17,2,109,86,28,59,1,59,45,74,70,2,2,58,38,1,0,2,0,30,0,0,49,30,0,3,81,3,0,116,108,2,0,34,25,1,2,59,37,22,0,83,52,79,42,17,3,83,53,0,98,1,3,61,42,1,10,40,28,0,73,31,44,0,83,8,31,35,14,116,90,14,86,9,82,92,34,0,13,43,0,0,0,7,3,0,5,4,0,0,0,18,1,0,0,0,0,8,0,0,28,41,13,0,5,15,4,8,9,3,6,0,5,0,38,12,78,22,7,108,35,38,55,53,45,48,92,52,42,3,46,130,2,10,1,40,35,6,0,2,14,11,0,2,29,16,7,46,25,20,5,36,1,86,5,27,127,5,2,61,12,121,59,30,8,23,41,65,26,77,32,10,68,17,74,136,0,59,47,116,41,7,12,20,82,116,6,50,46,91,9,146,96,0,24,58,53,0,113,85,71,18,155,95,42,134,86,70,3,59,33,0,0,7,35,87,2,4,14,3,0,2,6

Sequence (658 aa):
DDSIIFFSPLKYLGAEQQQQRSIDASSRSLLDNLIPPSLPQYDNLAGKKLARRAVLTSKKLVYVWTENNFANVKGVPMARSVPLGELPNVVDWLLKTAGVIVEELIVNFVASSLPASAAAQQFERIAAGLSSGDLEAARQVHEEALLEEAKNDPAAAGSLLLRRFTELQTRVIALLLTRVGLLVDDILKSASNNLVGLNNRFRAVFGTLRRLPEVADSFRDDEAFAYWRVAGPNPLLIRRVDALPANFPLGEEQFRRVMGADDSLLEEAAASRRLYLLDYAEELGKLAPSGAVDDKLLTGTGFAYAPIALFALGKDRAGLLPVAIQCGQDPATHPMFVRPAESESDLYWGWQMAKTVVQVAEENYHEMFVHLAQTHLVSEAFCLATQRTLAPSHPLHVLLAPHFEGTLFINEGAARILLPSSAGFIDVMFAAPIQDTQATAGGNRLGFDFYRGMLPEESLKARNVDDPAALPDYPYRDDGLLVWNAIRQWAADYVAVYYASDGDVTADVELAAWVGEVIGSGKKVAGFRPITGRSSQLVEVLTMVIFTASAQHAAVNFPQPSMMTYAPAICAMMSAAPAPDSPSSGKSEADWLKMMPPTLVALLEKVNIYHLLGSVYHGRRRLGDDYRRQTGFPYAPVFSDRRVTASGGPLEERFQARRLKEVEATIRTRNQARRKKPYEYLLPSRRIPASTNI

B-factor: mean 18.25, std 9.43, range [6.88, 73.28]

Foldseek 3Di:
DDPVCVVVPPDDLLVVLLVLVLVVVVVLLDAFAFLVPDDPVVVVVLVVQLVVLCVQFDWDQCFFQQHRFTAGPDQGSNQPAFLVQLLLLLVQLLVLQCQQLVLDDCVLSPVSNVLSVVLVVLSVVLVVQQVVLVVVCVVPVVCQSVSSSVSSVSVVSSVVSVVSSVVSVVVVLVSVLVDFLQVLLVSLCRPHDAFPCVVVLLPQQVLQVCCQQNLHVQQKFFALDDDPQQDDDQVLQCQPQHPPDGPNRQSVLRFKIKGWQVLLVLLAPPAWDADPRFGTWGAFGKMWMWGAHPVLPGIGTAWIFGYRHCVQTPIQGDDDPPPPQQSLLVLLRSQNVQLSVVLCLPLALAVQQFLSLLSLLQSLLSNQAGCSHLVNLVCNQLARQSSVVNSCCNPAAQDPPHLCCNFARGHSSSSSVSSSVSNLADALVCPQLVNSCVVRVNQDCVSNVDRCCNVLVVLLLVLLLLLLLQS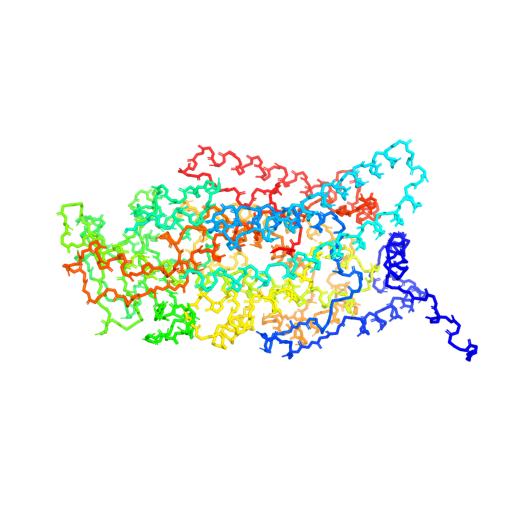LVVHPVWLCSVVVRVSNQSSLVSCVPSVSRHNRDDDRISNSSSSSSSSSQCSFKQSNLSNQQSLQNQWLRQSSHTNIFQDDNDSDSGRDDSVNSSNRGTISSNSSSSNSVSCSRNSRQFAFPLQQFDSDPPRHHSHPDCQCVPDVHSSVSSVVSLVVSLVVLVVVCVVDPHRNCSSNRVRIHRGNND

Organism: Pseudomonas aeruginosa (strain ATCC 15692 / DSM 22644 / CIP 104116 / JCM 14847 / LMG 12228 / 1C / PRS 101 / PAO1) (NCBI:txid208964)

InterPro domains:
  IPR000907 Lipoxygenase [PTHR11771] (200-685)
  IPR013819 Lipoxygenase, C-terminal [PF00305] (227-667)
  IPR013819 Lipoxygenase, C-terminal [PR00087] (354-371)
  IPR013819 Lipoxygenase, C-terminal [PR00087] (372-389)
  IPR013819 Lipoxygenase, C-terminal [PR00087] (392-412)
  IPR013819 Lipoxygenase, C-terminal [PS51393] (122-685)
  IPR020833 Lipoxygenase, iron binding site [PS00711] (372-386)
  IPR020834 Lipoxygenase, conserved site [PS00081] (399-409)
  IPR036226 Lipoxigenase, C-terminal domain superfamily [SSF48484] (195-685)

Secondary structure (DSSP, 8-state):
--GGGHHHHS--HHHHHHHHHHHHHHHTTSPP--GGGS-HHHHHHHHHHHHHHHHHS-EES--TT-TTS-EESS--GGGSPPHHHHHHHHHHHHHHHHHHHHHS-HHHHHHHHHHHHHHHHHHHHHHHHHHHHHHHHHH-GGGHHHHHHHHHHHHHHHHHHHHHHHHHHHHHHHHHHHH---HHHHHTTTTSPPPTHHHHTT-HHHHHHHHHHSS--SS-EE-SS--TT----HHHHHHHH-TT--HHHHHHTT-EEEEE-GGGGGGS-SS-EEETTTEEEB----EEEEEE-TT---EEEEEEESSS-TTTSPEEEPPPTT-HHHHHHHHHHHHHHHHHHHHIIIIIIIIIIIIHHHHHHHHHHHHHS-TTSHHHHHHGGGGTTHHHHHHHIIIIISSTTSHHHHHSSS-HHHHHHHHHHHHHH--TTTTSHHHHHHHTT---TTTS---HHHHHHHHHHHHHHHHHHHHHHHH-SSHHHHHT-HHHHHHHHHHHTTT--TT-----SHHHHHHHHHHHHHIIIIIHHHHHTHHHHHSSSTTT--S-BSSPPPS-SSS--HHHHHTTSPPHHHHHHHHHHHHHHTS---S-TTT-B-SSTT--BS---HHHHSTTSHHHHHHHHHHHHHHHHHHHHHHSSS---TT-GGG--SS---

Radius of gyration: 26.05 Å; Cα contacts (8 Å, |Δi|>4): 1141; chains: 1; bounding box: 80×61×56 Å